Protein AF-A0A9Q8SUE9-F1 (afdb_monomer)

Nearest PDB structures (foldseek):
  8s1j-assembly1_A  TM=9.664E-01  e=1.252E-18  Stenotrophomonas maltophilia
  1xmh-assembly1_D  TM=1.953E-01  e=2.889E+00  Methylococcus capsulatus str. Bath
  1xmf-assembly1_C  TM=1.843E-01  e=4.371E+00  Methylococcus capsulatus str. Bath
  1xmh-assembly1_C  TM=1.478E-01  e=4.792E+00  Methylococcus capsulatus str. Bath
  1fz0-assembly1_C  TM=1.468E-01  e=7.949E+00  Methylococcus capsulatus

pLDDT: mean 75.82, std 26.78, range [21.23, 98.81]

Radius of gyration: 26.27 Å; Cα contacts (8 Å, |Δi|>4): 548; chains: 1; bounding box: 85×70×75 Å

Sequence (476 aa):
MQFSTAVITAIAMALTVTAAPGTAAPVKRTLDTLTYADAQNVCGQNLSVSCCNQVSADTNVNDNSGSGILSGILGGVLGNGGLKLLDGCSSLGAGIANDLLNSKCKQSVACCKSDGNTPYAGIATRTLPRILRGAARAEVGTSKNPVAKDSRVDLSGEEHAYLLTIDSLDPETDYETIWRLTSSYQLSDFANNLIYTLTFPNFVIPLHGAEVVWRSDGGKVVHKAVDRVEKTEHYNMAWWYYGPSDQRCRDAVERINQLHAGLARQYPGRFSHNEDYVYTLTFSAVLMHRLRIRLGLSGFTEKQQIAAHHFWRDMGPLFKVEGKGTVKDYPGDFDGCIAFCEAYESTPREYNEKSRYIGLSIFNLFAYRYFPPGLRWFGMAFPRALSLPTTLSAFRIEPANPLLAAIIIFIVRTVFLVTEILLPDPKIPFFERLETLPEMEAQKRKEEIRALDKSYEQFIMSQLSGPGCPFSAKMQ

Structure (mmCIF, N/CA/C/O backbone):
data_AF-A0A9Q8SUE9-F1
#
_entry.id   AF-A0A9Q8SUE9-F1
#
loop_
_atom_site.group_PDB
_atom_site.id
_atom_site.type_symbol
_atom_site.label_atom_id
_atom_site.label_alt_id
_atom_site.label_comp_id
_atom_site.label_asym_id
_atom_site.label_entity_id
_atom_site.label_seq_id
_atom_site.pdbx_PDB_ins_code
_atom_site.Cartn_x
_atom_site.Cartn_y
_atom_site.Cartn_z
_atom_site.occupancy
_atom_site.B_iso_or_equiv
_atom_site.auth_seq_id
_atom_site.auth_comp_id
_atom_site.auth_asym_id
_atom_site.auth_atom_id
_atom_site.pdbx_PDB_model_num
ATOM 1 N N . MET A 1 1 ? 41.696 -39.434 2.738 1.00 35.38 1 MET A N 1
ATOM 2 C CA . MET A 1 1 ? 42.660 -38.822 3.679 1.00 35.38 1 MET A CA 1
ATOM 3 C C . MET A 1 1 ? 41.861 -38.029 4.696 1.00 35.38 1 MET A C 1
ATOM 5 O O . MET A 1 1 ? 41.019 -37.245 4.283 1.00 35.38 1 MET A O 1
ATOM 9 N N . GLN A 1 2 ? 42.052 -38.297 5.986 1.00 24.25 2 GLN A N 1
ATOM 10 C CA . GLN A 1 2 ? 41.418 -37.561 7.084 1.00 24.25 2 GLN A CA 1
ATOM 11 C C . GLN A 1 2 ? 42.372 -36.463 7.563 1.00 24.25 2 GLN A C 1
ATOM 13 O O . GLN A 1 2 ? 43.574 -36.705 7.605 1.00 24.25 2 GLN A O 1
ATOM 18 N N . PHE A 1 3 ? 41.839 -35.322 8.000 1.00 27.42 3 PHE A N 1
ATOM 19 C CA . PHE A 1 3 ? 42.488 -34.485 9.010 1.00 27.42 3 PHE A CA 1
ATOM 20 C C . PHE A 1 3 ? 41.431 -33.981 9.993 1.00 27.42 3 PHE A C 1
ATOM 22 O O . PHE A 1 3 ? 40.312 -33.649 9.601 1.00 27.42 3 PHE A O 1
ATOM 29 N N . SER A 1 4 ? 41.778 -34.023 11.276 1.00 25.33 4 SER A N 1
ATOM 30 C CA . SER A 1 4 ? 40.822 -33.974 12.381 1.00 25.33 4 SER A CA 1
ATOM 31 C C . SER A 1 4 ? 40.694 -32.586 13.010 1.00 25.33 4 SER A C 1
ATOM 33 O O . SER A 1 4 ? 41.672 -31.861 13.140 1.00 25.33 4 SER A O 1
ATOM 35 N N . THR A 1 5 ? 39.472 -32.289 13.453 1.00 30.03 5 THR A N 1
ATOM 36 C CA . THR A 1 5 ? 39.102 -31.565 14.687 1.00 30.03 5 THR A CA 1
ATOM 37 C C . THR A 1 5 ? 40.087 -30.566 15.318 1.00 30.03 5 THR A C 1
ATOM 39 O O . THR A 1 5 ? 41.108 -30.954 15.883 1.00 30.03 5 THR A O 1
ATOM 42 N N . ALA A 1 6 ? 39.616 -29.328 15.489 1.00 28.84 6 ALA A N 1
ATOM 43 C CA . ALA A 1 6 ? 39.891 -28.534 16.687 1.00 28.84 6 ALA A CA 1
ATOM 44 C C . ALA A 1 6 ? 38.559 -28.008 17.256 1.00 28.84 6 ALA A C 1
ATOM 46 O O . ALA A 1 6 ? 37.732 -27.486 16.511 1.00 28.84 6 ALA A O 1
ATOM 47 N N . VAL A 1 7 ? 38.339 -28.191 18.561 1.00 28.55 7 VAL A N 1
ATOM 48 C CA . VAL A 1 7 ? 37.102 -27.840 19.286 1.00 28.55 7 VAL A CA 1
ATOM 49 C C . VAL A 1 7 ? 37.410 -26.746 20.309 1.00 28.55 7 VAL A C 1
ATOM 51 O O . VAL A 1 7 ? 38.123 -27.024 21.267 1.00 28.55 7 VAL A O 1
ATOM 54 N N . ILE A 1 8 ? 36.854 -25.541 20.124 1.00 26.94 8 ILE A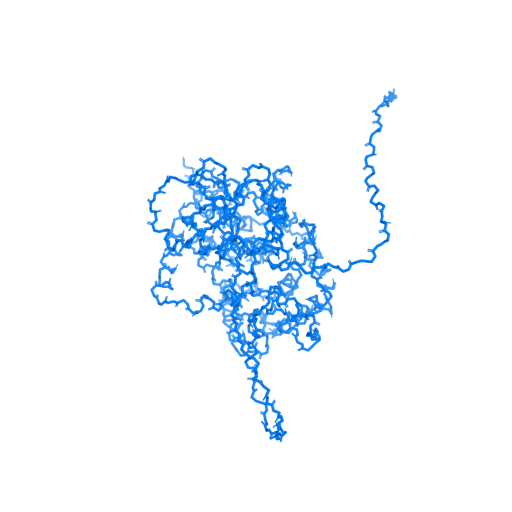 N 1
ATOM 55 C CA . ILE A 1 8 ? 36.729 -24.439 21.108 1.00 26.94 8 ILE A CA 1
ATOM 56 C C . ILE A 1 8 ? 35.534 -23.570 20.652 1.00 26.94 8 ILE A C 1
ATOM 58 O O . ILE A 1 8 ? 35.468 -23.271 19.464 1.00 26.94 8 ILE A O 1
ATOM 62 N N . THR A 1 9 ? 34.585 -23.062 21.449 1.00 25.23 9 THR A N 1
ATOM 63 C CA . THR A 1 9 ? 33.958 -23.465 22.732 1.00 25.23 9 THR A CA 1
ATOM 64 C C . THR A 1 9 ? 32.564 -22.797 22.754 1.00 25.23 9 THR A C 1
ATOM 66 O O . THR A 1 9 ? 32.377 -21.755 22.128 1.00 25.23 9 THR A O 1
ATOM 69 N N . ALA A 1 10 ? 31.564 -23.372 23.433 1.00 24.42 10 ALA A N 1
ATOM 70 C CA . ALA A 1 10 ? 30.200 -22.830 23.446 1.00 24.42 10 ALA A CA 1
ATOM 71 C C . ALA A 1 10 ? 30.044 -21.526 24.258 1.00 24.42 10 ALA A C 1
ATOM 73 O O . ALA A 1 10 ? 30.515 -21.440 25.389 1.00 24.42 10 ALA A O 1
ATOM 74 N N . ILE A 1 11 ? 29.239 -20.588 23.740 1.00 25.62 11 ILE A N 1
ATOM 75 C CA . ILE A 1 11 ? 28.372 -19.725 24.560 1.00 25.62 11 ILE A CA 1
ATOM 76 C C . ILE A 1 11 ? 26.965 -19.784 23.960 1.00 25.62 11 ILE A C 1
ATOM 78 O O . ILE A 1 11 ? 26.647 -19.087 22.999 1.00 25.62 11 ILE A O 1
ATOM 82 N N . ALA A 1 12 ? 26.115 -20.624 24.544 1.00 24.61 12 ALA A N 1
ATOM 83 C CA . ALA A 1 12 ? 24.676 -20.533 24.354 1.00 24.61 12 ALA A CA 1
ATOM 84 C C . ALA A 1 12 ? 24.124 -19.535 25.381 1.00 24.61 12 ALA A C 1
ATOM 86 O O . ALA A 1 12 ? 24.073 -19.843 26.571 1.00 24.61 12 ALA A O 1
ATOM 87 N N . MET A 1 13 ? 23.696 -18.348 24.943 1.00 27.05 13 MET A N 1
ATOM 88 C CA . MET A 1 13 ? 22.852 -17.489 25.780 1.00 27.05 13 MET A CA 1
ATOM 89 C C . MET A 1 13 ? 21.399 -17.941 25.661 1.00 27.05 13 MET A C 1
ATOM 91 O O . MET A 1 13 ? 20.626 -17.432 24.853 1.00 27.05 13 MET A O 1
ATOM 95 N N . ALA A 1 14 ? 21.031 -18.909 26.497 1.00 25.17 14 ALA A N 1
ATOM 96 C CA . ALA A 1 14 ? 19.636 -19.167 26.804 1.00 25.17 14 ALA A CA 1
ATOM 97 C C . ALA A 1 14 ? 19.104 -18.013 27.671 1.00 25.17 14 ALA A C 1
ATOM 99 O O . ALA A 1 14 ? 19.383 -17.949 28.866 1.00 25.17 14 ALA A O 1
ATOM 100 N N . LEU A 1 15 ? 18.321 -17.106 27.082 1.00 24.88 15 LEU A N 1
ATOM 101 C CA . LEU A 1 15 ? 17.479 -16.191 27.856 1.00 24.88 15 LEU A CA 1
ATOM 102 C C . LEU A 1 15 ? 16.210 -16.931 28.283 1.00 24.88 15 LEU A C 1
ATOM 104 O O . LEU A 1 15 ? 15.149 -16.812 27.673 1.00 24.88 15 LEU A O 1
ATOM 108 N N . THR A 1 16 ? 16.335 -17.718 29.349 1.00 25.27 16 THR A N 1
ATOM 109 C CA . THR A 1 16 ? 15.191 -18.285 30.064 1.00 25.27 16 THR A CA 1
ATOM 110 C C . THR A 1 16 ? 14.426 -17.161 30.758 1.00 25.27 16 THR A C 1
ATOM 112 O O . THR A 1 16 ? 14.774 -16.761 31.870 1.00 25.27 16 THR A O 1
ATOM 115 N N . VAL A 1 17 ? 13.369 -16.653 30.123 1.00 26.31 17 VAL A N 1
ATOM 116 C CA . VAL A 1 17 ? 12.386 -15.805 30.808 1.00 26.31 17 VAL A CA 1
ATOM 117 C C . VAL A 1 17 ? 11.554 -16.706 31.717 1.00 26.31 17 VAL A C 1
ATOM 119 O O . VAL A 1 17 ? 10.560 -17.297 31.302 1.00 26.31 17 VAL A O 1
ATOM 122 N N . THR A 1 18 ? 11.988 -16.847 32.968 1.00 27.31 18 THR A N 1
ATOM 123 C CA . THR A 1 18 ? 11.197 -17.497 34.014 1.00 27.31 18 THR A CA 1
ATOM 124 C C . THR A 1 18 ? 9.964 -16.649 34.301 1.00 27.31 18 THR A C 1
ATOM 126 O O . THR A 1 18 ? 10.059 -15.611 34.958 1.00 27.31 18 THR A O 1
ATOM 129 N N . ALA A 1 19 ? 8.805 -17.089 33.815 1.00 28.14 19 ALA A N 1
ATOM 130 C CA . ALA A 1 19 ? 7.528 -16.509 34.200 1.00 28.14 19 ALA A CA 1
ATOM 131 C C . ALA A 1 19 ? 7.288 -16.749 35.701 1.00 28.14 19 ALA A C 1
ATOM 133 O O . ALA A 1 19 ? 7.138 -17.890 36.137 1.00 28.14 19 ALA A O 1
ATOM 134 N N . ALA A 1 20 ? 7.246 -15.672 36.485 1.00 23.92 20 ALA A N 1
ATOM 135 C CA . ALA A 1 20 ? 6.744 -15.693 37.854 1.00 23.92 20 ALA A CA 1
ATOM 136 C C . ALA A 1 20 ? 5.269 -15.243 37.850 1.00 23.92 20 ALA A C 1
ATOM 138 O O . ALA A 1 20 ? 4.947 -14.254 37.185 1.00 23.92 20 ALA A O 1
ATOM 139 N N . PRO A 1 21 ? 4.357 -15.940 38.550 1.00 29.50 21 PRO A N 1
ATOM 140 C CA . PRO A 1 21 ? 2.940 -15.599 38.547 1.00 29.50 21 PRO A CA 1
ATOM 141 C C . PRO A 1 21 ? 2.668 -14.398 39.461 1.00 29.50 21 PRO A C 1
ATOM 143 O O . PRO A 1 21 ? 3.105 -14.368 40.610 1.00 29.50 21 PRO A O 1
ATOM 146 N N . GLY A 1 22 ? 1.910 -13.418 38.968 1.00 24.33 22 GLY A N 1
ATOM 147 C CA . GLY A 1 22 ? 1.583 -12.212 39.728 1.00 24.33 22 GLY A CA 1
ATOM 148 C C . GLY A 1 22 ? 0.448 -11.424 39.089 1.00 24.33 22 GLY A C 1
ATOM 149 O O . GLY A 1 22 ? 0.672 -10.571 38.237 1.00 24.33 22 GLY A O 1
ATOM 150 N N . THR A 1 23 ? -0.782 -11.710 39.505 1.00 34.56 23 THR A N 1
ATOM 151 C CA . THR A 1 23 ? -1.979 -10.960 39.111 1.00 34.56 23 THR A CA 1
ATOM 152 C C . THR A 1 23 ? -1.930 -9.523 39.635 1.00 34.56 23 THR A C 1
ATOM 154 O O . THR A 1 23 ? -2.124 -9.296 40.829 1.00 34.56 23 THR A O 1
ATOM 157 N N . ALA A 1 24 ? -1.754 -8.549 38.744 1.00 25.80 24 ALA A N 1
ATOM 158 C CA . ALA A 1 24 ? -2.084 -7.148 38.997 1.00 25.80 24 ALA A CA 1
ATOM 159 C C . ALA A 1 24 ? -2.488 -6.473 37.679 1.00 25.80 24 ALA A C 1
ATOM 161 O O . ALA A 1 24 ? -1.723 -6.473 36.717 1.00 25.80 24 ALA A O 1
ATOM 162 N N . ALA A 1 25 ? -3.695 -5.907 37.628 1.00 26.89 25 ALA A N 1
ATOM 163 C CA . ALA A 1 25 ? -4.134 -5.107 36.489 1.00 26.89 25 ALA A CA 1
ATOM 164 C C . ALA A 1 25 ? -3.285 -3.821 36.372 1.00 26.89 25 ALA A C 1
ATOM 166 O O . ALA A 1 25 ? -2.866 -3.282 37.403 1.00 26.89 25 ALA A O 1
ATOM 167 N N . PRO A 1 26 ? -3.048 -3.289 35.158 1.00 28.23 26 PRO A N 1
ATOM 168 C CA . PRO A 1 26 ? -2.349 -2.020 34.997 1.00 28.23 26 PRO A CA 1
ATOM 169 C C . PRO A 1 26 ? -3.183 -0.885 35.607 1.00 28.23 26 PRO A C 1
ATOM 171 O O . PRO A 1 26 ? -4.269 -0.552 35.134 1.00 28.23 26 PRO A O 1
ATOM 174 N N . VAL A 1 27 ? -2.675 -0.286 36.684 1.00 27.86 27 VAL A N 1
ATOM 175 C CA . VAL A 1 27 ? -3.326 0.843 37.359 1.00 27.86 27 VAL A CA 1
ATOM 176 C C . VAL A 1 27 ? -3.249 2.078 36.456 1.00 27.86 27 VAL A C 1
ATOM 178 O O . VAL A 1 27 ? -2.157 2.600 36.228 1.00 27.86 27 VAL A O 1
ATOM 181 N N . LYS A 1 28 ? -4.406 2.562 35.968 1.00 31.39 28 LYS A N 1
ATOM 182 C CA . LYS A 1 28 ? -4.532 3.838 35.234 1.00 31.39 28 LYS A CA 1
ATOM 183 C C . LYS A 1 28 ? -3.883 4.967 36.060 1.00 31.39 28 LYS A C 1
ATOM 185 O O . LYS A 1 28 ? -4.398 5.318 37.120 1.00 31.39 28 LYS A O 1
ATOM 190 N N . ARG A 1 29 ? -2.778 5.554 35.581 1.00 34.66 29 ARG A N 1
ATOM 191 C CA . ARG A 1 29 ? -2.146 6.742 36.188 1.00 34.66 29 ARG A CA 1
ATOM 192 C C . ARG A 1 29 ? -2.629 8.003 35.478 1.00 34.66 29 ARG A C 1
ATOM 194 O O . ARG A 1 29 ? -2.137 8.329 34.404 1.00 34.66 29 ARG A O 1
ATOM 201 N N . THR A 1 30 ? -3.574 8.727 36.071 1.00 41.59 30 THR A N 1
ATOM 202 C CA . THR A 1 30 ? -3.934 10.071 35.592 1.00 41.59 30 THR A CA 1
ATOM 203 C C . THR A 1 30 ? -2.922 11.103 36.095 1.00 41.59 30 THR A C 1
ATOM 205 O O . THR A 1 30 ? -2.274 10.895 37.123 1.00 41.59 30 THR A O 1
ATOM 208 N N . LEU A 1 31 ? -2.808 12.257 35.424 1.00 47.94 31 LEU A N 1
ATOM 209 C CA . LEU A 1 31 ? -1.899 13.346 35.835 1.00 47.94 31 LEU A CA 1
ATOM 210 C C . LEU A 1 31 ? -2.162 13.853 37.273 1.00 47.94 31 LEU A C 1
ATOM 212 O O . LEU A 1 31 ? -1.284 14.424 37.914 1.00 47.94 31 LEU A O 1
ATOM 216 N N . ASP A 1 32 ? -3.363 13.592 37.795 1.00 50.97 32 ASP A N 1
ATOM 217 C CA . ASP A 1 32 ? -3.792 13.884 39.169 1.00 50.97 32 ASP A CA 1
ATOM 218 C C . ASP A 1 32 ? -3.095 13.003 40.223 1.00 50.97 32 ASP A C 1
ATOM 220 O O . ASP A 1 32 ? -3.247 13.247 41.414 1.00 50.97 32 ASP A O 1
ATOM 224 N N . THR A 1 33 ? -2.360 11.972 39.794 1.00 53.34 33 THR A N 1
ATOM 225 C CA . THR A 1 33 ? -1.668 10.991 40.651 1.00 53.34 33 THR A CA 1
ATOM 226 C C . THR A 1 33 ? -0.146 11.006 40.486 1.00 53.34 33 THR A C 1
ATOM 228 O O . THR A 1 33 ? 0.548 10.244 41.153 1.00 53.34 33 THR A O 1
ATOM 231 N N . LEU A 1 34 ? 0.386 11.862 39.606 1.00 62.09 34 LEU A N 1
ATOM 232 C CA . LEU A 1 34 ? 1.794 11.853 39.212 1.00 62.09 34 LEU A CA 1
ATOM 233 C C . LEU A 1 34 ? 2.622 12.810 40.088 1.00 62.09 34 LEU A C 1
ATOM 235 O O . LEU A 1 34 ? 2.287 13.993 40.215 1.00 62.09 34 LEU A O 1
ATOM 239 N N . THR A 1 35 ? 3.701 12.312 40.696 1.00 73.25 35 THR A N 1
ATOM 240 C CA . THR A 1 35 ? 4.627 13.140 41.491 1.00 73.25 35 THR A CA 1
ATOM 241 C C . THR A 1 35 ? 5.675 13.826 40.612 1.00 73.25 35 THR A C 1
ATOM 243 O O . THR A 1 35 ? 5.894 13.441 39.460 1.00 73.25 35 THR A O 1
ATOM 246 N N . TYR A 1 36 ? 6.375 14.824 41.161 1.00 71.44 36 TYR A N 1
ATOM 247 C CA . TYR A 1 36 ? 7.566 15.382 40.515 1.00 71.44 36 TYR A CA 1
ATOM 248 C C . TYR A 1 36 ? 8.616 14.298 40.211 1.00 71.44 36 TYR A C 1
ATOM 250 O O . TYR A 1 36 ? 9.173 14.283 39.115 1.00 71.44 36 TYR A O 1
ATOM 258 N N . ALA A 1 37 ? 8.864 13.366 41.140 1.00 66.38 37 ALA A N 1
ATOM 259 C CA . ALA A 1 37 ? 9.809 12.269 40.933 1.00 66.38 37 ALA A CA 1
ATOM 260 C C . ALA A 1 37 ? 9.387 11.324 39.792 1.00 66.38 37 ALA A C 1
ATOM 262 O O . ALA A 1 37 ? 10.233 10.942 38.986 1.00 66.38 37 ALA A O 1
ATOM 263 N N . ASP A 1 38 ? 8.096 10.992 39.665 1.00 66.81 38 ASP A N 1
ATOM 264 C CA . ASP A 1 38 ? 7.592 10.206 38.527 1.00 66.81 38 ASP A CA 1
ATOM 265 C C . ASP A 1 38 ? 7.844 10.927 37.193 1.00 66.81 38 ASP A C 1
ATOM 267 O O . ASP A 1 38 ? 8.372 10.328 36.257 1.00 66.81 38 ASP A O 1
ATOM 271 N N . ALA A 1 39 ? 7.527 12.225 37.112 1.00 64.56 39 ALA A N 1
ATOM 272 C CA . ALA A 1 39 ? 7.766 13.026 35.909 1.00 64.56 39 ALA A CA 1
ATOM 273 C C . ALA A 1 39 ? 9.264 13.144 35.579 1.00 64.56 39 ALA A C 1
ATOM 275 O O . ALA A 1 39 ? 9.659 13.037 34.419 1.00 64.56 39 ALA A O 1
ATOM 276 N N . GLN A 1 40 ? 10.112 13.304 36.596 1.00 68.25 40 GLN A N 1
ATOM 277 C CA . GLN A 1 40 ? 11.562 13.386 36.441 1.00 68.25 40 GLN A CA 1
ATOM 278 C C . GLN A 1 40 ? 12.172 12.054 35.973 1.00 68.25 40 GLN A C 1
ATOM 280 O O . GLN A 1 40 ? 13.103 12.060 35.166 1.00 68.25 40 GLN A O 1
ATOM 285 N N . ASN A 1 41 ? 11.620 10.918 36.412 1.00 66.56 41 ASN A N 1
ATOM 286 C CA . ASN A 1 41 ? 11.993 9.595 35.909 1.00 66.56 41 ASN A CA 1
ATOM 287 C C . ASN A 1 41 ? 11.607 9.411 34.431 1.00 66.56 41 ASN A C 1
ATOM 289 O O . ASN A 1 41 ? 12.372 8.804 33.685 1.00 66.56 41 ASN A O 1
ATOM 293 N N . VAL A 1 42 ? 10.474 9.973 33.988 1.00 64.12 42 VAL A N 1
ATOM 294 C CA . VAL A 1 42 ? 10.069 9.975 32.567 1.00 64.12 42 VAL A CA 1
ATOM 295 C C . VAL A 1 42 ? 10.957 10.899 31.722 1.00 64.12 42 VAL A C 1
ATOM 297 O O . VAL A 1 42 ? 11.353 10.517 30.624 1.00 64.12 42 VAL A O 1
ATOM 300 N N . CYS A 1 43 ? 11.326 12.083 32.225 1.00 57.81 43 CYS A N 1
ATOM 301 C CA . CYS A 1 43 ? 12.247 12.991 31.527 1.00 57.81 43 CYS A CA 1
ATOM 302 C C . CYS A 1 43 ? 13.702 12.476 31.470 1.00 57.81 43 CYS A C 1
ATOM 304 O O . CYS A 1 43 ? 14.471 12.897 30.605 1.00 57.81 43 CYS A O 1
ATOM 306 N N . GLY A 1 44 ? 14.093 11.571 32.372 1.00 59.06 44 GLY A N 1
ATOM 307 C CA . GLY A 1 44 ? 15.459 11.058 32.477 1.00 59.06 44 GLY A CA 1
ATOM 308 C C . GLY A 1 44 ? 16.443 12.052 33.111 1.00 59.06 44 GLY A C 1
ATOM 309 O O . GLY A 1 44 ? 16.100 13.181 33.449 1.00 59.06 44 GLY A O 1
ATOM 310 N N . GLN A 1 45 ? 17.697 11.628 33.297 1.00 62.41 45 GLN A N 1
ATOM 311 C CA . GLN A 1 45 ? 18.677 12.364 34.119 1.00 62.41 45 GLN A CA 1
ATOM 312 C C . GLN A 1 45 ? 19.261 13.635 33.469 1.00 62.41 45 GLN A C 1
ATOM 314 O O . GLN A 1 45 ? 19.857 14.449 34.167 1.00 62.41 45 GLN A O 1
ATOM 319 N N . ASN A 1 46 ? 19.085 13.822 32.156 1.00 58.03 46 ASN A N 1
ATOM 320 C CA . ASN A 1 46 ? 19.666 14.942 31.395 1.00 58.03 46 ASN A CA 1
ATOM 321 C C . ASN A 1 46 ? 18.657 16.062 31.069 1.00 58.03 46 ASN A C 1
ATOM 323 O O . ASN A 1 46 ? 19.001 17.015 30.368 1.00 58.03 46 ASN A O 1
ATOM 327 N N . LEU A 1 47 ? 17.411 15.937 31.532 1.00 69.44 47 LEU A N 1
ATOM 328 C CA . LEU A 1 47 ? 16.327 16.896 31.320 1.00 69.44 47 LEU A CA 1
ATOM 329 C C . LEU A 1 47 ? 15.649 17.195 32.662 1.00 69.44 47 LEU A C 1
ATOM 331 O O . LEU A 1 47 ? 15.642 16.366 33.565 1.00 69.44 47 LEU A O 1
ATOM 335 N N . SER A 1 48 ? 15.056 18.375 32.785 1.00 66.62 48 SER A N 1
ATOM 336 C CA . SER A 1 48 ? 14.356 18.861 33.975 1.00 66.62 48 SER A CA 1
ATOM 337 C C . SER A 1 48 ? 12.871 19.056 33.680 1.00 66.62 48 SER A C 1
ATOM 339 O O . SER A 1 48 ? 12.496 19.522 32.599 1.00 66.62 48 SER A O 1
ATOM 341 N N . VAL A 1 49 ? 12.010 18.715 34.638 1.00 71.88 49 VAL A N 1
ATOM 342 C CA . VAL A 1 49 ? 10.565 18.938 34.508 1.00 71.88 49 VAL A CA 1
ATOM 343 C C . VAL A 1 49 ? 10.283 20.441 34.628 1.00 71.88 49 VAL A C 1
ATOM 345 O O . VAL A 1 49 ? 10.657 21.080 35.613 1.00 71.88 49 VAL A O 1
ATOM 348 N N . SER A 1 50 ? 9.632 21.018 33.620 1.00 76.38 50 SER A N 1
ATOM 349 C CA . SER A 1 50 ? 9.359 22.458 33.528 1.00 76.38 50 SER A CA 1
ATOM 350 C C . SER A 1 50 ? 7.887 22.752 33.238 1.00 76.38 50 SER A C 1
ATOM 352 O O . SER A 1 50 ? 7.213 21.993 32.543 1.00 76.38 50 SER A O 1
ATOM 354 N N . CYS A 1 51 ? 7.404 23.880 33.760 1.00 75.00 51 CYS A N 1
ATOM 355 C CA . CYS A 1 51 ? 6.041 24.379 33.588 1.00 75.00 51 CYS A CA 1
ATOM 356 C C . CYS A 1 51 ? 6.002 25.487 32.539 1.00 75.00 51 CYS A C 1
ATOM 358 O O . CYS A 1 51 ? 6.610 26.536 32.745 1.00 75.00 51 CYS A O 1
ATOM 360 N N . CYS A 1 52 ? 5.280 25.274 31.440 1.00 71.06 52 CYS A N 1
ATOM 361 C CA . CYS A 1 52 ? 5.251 26.181 30.293 1.00 71.06 52 CYS A CA 1
ATOM 362 C C . CYS A 1 52 ? 3.948 26.977 30.224 1.00 71.06 52 CYS A C 1
ATOM 364 O O . CYS A 1 52 ? 2.855 26.407 30.235 1.00 71.06 52 CYS A O 1
ATOM 366 N N . ASN A 1 53 ? 4.074 28.304 30.157 1.00 58.03 53 ASN A N 1
ATOM 367 C CA . ASN A 1 53 ? 2.940 29.222 30.242 1.00 58.03 53 ASN A CA 1
ATOM 368 C C . ASN A 1 53 ? 2.139 29.349 28.942 1.00 58.03 53 ASN A C 1
ATOM 370 O O . ASN A 1 53 ? 0.939 29.612 29.021 1.00 58.03 53 ASN A O 1
ATOM 374 N N . GLN A 1 54 ? 2.761 29.174 27.770 1.00 54.00 54 GLN A N 1
ATOM 375 C CA . GLN A 1 54 ? 2.065 29.271 26.486 1.00 54.00 54 GLN A CA 1
ATOM 376 C C . GLN A 1 54 ? 2.435 28.162 25.500 1.00 54.00 54 GLN A C 1
ATOM 378 O O . GLN A 1 54 ? 3.518 27.579 25.525 1.00 54.00 54 GLN A O 1
ATOM 383 N N . VAL A 1 55 ? 1.481 27.896 24.610 1.00 46.28 55 VAL A N 1
ATOM 384 C CA . VAL A 1 55 ? 1.639 27.062 23.424 1.00 46.28 55 VAL A CA 1
ATOM 385 C C . VAL A 1 55 ? 1.808 28.013 22.247 1.00 46.28 55 VAL A C 1
ATOM 387 O O . VAL A 1 55 ? 0.813 28.577 21.788 1.00 46.28 55 VAL A O 1
ATOM 390 N N . SER A 1 56 ? 3.035 28.204 21.766 1.00 37.12 56 SER A N 1
ATOM 391 C CA . SER A 1 56 ? 3.269 29.071 20.613 1.00 37.12 56 SER A CA 1
ATOM 392 C C . SER A 1 56 ? 2.826 28.356 19.344 1.00 37.12 56 SER A C 1
ATOM 394 O O . SER A 1 56 ? 3.355 27.316 18.948 1.00 37.12 56 SER A O 1
ATOM 396 N N . ALA A 1 57 ? 1.780 28.906 18.736 1.00 37.09 57 ALA A N 1
ATOM 397 C CA . ALA A 1 57 ? 1.192 28.424 17.499 1.00 37.09 57 ALA A CA 1
ATOM 398 C C . ALA A 1 57 ? 1.806 29.159 16.300 1.00 37.09 57 ALA A C 1
ATOM 400 O O . ALA A 1 57 ? 1.091 29.824 15.561 1.00 37.09 57 ALA A O 1
ATOM 401 N N . ASP A 1 58 ? 3.122 29.032 16.116 1.00 28.64 58 ASP A N 1
ATOM 402 C CA . ASP A 1 58 ? 3.782 29.514 14.904 1.00 28.64 58 ASP A CA 1
ATOM 403 C C . ASP A 1 58 ? 4.975 28.635 14.512 1.00 28.64 58 ASP A C 1
ATOM 405 O O . ASP A 1 58 ? 5.960 28.508 15.238 1.00 28.64 58 ASP A O 1
ATOM 409 N N . THR A 1 59 ? 4.884 28.047 13.321 1.00 32.41 59 THR A N 1
ATOM 410 C CA . THR A 1 59 ? 6.014 27.465 12.581 1.00 32.41 59 THR A CA 1
ATOM 411 C C . THR A 1 59 ? 6.037 27.983 11.139 1.00 32.41 59 THR A C 1
ATOM 413 O O . THR A 1 59 ? 6.407 27.270 10.210 1.00 32.41 59 THR A O 1
ATOM 416 N N . ASN A 1 60 ? 5.709 29.267 10.945 1.00 31.44 60 ASN A N 1
ATOM 417 C CA . ASN A 1 60 ? 6.045 30.017 9.728 1.00 31.44 60 ASN A CA 1
ATOM 418 C C . ASN A 1 60 ? 7.518 30.473 9.739 1.00 31.44 60 ASN A C 1
ATOM 420 O O . ASN A 1 60 ? 7.824 31.657 9.617 1.00 31.44 60 ASN A O 1
ATOM 424 N N . VAL A 1 61 ? 8.448 29.526 9.885 1.00 30.56 61 VAL A N 1
ATOM 425 C CA . VAL A 1 61 ? 9.893 29.797 9.840 1.00 30.56 61 VAL A CA 1
ATOM 426 C C . VAL A 1 61 ? 10.490 29.124 8.607 1.00 30.56 61 VAL A C 1
ATOM 428 O O . VAL A 1 61 ? 10.812 27.939 8.610 1.00 30.56 61 VAL A O 1
ATOM 431 N N . ASN A 1 62 ? 10.647 29.914 7.543 1.00 32.03 62 ASN A N 1
ATOM 432 C CA . ASN A 1 62 ? 11.300 29.538 6.282 1.00 32.03 62 ASN A CA 1
ATOM 433 C C . ASN A 1 62 ? 12.845 29.527 6.387 1.00 32.03 62 ASN A C 1
ATOM 435 O O . ASN A 1 62 ? 13.535 29.861 5.424 1.00 32.03 62 ASN A O 1
ATOM 439 N N . ASP A 1 63 ? 13.406 29.132 7.534 1.00 26.06 63 ASP A N 1
ATOM 440 C CA . ASP A 1 63 ? 14.857 29.029 7.715 1.00 26.06 63 ASP A CA 1
ATOM 441 C C . ASP A 1 63 ? 15.340 27.583 7.562 1.00 26.06 63 ASP A C 1
ATOM 443 O O . ASP A 1 63 ? 15.016 26.693 8.350 1.00 26.06 63 ASP A O 1
ATOM 447 N N . ASN A 1 64 ? 16.199 27.365 6.563 1.00 32.78 64 ASN A N 1
ATOM 448 C CA . ASN A 1 64 ? 16.880 26.095 6.278 1.00 32.78 64 ASN A CA 1
ATOM 449 C C . ASN A 1 64 ? 18.011 25.795 7.293 1.00 32.78 64 ASN A C 1
ATOM 451 O O . ASN A 1 64 ? 19.135 25.466 6.917 1.00 32.78 64 ASN A O 1
ATOM 455 N N . SER A 1 65 ? 17.707 25.910 8.588 1.00 28.48 65 SER A N 1
ATOM 456 C CA . SER A 1 65 ? 18.679 26.002 9.688 1.00 28.48 65 SER A CA 1
ATOM 457 C C . SER A 1 65 ? 18.299 25.104 10.877 1.00 28.48 65 SER A C 1
ATOM 459 O O . SER A 1 65 ? 18.385 25.510 12.031 1.00 28.48 65 SER A O 1
ATOM 461 N N . GLY A 1 66 ? 17.855 23.871 10.601 1.00 28.52 66 GLY A N 1
ATOM 462 C CA . GLY A 1 66 ? 17.304 22.947 11.607 1.00 28.52 66 GLY A CA 1
ATOM 463 C C . GLY A 1 66 ? 17.608 21.470 11.339 1.00 28.52 66 GLY A C 1
ATOM 464 O O . GLY A 1 66 ? 16.717 20.625 11.398 1.00 28.52 66 GLY A O 1
ATOM 465 N N . SER A 1 67 ? 18.857 21.143 10.990 1.00 34.81 67 SER A N 1
ATOM 466 C CA . SER A 1 67 ? 19.265 19.770 10.660 1.00 34.81 67 SER A CA 1
ATOM 467 C C . SER A 1 67 ? 19.215 18.836 11.878 1.00 34.81 67 SER A C 1
ATOM 469 O O . SER A 1 67 ? 20.126 18.830 12.705 1.00 34.81 67 SER A O 1
ATOM 471 N N . GLY A 1 68 ? 18.194 17.979 11.943 1.00 27.03 68 GLY A N 1
ATOM 472 C CA . GLY A 1 68 ? 18.085 16.904 12.928 1.00 27.03 68 GLY A CA 1
ATOM 473 C C . GLY A 1 68 ? 17.438 15.656 12.331 1.00 27.03 68 GLY A C 1
ATOM 474 O O . GLY A 1 68 ? 16.345 15.729 11.775 1.00 27.03 68 GLY A O 1
ATOM 475 N N . ILE A 1 69 ? 18.091 14.499 12.489 1.00 37.25 69 ILE A N 1
ATOM 476 C CA . ILE A 1 69 ? 17.660 13.184 11.960 1.00 37.25 69 ILE A CA 1
ATOM 477 C C . ILE A 1 69 ? 16.220 12.838 12.385 1.00 37.25 69 ILE A C 1
ATOM 479 O O . ILE A 1 69 ? 15.456 12.257 11.617 1.00 37.25 69 ILE A O 1
ATOM 483 N N . LEU A 1 70 ? 15.836 13.251 13.595 1.00 30.97 70 LEU A N 1
ATOM 484 C CA . LEU A 1 70 ? 14.496 13.061 14.143 1.00 30.97 70 LEU A CA 1
ATOM 485 C C . LEU A 1 70 ? 13.437 13.959 13.485 1.00 30.97 70 LEU A C 1
ATOM 487 O O . LEU A 1 70 ? 12.293 13.539 13.405 1.00 30.97 70 LEU A O 1
ATOM 491 N N . SER A 1 71 ? 13.785 15.146 12.976 1.00 30.58 71 SER A N 1
ATOM 492 C CA . SER A 1 71 ? 12.807 16.090 12.407 1.00 30.58 71 SER A CA 1
ATOM 493 C C . SER A 1 71 ? 12.181 15.564 11.110 1.00 30.58 71 SER A C 1
ATOM 495 O O . SER A 1 71 ? 10.969 15.630 10.940 1.00 30.58 71 SER A O 1
ATOM 497 N N . GLY A 1 72 ? 12.974 14.939 10.229 1.00 30.66 72 GLY A N 1
ATOM 498 C CA . GLY A 1 72 ? 12.448 14.321 9.004 1.00 30.66 72 GLY A CA 1
ATOM 499 C C . GLY A 1 72 ? 11.578 13.087 9.274 1.00 30.66 72 GLY A C 1
ATOM 500 O O . GLY A 1 72 ? 10.526 12.923 8.662 1.00 30.66 72 GLY A O 1
ATOM 501 N N . ILE A 1 73 ? 11.984 12.239 10.227 1.00 36.88 73 ILE A N 1
ATOM 502 C CA . ILE A 1 73 ? 11.248 11.012 10.573 1.00 36.88 73 ILE A CA 1
ATOM 503 C C . ILE A 1 73 ? 9.964 11.351 11.346 1.00 36.88 73 ILE A C 1
ATOM 505 O O . ILE A 1 73 ? 8.895 10.862 10.991 1.00 36.88 73 ILE A O 1
ATOM 509 N N . LEU A 1 74 ? 10.036 12.221 12.359 1.00 32.19 74 LEU A N 1
ATOM 510 C CA . LEU A 1 74 ? 8.870 12.646 13.140 1.00 32.19 74 LEU A CA 1
ATOM 511 C C . LEU A 1 74 ? 7.942 13.562 12.334 1.00 32.19 74 LEU A C 1
ATOM 513 O O . LEU A 1 74 ? 6.735 13.391 12.416 1.00 32.19 74 LEU A O 1
ATOM 517 N N . GLY A 1 75 ? 8.468 14.476 11.514 1.00 31.20 75 GLY A N 1
ATOM 518 C CA . GLY A 1 75 ? 7.660 15.338 10.643 1.00 31.20 75 GLY A CA 1
ATOM 519 C C . GLY A 1 75 ? 6.892 14.558 9.571 1.00 31.20 75 GLY A C 1
ATOM 520 O O . GLY A 1 75 ? 5.751 14.894 9.267 1.00 31.20 75 GLY A O 1
ATOM 521 N N . GLY A 1 76 ? 7.466 13.466 9.051 1.00 31.48 76 GLY A N 1
ATOM 522 C CA . GLY A 1 76 ? 6.729 12.516 8.215 1.00 31.48 76 GLY A CA 1
ATOM 523 C C . GLY A 1 76 ? 5.645 11.771 9.002 1.00 31.48 76 GLY A C 1
ATOM 524 O O . GLY A 1 76 ? 4.482 11.766 8.607 1.00 31.48 76 GLY A O 1
ATOM 525 N N . VAL A 1 77 ? 6.014 11.164 10.135 1.00 32.53 77 VAL A N 1
ATOM 526 C CA . VAL A 1 77 ? 5.127 10.303 10.942 1.00 32.53 77 VAL A CA 1
ATOM 527 C C . VAL A 1 77 ? 3.944 11.061 11.562 1.00 32.53 77 VAL A C 1
ATOM 529 O O . VAL A 1 77 ? 2.823 10.555 11.518 1.00 32.53 77 VAL A O 1
ATOM 532 N N . LEU A 1 78 ? 4.168 12.261 12.106 1.00 32.22 78 LEU A N 1
ATOM 533 C CA . LEU A 1 78 ? 3.161 13.076 12.805 1.00 32.22 78 LEU A CA 1
ATOM 534 C C . LEU A 1 78 ? 2.247 13.872 11.850 1.00 32.22 78 LEU A C 1
ATOM 536 O O . LEU A 1 78 ? 1.233 14.429 12.279 1.00 32.22 78 LEU A O 1
ATOM 540 N N . GLY A 1 79 ? 2.587 13.928 10.556 1.00 30.77 79 GLY A N 1
ATOM 541 C CA . GLY A 1 79 ? 1.936 14.796 9.573 1.00 30.77 79 GLY A CA 1
ATOM 542 C C . GLY A 1 79 ? 2.096 16.288 9.900 1.00 30.77 79 GLY A C 1
ATOM 543 O O . GLY A 1 79 ? 2.869 16.676 10.772 1.00 30.77 79 GLY A O 1
ATOM 544 N N . ASN A 1 80 ? 1.306 17.148 9.248 1.00 34.22 80 ASN A N 1
ATOM 545 C CA . ASN A 1 80 ? 1.326 18.605 9.479 1.00 34.22 80 ASN A CA 1
ATOM 546 C C . ASN A 1 80 ? 0.812 19.046 10.876 1.00 34.22 80 ASN A C 1
ATOM 548 O O . ASN A 1 80 ? 0.632 20.238 11.123 1.00 34.22 80 ASN A O 1
ATOM 552 N N . GLY A 1 81 ? 0.606 18.116 11.817 1.00 32.03 81 GLY A N 1
ATOM 553 C CA . GLY A 1 81 ? 0.461 18.411 13.242 1.00 32.03 81 GLY A CA 1
ATOM 554 C C . GLY A 1 81 ? 1.822 18.730 13.865 1.00 32.03 81 GLY A C 1
ATOM 555 O O . GLY A 1 81 ? 2.388 17.899 14.569 1.00 32.03 81 GLY A O 1
ATOM 556 N N . GLY A 1 82 ? 2.360 19.915 13.564 1.00 34.34 82 GLY A N 1
ATOM 557 C CA . GLY A 1 82 ? 3.735 20.287 13.903 1.00 34.34 82 GLY A CA 1
ATOM 558 C C . GLY A 1 82 ? 4.083 20.209 15.396 1.00 34.34 82 GLY A C 1
ATOM 559 O O . GLY A 1 82 ? 3.226 20.385 16.269 1.00 34.34 82 GLY A O 1
ATOM 560 N N . LEU A 1 83 ? 5.378 20.012 15.684 1.00 35.25 83 LEU A N 1
ATOM 561 C CA . LEU A 1 83 ? 5.938 20.233 17.019 1.00 35.25 83 LEU A CA 1
ATOM 562 C C . LEU A 1 83 ? 5.585 21.655 17.472 1.00 35.25 83 LEU A C 1
ATOM 564 O O . LEU A 1 83 ? 6.065 22.634 16.904 1.00 35.25 83 LEU A O 1
ATOM 568 N N . LYS A 1 84 ? 4.767 21.761 18.517 1.00 40.69 84 LYS A N 1
ATOM 569 C CA . LYS A 1 84 ? 4.460 23.040 19.153 1.00 40.69 84 LYS A CA 1
ATOM 570 C C . LYS A 1 84 ? 5.616 23.431 20.063 1.00 40.69 84 LYS A C 1
ATOM 572 O O . LYS A 1 84 ? 5.862 22.768 21.070 1.00 40.69 84 LYS A O 1
ATOM 577 N N . LEU A 1 85 ? 6.307 24.508 19.701 1.00 43.50 85 LEU A N 1
ATOM 578 C CA . LEU A 1 85 ? 7.241 25.186 20.592 1.00 43.50 85 LEU A CA 1
ATOM 579 C C . LEU A 1 85 ? 6.451 25.707 21.804 1.00 43.50 85 LEU A C 1
ATOM 581 O O . LEU A 1 85 ? 5.419 26.366 21.668 1.00 43.50 85 LEU A O 1
ATOM 585 N N . LEU A 1 86 ? 6.900 25.329 22.998 1.00 50.88 86 LEU A N 1
ATOM 586 C CA . LEU A 1 86 ? 6.319 25.770 24.262 1.00 50.88 86 LEU A CA 1
ATOM 587 C C . LEU A 1 86 ? 7.155 26.935 24.784 1.00 50.88 86 LEU A C 1
ATOM 589 O O . LEU A 1 86 ? 8.343 26.762 25.052 1.00 50.88 86 LEU A O 1
ATOM 593 N N . ASP A 1 87 ? 6.524 28.096 24.940 1.00 49.75 87 ASP A N 1
ATOM 594 C CA . ASP A 1 87 ? 7.186 29.320 25.382 1.00 49.75 87 ASP A CA 1
ATOM 595 C C . ASP A 1 87 ? 6.886 29.642 26.849 1.00 49.75 87 ASP A C 1
ATOM 597 O O . ASP A 1 87 ? 5.849 29.282 27.423 1.00 49.75 87 ASP A O 1
ATOM 601 N N . GLY A 1 88 ? 7.832 30.344 27.476 1.00 54.47 88 GLY A N 1
ATOM 602 C CA . GLY A 1 88 ? 7.735 30.740 28.879 1.00 54.47 88 GLY A CA 1
ATOM 603 C C . GLY A 1 88 ? 7.754 29.551 29.842 1.00 54.47 88 GLY A C 1
ATOM 604 O O . GLY A 1 88 ? 6.953 29.520 30.779 1.00 54.47 88 GLY A O 1
ATOM 605 N N . CYS A 1 89 ? 8.633 28.573 29.599 1.00 64.00 89 CYS A N 1
ATOM 606 C CA . CYS A 1 89 ? 8.875 27.442 30.495 1.00 64.00 89 CYS A CA 1
ATOM 607 C C . CYS A 1 89 ? 9.755 27.843 31.689 1.00 64.00 89 CYS A C 1
ATOM 609 O O . CYS A 1 89 ? 10.863 28.342 31.513 1.00 64.00 89 CYS A O 1
ATOM 611 N N . SER A 1 90 ? 9.276 27.603 32.910 1.00 68.19 90 SER A N 1
ATOM 612 C CA . SER A 1 90 ? 10.050 27.746 34.151 1.00 68.19 90 SER A CA 1
ATOM 613 C C . SER A 1 90 ? 10.380 26.371 34.724 1.00 68.19 90 SER A C 1
ATOM 615 O O . SER A 1 90 ? 9.484 25.534 34.865 1.00 68.19 90 SER A O 1
ATOM 617 N N . SER A 1 91 ? 11.648 26.134 35.062 1.00 63.44 91 SER A N 1
ATOM 618 C CA . SER A 1 91 ? 12.074 24.879 35.679 1.00 63.44 91 SER A CA 1
ATOM 619 C C . SER A 1 91 ? 11.602 24.783 37.128 1.00 63.44 91 SER A C 1
ATOM 621 O O . SER A 1 91 ? 11.591 25.757 37.885 1.00 63.44 91 SER A O 1
ATOM 623 N N . LEU A 1 92 ? 11.203 23.578 37.522 1.00 64.69 92 LEU A N 1
ATOM 624 C CA . LEU A 1 92 ? 10.912 23.242 38.908 1.00 64.69 92 LEU A CA 1
ATOM 625 C C . LEU A 1 92 ? 12.215 22.758 39.566 1.00 64.69 92 LEU A C 1
ATOM 627 O O . LEU A 1 92 ? 12.860 21.830 39.086 1.00 64.69 92 LEU A O 1
ATOM 631 N N . GLY A 1 93 ? 12.644 23.421 40.643 1.00 56.19 93 GLY A N 1
ATOM 632 C CA . GLY A 1 93 ? 13.903 23.095 41.322 1.00 56.19 93 GLY A CA 1
ATOM 633 C C . GLY A 1 93 ? 13.881 21.715 41.991 1.00 56.19 93 GLY A C 1
ATOM 634 O O . GLY A 1 93 ? 12.842 21.267 42.464 1.00 56.19 93 GLY A O 1
ATOM 635 N N . ALA A 1 94 ? 15.039 21.061 42.111 1.00 52.88 94 ALA A N 1
ATOM 636 C CA . ALA A 1 94 ? 15.179 19.660 42.544 1.00 52.88 94 ALA A CA 1
ATOM 637 C C . ALA A 1 94 ? 14.766 19.325 44.007 1.00 52.88 94 ALA A C 1
ATOM 639 O O . ALA A 1 94 ? 15.036 18.227 44.486 1.00 52.88 94 ALA A O 1
ATOM 640 N N . GLY A 1 95 ? 14.120 20.243 44.734 1.00 52.75 95 GLY A N 1
ATOM 641 C CA . GLY A 1 95 ? 13.734 20.090 46.145 1.00 52.75 95 GLY A CA 1
ATOM 642 C C . GLY A 1 95 ? 12.317 19.555 46.408 1.00 52.75 95 GLY A C 1
ATOM 643 O O . GLY A 1 95 ? 11.891 19.556 47.557 1.00 52.75 95 GLY A O 1
ATOM 644 N N . ILE A 1 96 ? 11.568 19.144 45.377 1.00 56.47 96 ILE A N 1
ATOM 645 C CA . ILE A 1 96 ? 10.111 18.872 45.445 1.00 56.47 96 ILE A CA 1
ATOM 646 C C . ILE A 1 96 ? 9.713 17.441 45.035 1.00 56.47 96 ILE A C 1
ATOM 648 O O . ILE A 1 96 ? 8.597 17.207 44.585 1.00 56.47 96 ILE A O 1
ATOM 652 N N . ALA A 1 97 ? 10.608 16.464 45.228 1.00 56.31 97 ALA A N 1
ATOM 653 C CA . ALA A 1 97 ? 10.464 15.077 44.758 1.00 56.31 97 ALA A CA 1
ATOM 654 C C . ALA A 1 97 ? 9.086 14.418 45.002 1.00 56.31 97 ALA A C 1
ATOM 656 O O . ALA A 1 97 ? 8.576 13.743 44.110 1.00 56.31 97 ALA A O 1
ATOM 657 N N . ASN A 1 98 ? 8.473 14.641 46.170 1.00 58.41 98 ASN A N 1
ATOM 658 C CA . ASN A 1 98 ? 7.228 13.974 46.578 1.00 58.41 98 ASN A CA 1
ATOM 659 C C . ASN A 1 98 ? 5.950 14.798 46.334 1.00 58.41 98 ASN A C 1
ATOM 661 O O . ASN A 1 98 ? 4.856 14.303 46.608 1.00 58.41 98 ASN A O 1
ATOM 665 N N . ASP A 1 99 ? 6.053 16.035 45.840 1.00 66.88 99 ASP A N 1
ATOM 666 C CA . ASP A 1 99 ? 4.870 16.865 45.606 1.00 66.88 99 ASP A CA 1
ATOM 667 C C . ASP A 1 99 ? 4.143 16.432 44.322 1.00 66.88 99 ASP A C 1
ATOM 669 O O . ASP A 1 99 ? 4.757 16.136 43.291 1.00 66.88 99 ASP A O 1
ATOM 673 N N . LEU A 1 100 ? 2.806 16.420 44.376 1.00 68.12 100 LEU A N 1
ATOM 674 C CA . LEU A 1 100 ? 1.950 16.160 43.217 1.00 68.12 100 LEU A CA 1
ATOM 675 C C . LEU A 1 100 ? 2.191 17.230 42.150 1.00 68.12 100 LEU A C 1
ATOM 677 O O . LEU A 1 100 ? 2.120 18.426 42.445 1.00 68.12 100 LEU A O 1
ATOM 681 N N . LEU A 1 101 ? 2.404 16.823 40.903 1.00 66.44 101 LEU A N 1
ATOM 682 C CA . LEU A 1 101 ? 2.797 17.724 39.819 1.00 66.44 101 LEU A CA 1
ATOM 683 C C . LEU A 1 101 ? 1.754 18.834 39.575 1.00 66.44 101 LEU A C 1
ATOM 685 O O . LEU A 1 101 ? 2.107 20.008 39.476 1.00 66.44 101 LEU A O 1
ATOM 689 N N . ASN A 1 102 ? 0.466 18.480 39.628 1.00 65.62 102 ASN A N 1
ATOM 690 C CA . ASN A 1 102 ? -0.687 19.391 39.530 1.00 65.62 102 ASN A CA 1
ATOM 691 C C . ASN A 1 102 ? -0.776 20.416 40.695 1.00 65.62 102 ASN A C 1
ATOM 693 O O . ASN A 1 102 ? -1.469 21.426 40.604 1.00 65.62 102 ASN A O 1
ATOM 697 N N . SER A 1 103 ? -0.063 20.197 41.811 1.00 66.12 103 SER A N 1
ATOM 698 C CA . SER A 1 103 ? -0.008 21.169 42.919 1.00 66.12 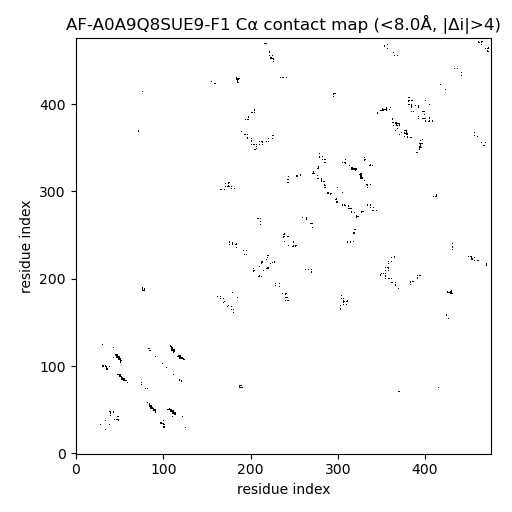103 SER A CA 1
ATOM 699 C C . SER A 1 103 ? 0.946 22.342 42.651 1.00 66.12 103 SER A C 1
ATOM 701 O O . SER A 1 103 ? 0.765 23.417 43.226 1.00 66.12 103 SER A O 1
ATOM 703 N N . LYS A 1 104 ? 1.946 22.150 41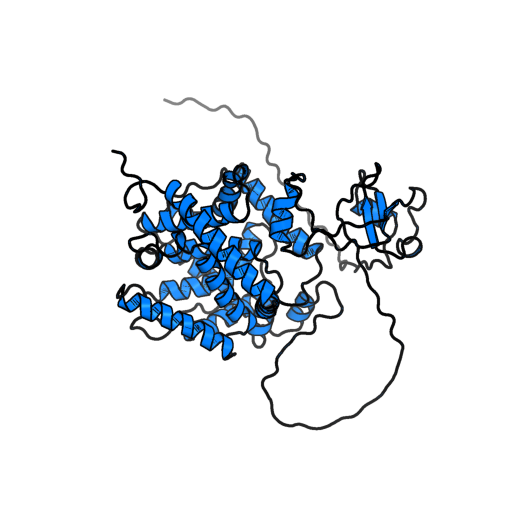.776 1.00 66.06 104 LYS A N 1
ATOM 704 C CA . LYS A 1 104 ? 2.964 23.158 41.415 1.00 66.06 104 LYS A CA 1
ATOM 705 C C . LYS A 1 104 ? 2.794 23.682 39.995 1.00 66.06 104 LYS A C 1
ATOM 707 O O . LYS A 1 104 ? 3.024 24.861 39.752 1.00 66.06 104 LYS A O 1
ATOM 712 N N . CYS A 1 105 ? 2.375 22.815 39.080 1.00 66.88 105 CYS A N 1
ATOM 713 C CA . CYS A 1 105 ? 2.165 23.121 37.676 1.00 66.88 105 CYS A CA 1
ATOM 714 C C . CYS A 1 105 ? 0.665 23.199 37.385 1.00 66.88 105 CYS A C 1
ATOM 716 O O . CYS A 1 105 ? -0.024 22.184 37.441 1.00 66.88 105 CYS A O 1
ATOM 718 N N . LYS A 1 106 ? 0.157 24.396 37.071 1.00 62.53 106 LYS A N 1
ATOM 719 C CA . LYS A 1 106 ? -1.238 24.589 36.621 1.00 62.53 106 LYS A CA 1
ATOM 720 C C . LYS A 1 106 ? -1.361 24.713 35.098 1.00 62.53 106 LYS A C 1
ATOM 722 O O . LYS A 1 106 ? -2.465 24.865 34.585 1.00 62.53 106 LYS A O 1
ATOM 727 N N . GLN A 1 107 ? -0.230 24.680 34.398 1.00 65.50 107 GLN A N 1
ATOM 728 C CA . GLN A 1 107 ? -0.093 24.792 32.950 1.00 65.50 107 GLN A CA 1
ATOM 729 C C . GLN A 1 107 ? 0.483 23.485 32.367 1.00 65.50 107 GLN A C 1
ATOM 731 O O . GLN A 1 107 ? 0.521 22.458 33.044 1.00 65.50 107 GLN A O 1
ATOM 736 N N . SER A 1 108 ? 0.923 23.513 31.106 1.00 64.88 108 SER A N 1
ATOM 737 C CA . SER A 1 108 ? 1.506 22.341 30.439 1.00 64.88 108 SER A CA 1
ATOM 738 C C . SER A 1 108 ? 2.869 21.980 31.035 1.00 64.88 108 SER A C 1
ATOM 740 O O . SER A 1 108 ? 3.665 22.871 31.340 1.00 64.88 108 SER A O 1
ATOM 742 N N . VAL A 1 109 ? 3.153 20.681 31.148 1.00 65.75 109 VAL A N 1
ATOM 743 C CA . VAL A 1 109 ? 4.450 20.167 31.614 1.00 65.75 109 VAL A CA 1
ATOM 744 C C . VAL A 1 109 ? 5.275 19.681 30.422 1.00 65.75 109 VAL A C 1
ATOM 746 O O . VAL A 1 109 ? 4.748 18.989 29.547 1.00 65.75 109 VAL A O 1
ATOM 749 N N . ALA A 1 110 ? 6.569 20.010 30.421 1.00 70.88 110 ALA A N 1
ATOM 750 C CA . ALA A 1 110 ? 7.543 19.556 29.432 1.00 70.88 110 ALA A CA 1
ATOM 751 C C . ALA A 1 110 ? 8.886 19.155 30.068 1.00 70.88 110 ALA A C 1
ATOM 753 O O . ALA A 1 110 ? 9.223 19.590 31.171 1.00 70.88 110 ALA A O 1
ATOM 754 N N . CYS A 1 111 ? 9.672 18.354 29.345 1.00 67.38 111 CYS A N 1
ATOM 755 C CA . CYS A 1 111 ? 11.049 18.007 29.704 1.00 67.38 111 CYS A CA 1
ATOM 756 C C . CYS A 1 111 ? 12.034 18.974 29.021 1.00 67.38 111 CYS A C 1
ATOM 758 O O . CYS A 1 111 ? 12.281 18.878 27.819 1.00 67.38 111 CYS A O 1
ATOM 760 N N . CYS A 1 112 ? 12.621 19.905 29.771 1.00 62.62 112 CYS A N 1
ATOM 761 C CA . CYS A 1 112 ? 13.535 20.922 29.239 1.00 62.62 112 CYS A CA 1
ATOM 762 C C . CYS A 1 112 ? 14.977 20.652 29.672 1.00 62.62 112 CYS A C 1
ATOM 764 O O . CYS A 1 112 ? 15.227 20.314 30.830 1.00 62.62 112 CYS A O 1
ATOM 766 N N . LYS A 1 113 ? 15.950 20.841 28.773 1.00 61.75 113 LYS A N 1
ATOM 767 C CA . LYS A 1 113 ? 17.369 20.763 29.144 1.00 61.75 113 LYS A CA 1
ATOM 768 C C . LYS A 1 113 ? 17.689 21.849 30.178 1.00 61.75 113 LYS A C 1
ATOM 770 O O . LYS A 1 113 ? 17.229 22.981 30.038 1.00 61.75 113 LYS A O 1
ATOM 775 N N . SER A 1 114 ? 18.502 21.513 31.176 1.00 54.00 114 SER A N 1
ATOM 776 C CA . SER A 1 114 ? 18.885 22.382 32.303 1.00 54.00 114 SER A CA 1
ATOM 777 C C . SER A 1 114 ? 19.600 23.686 31.902 1.00 54.00 114 SER A C 1
ATOM 779 O O . SER A 1 114 ? 19.787 24.568 32.736 1.00 54.00 114 SER A O 1
ATOM 781 N N . ASP A 1 115 ? 19.985 23.807 30.629 1.00 46.19 115 ASP A N 1
ATOM 782 C CA . ASP A 1 115 ? 20.938 24.788 30.104 1.00 46.19 115 ASP A CA 1
ATOM 783 C C . ASP A 1 115 ? 20.256 25.940 29.328 1.00 46.19 115 ASP A C 1
ATOM 785 O O . ASP A 1 115 ? 20.918 26.677 28.601 1.00 46.19 115 ASP A O 1
ATOM 789 N N . GLY A 1 116 ? 18.933 26.093 29.461 1.00 44.88 116 GLY A N 1
ATOM 790 C CA . GLY A 1 116 ? 18.168 27.223 28.919 1.00 44.88 116 GLY A CA 1
ATOM 791 C C . GLY A 1 116 ? 17.604 27.049 27.497 1.00 44.88 116 GLY A C 1
ATOM 792 O O . GLY A 1 116 ? 18.285 26.652 26.555 1.00 44.88 116 GLY A O 1
ATOM 793 N N . ASN A 1 117 ? 16.324 27.408 27.351 1.00 41.47 117 ASN A N 1
ATOM 794 C CA . ASN A 1 117 ? 15.624 27.799 26.115 1.00 41.47 117 ASN A CA 1
ATOM 795 C C . ASN A 1 117 ? 15.729 26.915 24.848 1.00 41.47 117 ASN A C 1
ATOM 797 O O . ASN A 1 117 ? 15.452 27.397 23.754 1.00 41.47 117 ASN A O 1
ATOM 801 N N . THR A 1 118 ? 16.021 25.617 24.959 1.00 40.03 118 THR A N 1
ATOM 802 C CA . THR A 1 118 ? 15.760 24.649 23.870 1.00 40.03 118 THR A CA 1
ATOM 803 C C . THR A 1 118 ? 14.798 23.547 24.334 1.00 40.03 118 THR A C 1
ATOM 805 O O . THR A 1 118 ? 15.207 22.646 25.073 1.00 40.03 118 THR A O 1
ATOM 808 N N . PRO A 1 119 ? 13.505 23.603 23.949 1.00 37.97 119 PRO A N 1
ATOM 809 C CA . PRO A 1 119 ? 12.534 22.587 24.336 1.00 37.97 119 PRO A CA 1
ATOM 810 C C . PRO A 1 119 ? 12.720 21.305 23.514 1.00 37.97 119 PRO A C 1
ATOM 812 O O . PRO A 1 119 ? 12.698 21.327 22.285 1.00 37.97 119 PRO A O 1
ATOM 815 N N . TYR A 1 120 ? 12.835 20.170 24.204 1.00 37.53 120 TYR A N 1
ATOM 816 C CA . TYR A 1 120 ? 12.662 18.846 23.610 1.00 37.53 120 TYR A CA 1
ATOM 817 C C . TYR A 1 120 ? 11.250 18.360 23.951 1.00 37.53 120 TYR A C 1
ATOM 819 O O . TYR A 1 120 ? 10.862 18.305 25.117 1.00 37.53 120 TYR A O 1
ATOM 827 N N . ALA A 1 121 ? 10.444 18.069 22.931 1.00 35.84 121 ALA A N 1
ATOM 828 C CA . ALA A 1 121 ? 9.012 17.842 23.102 1.00 35.84 121 ALA A CA 1
ATOM 829 C C . ALA A 1 121 ? 8.693 16.455 23.695 1.00 35.84 121 ALA A C 1
ATOM 831 O O . ALA A 1 121 ? 8.476 15.490 22.968 1.00 35.84 121 ALA A O 1
ATOM 832 N N . GLY A 1 122 ? 8.600 16.384 25.023 1.00 30.11 122 GLY A N 1
ATOM 833 C CA . GLY A 1 122 ? 7.734 15.438 25.728 1.00 30.11 122 GLY A CA 1
ATOM 834 C C . GLY A 1 122 ? 6.540 16.212 26.278 1.00 30.11 122 GLY A C 1
ATOM 835 O O . GLY A 1 122 ? 6.729 17.054 27.152 1.00 30.11 122 GLY A O 1
ATOM 836 N N . ILE A 1 123 ? 5.340 15.994 25.735 1.00 32.25 123 ILE A N 1
ATOM 837 C CA . ILE A 1 123 ? 4.147 16.788 26.063 1.00 32.25 123 ILE A CA 1
ATOM 838 C C . ILE A 1 123 ? 3.257 16.004 27.028 1.00 32.25 123 ILE A C 1
ATOM 840 O O . ILE A 1 123 ? 2.647 15.016 26.632 1.00 32.25 123 ILE A O 1
ATOM 844 N N . ALA A 1 124 ? 3.092 16.501 28.255 1.00 27.56 124 ALA A N 1
ATOM 845 C CA . ALA A 1 124 ? 1.969 16.114 29.103 1.00 27.56 124 ALA A CA 1
ATOM 846 C C . ALA A 1 124 ? 0.889 17.203 29.016 1.00 27.56 124 ALA A C 1
ATOM 848 O O . ALA A 1 124 ? 0.989 18.258 29.648 1.00 27.56 124 ALA A O 1
ATOM 849 N N . THR A 1 125 ? -0.146 16.953 28.209 1.00 27.50 125 THR A N 1
ATOM 850 C CA . THR A 1 125 ? -1.340 17.808 28.148 1.00 27.50 125 THR A CA 1
ATOM 851 C C . THR A 1 125 ? -2.474 17.175 28.932 1.00 27.50 125 THR A C 1
ATOM 853 O O . THR A 1 125 ? -2.803 16.012 28.736 1.00 27.50 125 THR A O 1
ATOM 856 N N . ARG A 1 126 ? -3.137 17.967 29.778 1.00 29.64 126 ARG A N 1
ATOM 857 C CA . ARG A 1 126 ? -4.478 17.634 30.252 1.00 29.64 126 ARG A CA 1
ATOM 858 C C . ARG A 1 126 ? -5.356 18.871 30.220 1.00 29.64 126 ARG A C 1
ATOM 860 O O . ARG A 1 126 ? -4.962 19.935 30.685 1.00 29.64 126 ARG A O 1
ATOM 867 N N . THR A 1 127 ? -6.561 18.717 29.689 1.00 25.06 127 THR A N 1
ATOM 868 C CA . THR A 1 127 ? -7.654 19.679 29.850 1.00 25.06 127 THR A CA 1
ATOM 869 C C . THR A 1 127 ? -8.760 18.986 30.635 1.00 25.06 127 THR A C 1
ATOM 871 O O . THR A 1 127 ? -9.116 17.853 30.326 1.00 25.06 127 THR A O 1
ATOM 874 N N . LEU A 1 128 ? -9.305 19.657 31.649 1.00 22.17 128 LEU A N 1
ATOM 875 C CA . LEU A 1 128 ? -10.464 19.193 32.413 1.00 22.17 128 LEU A CA 1
ATOM 876 C C . LEU A 1 128 ? -11.593 20.223 32.278 1.00 22.17 128 LEU A C 1
ATOM 878 O O . LEU A 1 128 ? -11.430 21.347 32.761 1.00 22.17 128 LEU A O 1
ATOM 882 N N . PRO A 1 129 ? -12.751 19.871 31.695 1.00 22.80 129 PRO A N 1
ATOM 883 C CA . PRO A 1 129 ? -13.978 20.625 31.885 1.00 22.80 129 PRO A CA 1
ATOM 884 C C . PRO A 1 129 ? -14.616 20.231 33.222 1.00 22.80 129 PRO A C 1
ATOM 886 O O . PRO A 1 129 ? -14.895 19.064 33.494 1.00 22.80 129 PRO A O 1
ATOM 889 N N . ARG A 1 130 ? -14.886 21.228 34.063 1.00 21.23 130 ARG A N 1
ATOM 890 C CA . ARG A 1 130 ? -15.635 21.080 35.315 1.00 21.23 130 ARG A CA 1
ATOM 891 C C . ARG A 1 130 ? -17.119 21.311 35.022 1.00 21.23 130 ARG A C 1
ATOM 893 O O . ARG A 1 130 ? -17.499 22.457 34.806 1.00 21.23 130 ARG A O 1
ATOM 900 N N . ILE A 1 131 ? -17.957 20.272 35.045 1.00 23.72 131 ILE A N 1
ATOM 901 C CA . ILE A 1 131 ? -19.420 20.418 34.897 1.00 23.72 131 ILE A CA 1
ATOM 902 C C . ILE A 1 131 ? -20.159 19.827 36.107 1.00 23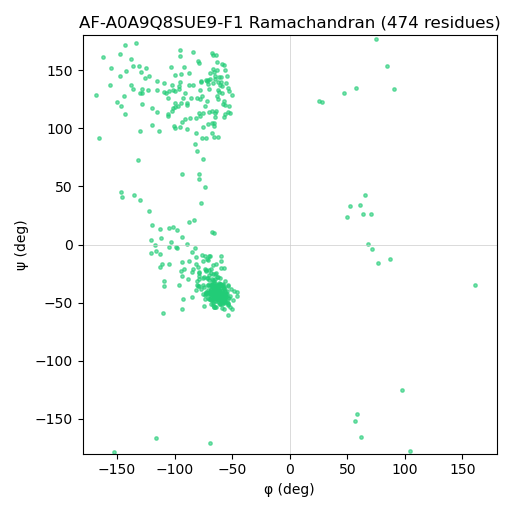.72 131 ILE A C 1
ATOM 904 O O . ILE A 1 131 ? -19.702 18.896 36.768 1.00 23.72 131 ILE A O 1
ATOM 908 N N . LEU A 1 132 ? -21.260 20.493 36.453 1.00 22.14 132 LEU A N 1
ATOM 909 C CA . LEU A 1 132 ? -22.009 20.374 37.701 1.00 22.14 132 LEU A CA 1
ATOM 910 C C . LEU A 1 132 ? -22.916 19.136 37.749 1.00 22.14 132 LEU A C 1
ATOM 912 O O . LEU A 1 132 ? -23.389 18.641 36.730 1.00 22.14 132 LEU A O 1
ATOM 916 N N . ARG A 1 133 ? -23.236 18.699 38.974 1.00 22.70 133 ARG A N 1
ATOM 917 C CA . ARG A 1 133 ? -24.310 17.732 39.235 1.00 22.70 133 ARG A CA 1
ATOM 918 C C . ARG A 1 133 ? -25.661 18.320 38.813 1.00 22.70 133 ARG A C 1
ATOM 920 O O . ARG A 1 133 ? -26.047 19.367 39.324 1.00 22.70 133 ARG A O 1
ATOM 927 N N . GLY A 1 134 ? -26.409 17.589 37.993 1.00 21.84 134 GLY A N 1
ATOM 928 C CA . GLY A 1 134 ? -27.827 17.828 37.727 1.00 21.84 134 GLY A CA 1
ATOM 929 C C . GLY A 1 134 ? -28.545 16.491 37.581 1.00 21.84 134 GLY A C 1
ATOM 930 O O . GLY A 1 134 ? -28.270 15.750 36.645 1.00 21.84 134 GLY A O 1
ATOM 931 N N . ALA A 1 135 ? -29.420 16.155 38.529 1.00 23.39 135 ALA A N 1
ATOM 932 C CA . ALA A 1 135 ? -30.226 14.941 38.465 1.00 23.39 135 ALA A CA 1
ATOM 933 C C . ALA A 1 135 ? -31.559 15.232 37.762 1.00 23.39 135 ALA A C 1
ATOM 935 O O . ALA A 1 135 ? -32.268 16.156 38.154 1.00 23.39 135 ALA A O 1
ATOM 936 N N . ALA A 1 136 ? -31.923 14.410 36.780 1.00 23.88 136 ALA A N 1
ATOM 937 C CA . ALA A 1 136 ? -33.262 14.355 36.199 1.00 23.88 136 ALA A CA 1
ATOM 938 C C . ALA A 1 136 ? -33.616 12.893 35.883 1.00 23.88 136 ALA A C 1
ATOM 940 O O . ALA A 1 136 ? -32.732 12.068 35.652 1.00 23.88 136 ALA A O 1
ATOM 941 N N . ARG A 1 137 ? -34.906 12.555 35.949 1.00 21.67 137 ARG A N 1
ATOM 942 C CA . ARG A 1 137 ? -35.410 11.177 36.035 1.00 21.67 137 ARG A CA 1
ATOM 943 C C . ARG A 1 137 ? -36.500 10.942 34.990 1.00 21.67 137 ARG A C 1
ATOM 945 O O . ARG A 1 137 ? -37.468 11.683 35.006 1.00 21.67 137 ARG A O 1
ATOM 952 N N . ALA A 1 138 ? -36.347 9.848 34.236 1.00 24.00 138 ALA A N 1
ATOM 953 C CA . ALA A 1 138 ? -37.352 9.120 33.444 1.00 24.00 138 ALA A CA 1
ATOM 954 C C . ALA A 1 138 ? -38.140 9.870 32.346 1.00 24.00 138 ALA A C 1
ATOM 956 O O . ALA A 1 138 ? -38.762 10.888 32.600 1.00 24.00 138 ALA A O 1
ATOM 957 N N . GLU A 1 139 ? -38.256 9.239 31.172 1.00 22.77 139 GLU A N 1
ATOM 958 C CA . GLU A 1 139 ? -39.549 8.713 30.696 1.00 22.77 139 GLU A CA 1
ATOM 959 C C . GLU A 1 139 ? -39.361 7.666 29.579 1.00 22.77 139 GLU A C 1
ATOM 961 O O . GLU A 1 139 ? -38.285 7.550 28.993 1.00 22.77 139 GLU A O 1
ATOM 966 N N . VAL A 1 140 ? -40.393 6.849 29.338 1.00 28.19 140 VAL A N 1
ATOM 967 C CA . VAL A 1 140 ? -40.418 5.757 28.346 1.00 28.19 140 VAL A CA 1
ATOM 968 C C . VAL A 1 140 ? -41.341 6.153 27.191 1.00 28.19 140 VAL A C 1
ATOM 970 O O . VAL A 1 140 ? -42.479 6.543 27.433 1.00 28.19 140 VAL A O 1
ATOM 973 N N . GLY A 1 141 ? -40.885 6.011 25.941 1.00 23.70 141 GLY A N 1
ATOM 974 C CA . GLY A 1 141 ? -41.654 6.366 24.739 1.00 23.70 141 GLY A CA 1
ATOM 975 C C . GLY A 1 141 ? -41.339 5.464 23.539 1.00 23.70 141 GLY A C 1
ATOM 976 O O . GLY A 1 141 ? -40.219 4.984 23.382 1.00 23.70 141 GLY A O 1
ATOM 977 N N . THR A 1 142 ? -42.346 5.185 22.709 1.00 23.28 142 THR A N 1
ATOM 978 C CA . THR A 1 142 ? -42.378 4.041 21.777 1.00 23.28 142 THR A CA 1
ATOM 979 C C . THR A 1 142 ? -41.934 4.325 20.332 1.00 23.28 142 THR A C 1
ATOM 981 O O . THR A 1 142 ? -42.434 5.254 19.708 1.00 23.28 142 THR A O 1
ATOM 984 N N . SER A 1 143 ? -41.127 3.407 19.778 1.00 28.25 143 SER A N 1
ATOM 985 C CA . SER A 1 143 ? -41.105 2.884 18.388 1.00 28.25 143 SER A CA 1
ATOM 986 C C . SER A 1 143 ? -41.584 3.753 17.201 1.00 28.25 143 SER A C 1
ATOM 988 O O . SER A 1 143 ? -42.784 4.007 17.071 1.00 28.25 143 SER A O 1
ATOM 990 N N . LYS A 1 144 ? -40.695 3.954 16.204 1.00 26.30 144 LYS A N 1
ATOM 991 C CA . LYS A 1 144 ? -40.996 3.848 14.749 1.00 26.30 144 LYS A CA 1
ATOM 992 C C . LYS A 1 144 ? -39.728 3.852 13.862 1.00 26.30 144 LYS A C 1
ATOM 994 O O . LYS A 1 144 ? -38.935 4.773 13.963 1.00 26.30 144 LYS A O 1
ATOM 999 N N . ASN A 1 145 ? -39.638 2.854 12.970 1.00 25.89 145 ASN A N 1
ATOM 1000 C CA . ASN A 1 145 ? -38.804 2.673 11.757 1.00 25.89 145 ASN A CA 1
ATOM 1001 C C . ASN A 1 145 ? -37.276 2.971 11.778 1.00 25.89 145 ASN A C 1
ATOM 1003 O O . ASN A 1 145 ? -36.862 4.077 12.115 1.00 25.89 145 ASN A O 1
ATOM 1007 N N . PRO A 1 146 ? -36.422 2.042 11.288 1.00 28.47 146 PRO A N 1
ATOM 1008 C CA . PRO A 1 146 ? -34.983 2.266 11.178 1.00 28.47 146 PRO A CA 1
ATOM 1009 C C . PRO A 1 146 ? -34.624 3.067 9.916 1.00 28.47 146 PRO A C 1
ATOM 1011 O O . PRO A 1 146 ? -34.655 2.553 8.798 1.00 28.47 146 PRO A O 1
ATOM 1014 N N . VAL A 1 147 ? -34.220 4.322 10.101 1.00 30.06 147 VAL A N 1
ATOM 1015 C CA . VAL A 1 147 ? -33.334 5.008 9.147 1.00 30.06 147 VAL A CA 1
ATOM 1016 C C . VAL A 1 147 ? -31.914 4.485 9.382 1.00 30.06 147 VAL A C 1
ATOM 1018 O O . VAL A 1 147 ? -31.532 4.271 10.535 1.00 30.06 147 VAL A O 1
ATOM 1021 N N . ALA A 1 148 ? -31.141 4.268 8.313 1.00 31.36 148 ALA A N 1
ATOM 1022 C CA . ALA A 1 148 ? -29.749 3.830 8.415 1.00 31.36 148 ALA A CA 1
ATOM 1023 C C . ALA A 1 148 ? -28.964 4.772 9.343 1.00 31.36 148 ALA A C 1
ATOM 1025 O O . ALA A 1 148 ? -28.892 5.981 9.116 1.00 31.36 148 ALA A O 1
ATOM 1026 N N . LYS A 1 149 ? -28.436 4.215 10.434 1.00 28.72 149 LYS A N 1
ATOM 1027 C CA . LYS A 1 149 ? -27.818 4.978 11.516 1.00 28.72 149 LYS A CA 1
ATOM 1028 C C . LYS A 1 149 ? -26.416 5.396 11.071 1.00 28.72 149 LYS A C 1
ATOM 1030 O O . LYS A 1 149 ? -25.549 4.537 10.956 1.00 28.72 149 LYS A O 1
ATOM 1035 N N . ASP A 1 150 ? -26.195 6.693 10.837 1.00 37.16 150 ASP A N 1
ATOM 1036 C CA . ASP A 1 150 ? -24.847 7.261 10.666 1.00 37.16 150 ASP A CA 1
ATOM 1037 C C . ASP A 1 150 ? -24.072 7.037 11.975 1.00 37.16 150 ASP A C 1
ATOM 1039 O O . ASP A 1 150 ? -24.211 7.791 12.941 1.00 37.16 150 ASP A O 1
ATOM 1043 N N . SER A 1 151 ? -23.345 5.920 12.049 1.00 40.06 151 SER A N 1
ATOM 1044 C CA . SER A 1 151 ? -22.660 5.428 13.245 1.00 40.06 151 SER A CA 1
ATOM 1045 C C . SER A 1 151 ? -21.352 6.181 13.485 1.00 40.06 151 SER A C 1
ATOM 1047 O O . SER A 1 151 ? -20.262 5.606 13.519 1.00 40.06 151 SER A O 1
ATOM 1049 N N . ARG A 1 152 ? -21.468 7.497 13.688 1.00 48.78 152 ARG A N 1
ATOM 1050 C CA . ARG A 1 152 ? -20.399 8.302 14.278 1.00 48.78 152 ARG A CA 1
ATOM 1051 C C . ARG A 1 152 ? -20.211 7.844 15.716 1.00 48.78 152 ARG A C 1
ATOM 1053 O O . ARG A 1 152 ? -21.010 8.169 16.592 1.00 48.78 152 ARG A O 1
ATOM 1060 N N . VAL A 1 153 ? -19.169 7.050 15.935 1.00 52.22 153 VAL A N 1
ATOM 1061 C CA . VAL A 1 153 ? -18.704 6.697 17.274 1.00 52.22 153 VAL A CA 1
ATOM 1062 C C . VAL A 1 153 ? -18.159 7.972 17.910 1.00 52.22 153 VAL A C 1
ATOM 1064 O O . VAL A 1 153 ? -17.181 8.542 17.428 1.00 52.22 153 VAL A O 1
ATOM 1067 N N . ASP A 1 154 ? -18.810 8.435 18.974 1.00 45.50 154 ASP A N 1
ATOM 1068 C CA . ASP A 1 154 ? -18.333 9.577 19.746 1.00 45.50 154 ASP A CA 1
ATOM 1069 C C . ASP A 1 154 ? -17.142 9.150 20.616 1.00 45.50 154 ASP A C 1
ATOM 1071 O O . ASP A 1 154 ? -17.302 8.523 21.660 1.00 45.50 154 ASP A O 1
ATOM 1075 N N . LEU A 1 155 ? -15.932 9.485 20.162 1.00 52.66 155 LEU A N 1
ATOM 1076 C CA . LEU A 1 155 ? -14.676 9.250 20.883 1.00 52.66 155 LEU A CA 1
ATOM 1077 C C . LEU A 1 155 ? -14.322 10.410 21.841 1.00 52.66 155 LEU A C 1
ATOM 1079 O O . LEU A 1 155 ? -13.157 10.592 22.208 1.00 52.66 155 LEU A O 1
ATOM 1083 N N . SER A 1 156 ? -15.284 11.254 22.234 1.00 36.88 156 SER A N 1
ATOM 1084 C CA . SER A 1 156 ? -15.026 12.364 23.155 1.00 36.88 156 SER A CA 1
ATOM 1085 C C . SER A 1 156 ? -15.013 11.926 24.630 1.00 36.88 156 SER A C 1
ATOM 1087 O O . SER A 1 156 ? -16.029 11.904 25.315 1.00 36.88 156 SER A O 1
ATOM 1089 N N . GLY A 1 157 ? -13.822 11.652 25.177 1.00 41.75 157 GLY A N 1
ATOM 1090 C CA . GLY A 1 157 ? -13.654 11.633 26.639 1.00 41.75 157 GLY A CA 1
ATOM 1091 C C . GLY A 1 157 ? -12.437 10.909 27.208 1.00 41.75 157 GLY A C 1
ATOM 1092 O O . GLY A 1 157 ? -11.897 11.379 28.208 1.00 41.75 157 GLY A O 1
ATOM 1093 N N . GLU A 1 158 ? -11.985 9.814 26.593 1.00 46.94 158 GLU A N 1
ATOM 1094 C CA . GLU A 1 158 ? -10.902 8.973 27.133 1.00 46.94 158 GLU A CA 1
ATOM 1095 C C . GLU A 1 158 ? -9.747 8.775 26.139 1.00 46.94 158 GLU A C 1
ATOM 1097 O O . GLU A 1 158 ? -9.932 8.809 24.923 1.00 46.94 158 GLU A O 1
ATOM 1102 N N . GLU A 1 159 ? -8.544 8.567 26.676 1.00 47.75 159 GLU A N 1
ATOM 1103 C CA . GLU A 1 159 ? -7.403 8.007 25.941 1.00 47.75 159 GLU A CA 1
ATOM 1104 C C . GLU A 1 159 ? -7.676 6.512 25.669 1.00 47.75 159 GLU A C 1
ATOM 1106 O O . GLU A 1 159 ? -8.241 5.826 26.524 1.00 47.75 159 GLU A O 1
ATOM 1111 N N . HIS A 1 160 ? -7.300 6.011 24.486 1.00 56.69 160 HIS A N 1
ATOM 1112 C CA . HIS A 1 160 ? -7.533 4.628 24.023 1.00 56.69 160 HIS A CA 1
ATOM 1113 C C . HIS A 1 160 ? -9.015 4.225 23.864 1.00 56.69 160 HIS A C 1
ATOM 1115 O O . HIS A 1 160 ? -9.367 3.041 23.911 1.00 56.69 160 HIS A O 1
ATOM 1121 N N . ALA A 1 161 ? -9.894 5.199 23.611 1.00 62.31 161 ALA A N 1
ATOM 1122 C CA . ALA A 1 161 ? -11.339 5.009 23.474 1.00 62.31 161 ALA A CA 1
ATOM 1123 C C . ALA A 1 161 ? -11.740 4.069 22.317 1.00 62.31 161 ALA A C 1
ATOM 1125 O O . ALA A 1 161 ? -12.766 3.388 22.413 1.00 62.31 161 ALA A O 1
ATOM 1126 N N . TYR A 1 162 ? -10.950 3.975 21.237 1.00 71.88 162 TYR A N 1
ATOM 1127 C CA . TYR A 1 162 ? -11.286 3.079 20.116 1.00 71.88 162 TYR A CA 1
ATOM 1128 C C . TYR A 1 162 ? -11.128 1.592 20.475 1.00 71.88 162 TYR A C 1
ATOM 1130 O O . TYR A 1 162 ? -11.941 0.787 20.026 1.00 71.88 162 TYR A O 1
ATOM 1138 N N . LEU A 1 163 ? -10.148 1.215 21.313 1.00 70.94 163 LEU A N 1
ATOM 1139 C CA . LEU A 1 163 ? -9.981 -0.175 21.766 1.00 70.94 163 LEU A CA 1
ATOM 1140 C C . LEU A 1 163 ? -11.128 -0.589 22.689 1.00 70.94 163 LEU A C 1
ATOM 1142 O O . LEU A 1 163 ? -11.756 -1.617 22.455 1.00 70.94 163 LEU A O 1
ATOM 1146 N N . LEU A 1 164 ? -11.474 0.266 23.658 1.00 73.81 164 LEU A N 1
ATOM 1147 C CA . LEU A 1 164 ? -12.635 0.060 24.532 1.00 73.81 164 LEU A CA 1
ATOM 1148 C C . LEU A 1 164 ? -13.943 -0.046 23.731 1.00 73.81 164 LEU A C 1
ATOM 1150 O O . LEU A 1 164 ? -14.824 -0.830 24.080 1.00 73.81 164 LEU A O 1
ATOM 1154 N N . THR A 1 165 ? -14.056 0.704 22.629 1.00 83.38 165 THR A N 1
ATOM 1155 C CA . THR A 1 165 ? -15.187 0.573 21.703 1.00 83.38 165 THR A CA 1
ATOM 1156 C C . THR A 1 165 ? -15.168 -0.788 21.002 1.00 83.38 165 THR A C 1
ATOM 1158 O O . THR A 1 165 ? -16.175 -1.487 21.047 1.00 83.38 165 THR A O 1
ATOM 1161 N N . ILE A 1 166 ? -14.043 -1.207 20.407 1.00 88.62 166 ILE A N 1
ATOM 1162 C CA . ILE A 1 166 ? -13.909 -2.518 19.736 1.00 88.62 166 ILE A CA 1
ATOM 1163 C C . ILE A 1 166 ? -14.245 -3.677 20.688 1.00 88.62 166 ILE A C 1
ATOM 1165 O O . ILE A 1 166 ? -14.951 -4.607 20.296 1.00 88.62 166 ILE A O 1
ATOM 1169 N N . ASP A 1 167 ? -13.813 -3.608 21.948 1.00 88.00 167 ASP A N 1
ATOM 1170 C CA . ASP A 1 167 ? -14.112 -4.634 22.951 1.00 88.00 167 ASP A CA 1
ATOM 1171 C C . ASP A 1 167 ? -15.618 -4.760 23.242 1.00 88.00 167 ASP A C 1
ATOM 1173 O O . ASP A 1 167 ? -16.085 -5.860 23.544 1.00 88.00 167 ASP A O 1
ATOM 1177 N N . SER A 1 168 ? -16.393 -3.681 23.080 1.00 92.31 168 SER A N 1
ATOM 1178 C CA . SER A 1 168 ? -17.855 -3.669 23.260 1.00 92.31 168 SER A CA 1
ATOM 1179 C C . SER A 1 168 ? -18.667 -4.190 22.062 1.00 92.31 168 SER A C 1
ATOM 1181 O O . SER A 1 168 ? -19.841 -4.512 22.233 1.00 92.31 168 SER A O 1
ATOM 1183 N N . LEU A 1 169 ? -18.058 -4.287 20.875 1.00 95.56 169 LEU A N 1
ATOM 1184 C CA . LEU A 1 169 ? -18.718 -4.656 19.613 1.00 95.56 169 LEU A CA 1
ATOM 1185 C C . LEU A 1 169 ? -18.672 -6.169 19.344 1.00 95.56 169 LEU A C 1
ATOM 1187 O O . LEU A 1 169 ? -17.744 -6.855 19.782 1.00 95.56 169 LEU A O 1
ATOM 1191 N N . ASP A 1 170 ? -19.644 -6.694 18.600 1.00 97.25 170 ASP A N 1
ATOM 1192 C CA . ASP A 1 170 ? -19.669 -8.095 18.161 1.00 97.25 170 ASP A CA 1
ATOM 1193 C C . ASP A 1 170 ? -18.943 -8.238 16.805 1.00 97.25 170 ASP A C 1
ATOM 1195 O O . ASP A 1 170 ? -19.346 -7.598 15.832 1.00 97.25 170 ASP A O 1
ATOM 1199 N N . PRO A 1 171 ? -17.866 -9.040 16.687 1.00 97.50 171 PRO A N 1
ATOM 1200 C CA . PRO A 1 171 ? -17.138 -9.181 15.429 1.00 97.50 171 PRO A CA 1
ATOM 1201 C C . PRO A 1 171 ? -17.927 -9.858 14.300 1.00 97.50 171 PRO A C 1
ATOM 1203 O O . PRO A 1 171 ? -17.541 -9.688 13.147 1.00 97.50 171 PRO A O 1
ATOM 1206 N N . GLU A 1 172 ? -19.019 -10.572 14.586 1.00 97.50 172 GLU A N 1
ATOM 1207 C CA . GLU A 1 172 ? -19.857 -11.204 13.558 1.00 97.50 172 GLU A CA 1
ATOM 1208 C C . GLU A 1 172 ? -20.822 -10.194 12.907 1.00 97.50 172 GLU A C 1
ATOM 1210 O O . GLU A 1 172 ? -21.083 -10.265 11.704 1.00 97.50 172 GLU A O 1
ATOM 1215 N N . THR A 1 173 ? -21.335 -9.217 13.673 1.00 96.88 173 THR A N 1
ATOM 1216 C CA . THR A 1 173 ? -22.347 -8.249 13.194 1.00 96.88 173 THR A CA 1
ATOM 1217 C C . THR A 1 173 ? -21.833 -6.822 13.017 1.00 96.88 173 THR A C 1
ATOM 1219 O O . THR A 1 173 ? -22.298 -6.118 12.124 1.00 96.88 173 THR A O 1
ATOM 1222 N N . ASP A 1 174 ? -20.865 -6.387 13.825 1.00 97.56 174 ASP A N 1
ATOM 1223 C CA . ASP A 1 174 ? -20.318 -5.022 13.826 1.00 97.56 174 ASP A CA 1
ATOM 1224 C C . ASP A 1 174 ? -18.964 -4.917 13.095 1.00 97.56 174 ASP A C 1
ATOM 1226 O O . ASP A 1 174 ? -18.250 -3.917 13.239 1.00 97.56 174 ASP A O 1
ATOM 1230 N N . TYR A 1 175 ? -18.591 -5.931 12.301 1.00 98.00 175 TYR A N 1
ATOM 1231 C CA . TYR A 1 175 ? -17.291 -6.028 11.621 1.00 98.00 175 TYR A CA 1
ATOM 1232 C C . TYR A 1 175 ? -16.908 -4.776 10.821 1.00 98.00 175 TYR A C 1
ATOM 1234 O O . TYR A 1 175 ? -15.750 -4.363 10.863 1.00 98.00 175 TYR A O 1
ATOM 1242 N N . GLU A 1 176 ? -17.858 -4.118 10.145 1.00 97.44 176 GLU A N 1
ATOM 1243 C CA . GLU A 1 176 ? -17.592 -2.864 9.426 1.00 97.44 176 GLU A CA 1
ATOM 1244 C C . GLU A 1 176 ? -17.149 -1.736 10.368 1.00 97.44 176 GLU A C 1
ATOM 1246 O O . GLU A 1 176 ? -16.243 -0.970 10.040 1.00 97.44 176 GLU A O 1
ATOM 1251 N N . THR A 1 177 ? -17.735 -1.656 11.566 1.00 95.50 177 THR A N 1
ATOM 1252 C CA . THR A 1 177 ? -17.370 -0.657 12.580 1.00 95.50 177 THR A CA 1
ATOM 1253 C C . THR A 1 177 ? -16.018 -0.994 13.211 1.00 95.50 177 THR A C 1
ATOM 1255 O O . THR A 1 177 ? -15.174 -0.109 13.356 1.00 95.50 177 THR A O 1
ATOM 1258 N N . ILE A 1 178 ? -15.762 -2.269 13.527 1.00 95.81 178 ILE A N 1
ATOM 1259 C CA . ILE A 1 178 ? -14.466 -2.727 14.059 1.00 95.81 178 ILE A CA 1
ATOM 1260 C C . ILE A 1 178 ? -13.341 -2.501 13.040 1.00 95.81 178 ILE A C 1
ATOM 1262 O O . ILE A 1 178 ? -12.257 -2.047 13.417 1.00 95.81 178 ILE A O 1
ATOM 1266 N N . TRP A 1 179 ? -13.586 -2.760 11.751 1.00 95.69 179 TRP A N 1
ATOM 1267 C CA . TRP A 1 179 ? -12.614 -2.504 10.688 1.00 95.69 179 TRP A CA 1
ATOM 1268 C C . TRP A 1 179 ? -12.401 -1.002 10.457 1.00 95.69 179 TRP A C 1
ATOM 1270 O O . TRP A 1 179 ? -11.255 -0.558 10.399 1.00 95.69 179 TRP A O 1
ATOM 1280 N N . ARG A 1 180 ? -13.468 -0.186 10.450 1.00 94.00 180 ARG A N 1
ATOM 1281 C CA . ARG A 1 180 ? -13.374 1.287 10.405 1.00 94.00 180 ARG A CA 1
ATOM 1282 C C . ARG A 1 180 ? -12.471 1.823 11.517 1.00 94.00 180 ARG A C 1
ATOM 1284 O O . ARG A 1 180 ? -11.559 2.601 11.228 1.00 94.00 180 ARG A O 1
ATOM 1291 N N . LEU A 1 181 ? -12.705 1.399 12.762 1.00 91.31 181 LEU A N 1
ATOM 1292 C CA . LEU A 1 181 ? -11.915 1.795 13.935 1.00 91.31 181 LEU A CA 1
ATOM 1293 C C . LEU A 1 181 ? -10.454 1.328 13.810 1.00 91.31 181 LEU A C 1
ATOM 1295 O O . LEU A 1 181 ? -9.539 2.132 13.980 1.00 91.31 181 LEU A O 1
ATOM 1299 N N . THR A 1 182 ? -10.237 0.063 13.437 1.00 91.06 182 THR A N 1
ATOM 1300 C CA . THR A 1 182 ? -8.902 -0.541 13.257 1.00 91.06 182 THR A CA 1
ATOM 1301 C C . THR A 1 182 ? -8.077 0.130 12.150 1.00 91.06 182 THR A C 1
ATOM 1303 O O . THR A 1 182 ? -6.870 0.306 12.313 1.00 91.06 182 THR A O 1
ATOM 1306 N N . SER A 1 183 ? -8.698 0.510 11.029 1.00 90.62 183 SER A N 1
ATOM 1307 C CA . SER A 1 183 ? -7.982 0.863 9.793 1.00 90.62 183 SER A CA 1
ATOM 1308 C C . SER A 1 183 ? -8.068 2.329 9.362 1.00 90.62 183 SER A C 1
ATOM 1310 O O . SER A 1 183 ? -7.345 2.697 8.443 1.00 90.62 183 SER A O 1
ATOM 1312 N N . SER A 1 184 ? -8.893 3.184 9.985 1.00 89.12 184 SER A N 1
ATOM 1313 C CA . SER A 1 184 ? -9.112 4.569 9.497 1.00 89.12 184 SER A CA 1
ATOM 1314 C C . SER A 1 184 ? -8.534 5.683 10.381 1.00 89.12 184 SER A C 1
ATOM 1316 O O . SER A 1 184 ? -8.411 6.828 9.931 1.00 89.12 184 SER A O 1
ATOM 1318 N N . TYR A 1 185 ? -8.196 5.383 11.639 1.00 84.06 185 TYR A N 1
ATOM 1319 C CA . TYR A 1 185 ? -7.853 6.402 12.639 1.00 84.06 185 TYR A CA 1
ATOM 1320 C C . TYR A 1 185 ? -6.351 6.700 12.727 1.00 84.06 185 TYR A C 1
ATOM 1322 O O . TYR A 1 185 ? -5.962 7.864 12.668 1.00 84.06 185 TYR A O 1
ATOM 1330 N N . GLN A 1 186 ? -5.493 5.676 12.786 1.00 80.94 186 GLN A N 1
ATOM 1331 C CA . GLN A 1 186 ? -4.031 5.825 12.937 1.00 80.94 186 GLN A CA 1
ATOM 1332 C C . GLN A 1 186 ? -3.283 6.099 11.613 1.00 80.94 186 GLN A C 1
ATOM 1334 O O . GLN A 1 186 ? -2.084 5.855 11.501 1.00 80.94 186 GLN A O 1
ATOM 1339 N N . LEU A 1 187 ? -3.984 6.587 10.588 1.00 83.19 187 LEU A N 1
ATOM 1340 C CA . LEU A 1 187 ? -3.408 6.846 9.269 1.00 83.19 187 LEU A CA 1
ATOM 1341 C C . LEU A 1 187 ? -2.783 8.249 9.167 1.00 83.19 187 LEU A C 1
ATOM 1343 O O . LEU A 1 187 ? -3.282 9.224 9.740 1.00 83.19 187 LEU A O 1
ATOM 1347 N N . SER A 1 188 ? -1.724 8.350 8.363 1.00 87.69 188 SER A N 1
ATOM 1348 C CA . SER A 1 188 ? -1.070 9.598 7.952 1.00 87.69 188 SER A CA 1
ATOM 1349 C C . SER A 1 188 ? -0.500 9.452 6.539 1.00 87.69 188 SER A C 1
ATOM 1351 O O . SER A 1 188 ? -0.317 8.331 6.066 1.00 87.69 188 SER A O 1
ATOM 1353 N N . ASP A 1 189 ? -0.168 10.563 5.872 1.00 89.31 189 ASP A N 1
ATOM 1354 C CA . ASP A 1 189 ? 0.423 10.534 4.523 1.00 89.31 189 ASP A CA 1
ATOM 1355 C C . ASP A 1 189 ? 1.684 9.658 4.449 1.00 89.31 189 ASP A C 1
ATOM 1357 O O . ASP A 1 189 ? 1.851 8.889 3.508 1.00 89.31 189 ASP A O 1
ATOM 1361 N N . PHE A 1 190 ? 2.573 9.740 5.444 1.00 91.06 190 PHE A N 1
ATOM 1362 C CA . PHE A 1 190 ? 3.785 8.917 5.495 1.00 91.06 190 PHE A CA 1
ATOM 1363 C C . PHE A 1 190 ? 3.471 7.437 5.730 1.00 91.06 190 PHE A C 1
ATOM 1365 O O . PHE A 1 190 ? 4.026 6.575 5.046 1.00 91.06 190 PHE A O 1
ATOM 1372 N N . ALA A 1 191 ? 2.585 7.135 6.687 1.00 89.31 191 ALA A N 1
ATOM 1373 C CA . ALA A 1 191 ? 2.223 5.761 7.020 1.00 89.31 191 ALA A CA 1
ATOM 1374 C C . ALA A 1 191 ? 1.516 5.077 5.842 1.00 89.31 191 ALA A C 1
ATOM 1376 O O . ALA A 1 191 ? 1.900 3.973 5.456 1.00 89.31 191 ALA A O 1
ATOM 1377 N N . ASN A 1 192 ? 0.556 5.762 5.217 1.00 91.31 192 ASN A N 1
ATOM 1378 C CA . ASN A 1 192 ? -0.145 5.276 4.035 1.00 91.31 192 ASN A CA 1
ATOM 1379 C C . ASN A 1 192 ? 0.827 5.025 2.881 1.00 91.31 192 ASN A C 1
ATOM 1381 O O . ASN A 1 192 ? 0.831 3.924 2.334 1.00 91.31 192 ASN A O 1
ATOM 1385 N N . ASN A 1 193 ? 1.715 5.977 2.578 1.00 94.81 193 ASN A N 1
ATOM 1386 C CA . ASN A 1 193 ? 2.640 5.840 1.456 1.00 94.81 193 ASN A CA 1
ATOM 1387 C C . ASN A 1 193 ? 3.680 4.734 1.690 1.00 94.81 193 ASN A C 1
ATOM 1389 O O . ASN A 1 193 ? 4.026 4.006 0.756 1.00 94.81 193 ASN A O 1
ATOM 1393 N N . LEU A 1 194 ? 4.135 4.540 2.935 1.00 94.12 194 LEU A N 1
ATOM 1394 C CA . LEU A 1 194 ? 4.945 3.381 3.311 1.00 94.12 194 LEU A CA 1
ATOM 1395 C C . LEU A 1 194 ? 4.166 2.082 3.071 1.00 94.12 194 LEU A C 1
ATOM 1397 O O . LEU A 1 194 ? 4.658 1.199 2.374 1.00 94.12 194 LEU A O 1
ATOM 1401 N N . ILE A 1 195 ? 2.934 1.972 3.574 1.00 93.75 195 ILE A N 1
ATOM 1402 C CA . ILE A 1 195 ? 2.081 0.791 3.385 1.00 93.75 195 ILE A CA 1
ATOM 1403 C C . ILE A 1 195 ? 1.791 0.530 1.898 1.00 93.75 195 ILE A C 1
ATOM 1405 O O . ILE A 1 195 ? 1.923 -0.607 1.446 1.00 93.75 195 ILE A O 1
ATOM 1409 N N . TYR A 1 196 ? 1.499 1.558 1.099 1.00 95.12 196 TYR A N 1
ATOM 1410 C CA . TYR A 1 196 ? 1.389 1.471 -0.359 1.00 95.12 196 TYR A CA 1
ATOM 1411 C C . TYR A 1 196 ? 2.674 0.896 -0.983 1.00 95.12 196 TYR A C 1
ATOM 1413 O O . TYR A 1 196 ? 2.628 -0.013 -1.812 1.00 95.12 196 TYR A O 1
ATOM 1421 N N . THR A 1 197 ? 3.833 1.385 -0.539 1.00 96.25 197 THR A N 1
ATOM 1422 C CA . THR A 1 197 ? 5.152 0.960 -1.029 1.00 96.25 197 THR A CA 1
ATOM 1423 C C . THR A 1 197 ? 5.457 -0.502 -0.684 1.00 96.25 197 THR A C 1
ATOM 1425 O O . THR A 1 197 ? 6.115 -1.182 -1.468 1.00 96.25 197 THR A O 1
ATOM 1428 N N . LEU A 1 198 ? 4.946 -1.017 0.441 1.00 93.94 198 LEU A N 1
ATOM 1429 C CA . LEU A 1 198 ? 5.079 -2.427 0.840 1.00 93.94 198 LEU A CA 1
ATOM 1430 C C . LEU A 1 198 ? 4.016 -3.355 0.228 1.00 93.94 198 LEU A C 1
ATOM 1432 O O . LEU A 1 198 ? 4.249 -4.560 0.150 1.00 93.94 198 LEU A O 1
ATOM 1436 N N . THR A 1 199 ? 2.855 -2.826 -0.171 1.00 93.00 199 THR A N 1
ATOM 1437 C CA . THR A 1 199 ? 1.697 -3.594 -0.673 1.00 93.00 199 THR A CA 1
ATOM 1438 C C . THR A 1 199 ? 1.689 -3.726 -2.188 1.00 93.00 199 THR A C 1
ATOM 1440 O O . THR A 1 199 ? 1.642 -4.836 -2.714 1.00 93.00 199 THR A O 1
ATOM 1443 N N . PHE A 1 200 ? 1.735 -2.598 -2.895 1.00 94.38 200 PHE A N 1
ATOM 1444 C CA . PHE A 1 200 ? 1.458 -2.544 -4.322 1.00 94.38 200 PHE A CA 1
ATOM 1445 C C . PHE A 1 200 ? 2.417 -3.392 -5.181 1.00 94.38 200 PHE A C 1
ATOM 1447 O O . PHE A 1 200 ? 1.937 -4.035 -6.115 1.00 94.38 200 PHE A O 1
ATOM 1454 N N . PRO A 1 201 ? 3.731 -3.480 -4.874 1.00 94.06 201 PRO A N 1
ATOM 1455 C CA . PRO A 1 201 ? 4.634 -4.430 -5.521 1.00 94.06 201 PRO A CA 1
ATOM 1456 C C . PRO A 1 201 ? 4.112 -5.869 -5.576 1.00 94.06 201 PRO A C 1
ATOM 1458 O O . PRO A 1 201 ? 4.252 -6.511 -6.612 1.00 94.06 201 PRO A O 1
ATOM 1461 N N . ASN A 1 202 ? 3.461 -6.372 -4.522 1.00 92.88 202 ASN A N 1
ATOM 1462 C CA . ASN A 1 202 ? 3.005 -7.766 -4.491 1.00 92.88 202 ASN A CA 1
ATOM 1463 C C . ASN A 1 202 ? 1.877 -8.022 -5.511 1.00 92.88 202 ASN A C 1
ATOM 1465 O O . ASN A 1 202 ? 1.826 -9.083 -6.128 1.00 92.88 202 ASN A O 1
ATOM 1469 N N . PHE A 1 203 ? 1.026 -7.021 -5.760 1.00 91.25 203 PHE A N 1
ATOM 1470 C CA . PHE A 1 203 ? -0.098 -7.102 -6.705 1.00 91.25 203 PHE A CA 1
ATOM 1471 C C . PHE A 1 203 ? 0.328 -7.010 -8.184 1.00 91.25 203 PHE A C 1
ATOM 1473 O O . PHE A 1 203 ? -0.486 -7.224 -9.078 1.00 91.25 203 PHE A O 1
ATOM 1480 N N . VAL A 1 204 ? 1.599 -6.691 -8.463 1.00 89.81 204 VAL A N 1
ATOM 1481 C CA . VAL A 1 204 ? 2.168 -6.604 -9.825 1.00 89.81 204 VAL A CA 1
ATOM 1482 C C . VAL A 1 204 ? 3.320 -7.587 -10.055 1.00 89.81 204 VAL A C 1
ATOM 1484 O O . VAL A 1 204 ? 4.092 -7.449 -11.007 1.00 89.81 204 VAL A O 1
ATOM 1487 N N . ILE A 1 205 ? 3.437 -8.603 -9.194 1.00 87.25 205 ILE A N 1
ATOM 1488 C CA . ILE A 1 205 ? 4.309 -9.756 -9.437 1.00 87.25 205 ILE A CA 1
ATOM 1489 C C . ILE A 1 205 ? 3.905 -10.520 -10.712 1.00 87.25 205 ILE A C 1
ATOM 1491 O O . ILE A 1 205 ? 4.805 -10.845 -11.489 1.00 87.25 205 ILE A O 1
ATOM 1495 N N . PRO A 1 206 ? 2.615 -10.799 -10.991 1.00 90.56 206 PRO A N 1
ATOM 1496 C CA . PRO A 1 206 ? 2.244 -11.506 -12.211 1.00 90.56 206 PRO A CA 1
ATOM 1497 C C . PRO A 1 206 ? 2.558 -10.692 -13.475 1.00 90.56 206 PRO A C 1
ATOM 1499 O O . PRO A 1 206 ? 2.347 -9.477 -13.515 1.00 90.56 206 PRO A O 1
ATOM 1502 N N . LEU A 1 207 ? 3.005 -11.380 -14.534 1.00 89.94 207 LEU A N 1
ATOM 1503 C CA . LEU A 1 207 ? 3.330 -10.791 -15.843 1.00 89.94 207 LEU A CA 1
ATOM 1504 C C . LEU A 1 207 ? 2.205 -9.884 -16.366 1.00 89.94 207 LEU A C 1
ATOM 1506 O O . LEU A 1 207 ? 2.452 -8.743 -16.758 1.00 89.94 207 LEU A O 1
ATOM 1510 N N . HIS A 1 208 ? 0.963 -10.369 -16.311 1.00 92.00 208 HIS A N 1
ATOM 1511 C CA . HIS A 1 208 ? -0.226 -9.646 -16.761 1.00 92.00 208 HIS A CA 1
ATOM 1512 C C . HIS A 1 208 ? -0.528 -8.388 -15.938 1.00 92.00 208 HIS A C 1
ATOM 1514 O O . HIS A 1 208 ? -0.858 -7.357 -16.523 1.00 92.00 208 HIS A O 1
ATOM 1520 N N . GLY A 1 209 ? -0.354 -8.426 -14.614 1.00 91.62 209 GLY A N 1
ATOM 1521 C CA . GLY A 1 209 ? -0.517 -7.245 -13.757 1.00 91.62 209 GLY A CA 1
ATOM 1522 C C . GLY A 1 209 ? 0.541 -6.174 -14.044 1.00 91.62 209 GLY A C 1
ATOM 1523 O O . GLY A 1 209 ? 0.230 -4.989 -14.187 1.00 91.62 209 GLY A O 1
ATOM 1524 N N . ALA A 1 210 ? 1.796 -6.593 -14.209 1.00 92.88 210 ALA A N 1
ATOM 1525 C CA . ALA A 1 210 ? 2.905 -5.698 -14.516 1.00 92.88 210 ALA A CA 1
ATOM 1526 C C . ALA A 1 210 ? 2.784 -5.019 -15.888 1.00 92.88 210 ALA A C 1
ATOM 1528 O O . ALA A 1 210 ? 3.101 -3.836 -16.014 1.00 92.88 210 ALA A O 1
ATOM 1529 N N . GLU A 1 211 ? 2.303 -5.725 -16.916 1.00 91.81 211 GLU A N 1
ATOM 1530 C CA . GLU A 1 211 ? 2.086 -5.148 -18.249 1.00 91.81 211 GLU A CA 1
ATOM 1531 C C . GLU A 1 211 ? 1.126 -3.954 -18.232 1.00 91.81 211 GLU A C 1
ATOM 1533 O O . GLU A 1 211 ? 1.433 -2.921 -18.823 1.00 91.81 211 GLU A O 1
ATOM 1538 N N . VAL A 1 212 ? -0.003 -4.060 -17.527 1.00 93.56 212 VAL A N 1
ATOM 1539 C CA . VAL A 1 212 ? -1.034 -3.005 -17.493 1.00 93.56 212 VAL A CA 1
ATOM 1540 C C . VAL A 1 212 ? -0.573 -1.770 -16.700 1.00 93.56 212 VAL A C 1
ATOM 1542 O O . VAL A 1 212 ? -0.998 -0.634 -16.967 1.00 93.56 212 VAL A O 1
ATOM 1545 N N . VAL A 1 213 ? 0.312 -1.979 -15.721 1.00 95.00 213 VAL A N 1
ATOM 1546 C CA . VAL A 1 213 ? 0.848 -0.926 -14.848 1.00 95.00 213 VAL A CA 1
ATOM 1547 C C . VAL A 1 213 ? 2.047 -0.216 -15.476 1.00 95.00 213 VAL A C 1
ATOM 1549 O O . VAL A 1 213 ? 2.071 1.016 -15.462 1.00 95.00 213 VAL A O 1
ATOM 1552 N N . TRP A 1 214 ? 2.998 -0.965 -16.045 1.00 93.50 214 TRP A N 1
ATOM 1553 C CA . TRP A 1 214 ? 4.195 -0.424 -16.702 1.00 93.50 214 TRP A CA 1
ATOM 1554 C C . TRP A 1 214 ? 3.931 0.080 -18.120 1.00 93.50 214 TRP A C 1
ATOM 1556 O O . TRP A 1 214 ? 4.492 1.091 -18.528 1.00 93.50 214 TRP A O 1
ATOM 1566 N N . ARG A 1 215 ? 3.050 -0.595 -18.870 1.00 91.00 215 ARG A N 1
ATOM 1567 C CA . ARG A 1 215 ? 2.675 -0.239 -20.248 1.00 91.00 215 ARG A CA 1
ATOM 1568 C C . ARG A 1 215 ? 3.900 -0.228 -21.176 1.00 91.00 215 ARG A C 1
ATOM 1570 O O . ARG A 1 215 ? 4.794 -1.067 -21.033 1.00 91.00 215 ARG A O 1
ATOM 1577 N N . SER A 1 216 ? 3.910 0.668 -22.161 1.00 88.69 216 SER A N 1
ATOM 1578 C CA . SER A 1 216 ? 5.023 0.910 -23.088 1.00 88.69 216 SER A CA 1
ATOM 1579 C C . SER A 1 216 ? 5.985 2.005 -22.619 1.00 88.69 216 SER A C 1
ATOM 1581 O O . SER A 1 216 ? 7.114 2.059 -23.091 1.00 88.69 216 SER A O 1
ATOM 1583 N N . ASP A 1 217 ? 5.531 2.891 -21.732 1.00 91.00 217 ASP A N 1
ATOM 1584 C CA . ASP A 1 217 ? 6.173 4.162 -21.382 1.00 91.00 217 ASP A CA 1
ATOM 1585 C C . ASP A 1 217 ? 6.546 4.274 -19.894 1.00 91.00 217 ASP A C 1
ATOM 1587 O O . ASP A 1 217 ? 7.005 5.320 -19.470 1.00 91.00 217 ASP A O 1
ATOM 1591 N N . GLY A 1 218 ? 6.352 3.227 -19.086 1.00 92.50 218 GLY A N 1
ATOM 1592 C CA . GLY A 1 218 ? 6.478 3.268 -17.622 1.00 92.50 218 GLY A CA 1
ATOM 1593 C C . GLY A 1 218 ? 5.194 3.699 -16.902 1.00 92.50 218 GLY A C 1
ATOM 1594 O O . GLY A 1 218 ? 5.062 3.515 -15.688 1.00 92.50 218 GLY A O 1
ATOM 1595 N N . GLY A 1 219 ? 4.206 4.218 -17.634 1.00 94.62 219 GLY A N 1
ATOM 1596 C CA . GLY A 1 219 ? 2.863 4.482 -17.143 1.00 94.62 219 GLY A CA 1
ATOM 1597 C C . GLY A 1 219 ? 2.799 5.410 -15.927 1.00 94.62 219 GLY A C 1
ATOM 1598 O O . GLY A 1 219 ? 3.629 6.294 -15.698 1.00 94.62 219 GLY A O 1
ATOM 1599 N N . LYS A 1 220 ? 1.759 5.225 -15.106 1.00 96.38 220 LYS A N 1
ATOM 1600 C CA . LYS A 1 220 ? 1.510 6.117 -13.962 1.00 96.38 220 LYS A CA 1
ATOM 1601 C C . LYS A 1 220 ? 2.555 6.008 -12.852 1.00 96.38 220 LYS A C 1
ATOM 1603 O O . LYS A 1 220 ? 2.658 6.951 -12.082 1.00 96.38 220 LYS A O 1
ATOM 1608 N N . VAL A 1 221 ? 3.314 4.914 -12.751 1.00 95.75 221 VAL A N 1
ATOM 1609 C CA . VAL A 1 221 ? 4.361 4.778 -11.716 1.00 95.75 221 VAL A CA 1
ATOM 1610 C C . VAL A 1 221 ? 5.602 5.631 -12.005 1.00 95.75 221 VAL A C 1
ATOM 1612 O O . VAL A 1 221 ? 6.436 5.794 -11.120 1.00 95.75 221 VAL A O 1
ATOM 1615 N N . VAL A 1 222 ? 5.689 6.221 -13.203 1.00 96.44 222 VAL A N 1
ATOM 1616 C CA . VAL A 1 222 ? 6.705 7.213 -13.582 1.00 96.44 222 VAL A CA 1
ATOM 1617 C C . VAL A 1 222 ? 6.084 8.601 -13.742 1.00 96.44 222 VAL A C 1
ATOM 1619 O O . VAL A 1 222 ? 6.443 9.520 -13.013 1.00 96.44 222 VAL A O 1
ATOM 1622 N N . HIS A 1 223 ? 5.109 8.755 -14.643 1.00 96.44 223 HIS A N 1
ATOM 1623 C CA . HIS A 1 223 ? 4.623 10.077 -15.070 1.00 96.44 223 HIS A CA 1
ATOM 1624 C C . HIS A 1 223 ? 3.643 10.754 -14.098 1.00 96.44 223 HIS A C 1
ATOM 1626 O O . HIS A 1 223 ? 3.371 11.950 -14.217 1.00 96.44 223 HIS A O 1
ATOM 1632 N N . LYS A 1 224 ? 3.015 9.988 -13.199 1.00 97.56 224 LYS A N 1
ATOM 1633 C CA . LYS A 1 224 ? 1.949 10.435 -12.277 1.00 97.56 224 LYS A CA 1
ATOM 1634 C C . LYS A 1 224 ? 2.051 9.684 -10.945 1.00 97.56 224 LYS A C 1
ATOM 1636 O O . LYS A 1 224 ? 1.052 9.183 -10.430 1.00 97.56 224 LYS A O 1
ATOM 1641 N N . ALA A 1 225 ? 3.280 9.493 -10.473 1.00 97.00 225 ALA A N 1
ATOM 1642 C CA . ALA A 1 225 ? 3.603 8.555 -9.411 1.00 97.00 225 ALA A CA 1
ATOM 1643 C C . ALA A 1 225 ? 2.893 8.901 -8.092 1.00 97.00 225 ALA A C 1
ATOM 1645 O O . ALA A 1 225 ? 2.250 8.029 -7.515 1.00 97.00 225 ALA A O 1
ATOM 1646 N N . VAL A 1 226 ? 2.921 10.167 -7.667 1.00 97.19 226 VAL A N 1
ATOM 1647 C CA . VAL A 1 226 ? 2.230 10.658 -6.466 1.00 97.19 226 VAL A CA 1
ATOM 1648 C C . VAL A 1 226 ? 0.716 10.621 -6.669 1.00 97.19 226 VAL A C 1
ATOM 1650 O O . VAL A 1 226 ? 0.027 9.996 -5.870 1.00 97.19 226 VAL A O 1
ATOM 1653 N N . ASP A 1 227 ? 0.190 11.182 -7.768 1.00 96.69 227 ASP A N 1
ATOM 1654 C CA . ASP A 1 227 ? -1.253 11.157 -8.093 1.00 96.69 227 ASP A CA 1
ATOM 1655 C C . ASP A 1 227 ? -1.836 9.731 -8.096 1.00 96.69 227 ASP A C 1
ATOM 1657 O O . ASP A 1 227 ? -2.974 9.506 -7.677 1.00 96.69 227 ASP A O 1
ATOM 1661 N N . ARG A 1 228 ? -1.045 8.747 -8.543 1.00 95.25 228 ARG A N 1
ATOM 1662 C CA . ARG A 1 228 ? -1.404 7.326 -8.525 1.00 95.25 228 ARG A CA 1
ATOM 1663 C C . ARG A 1 228 ? -1.531 6.790 -7.099 1.00 95.25 228 ARG A C 1
ATOM 1665 O O . ARG A 1 228 ? -2.488 6.060 -6.831 1.00 95.25 228 ARG A O 1
ATOM 1672 N N . VAL A 1 229 ? -0.582 7.110 -6.217 1.00 95.25 229 VAL A N 1
ATOM 1673 C CA . VAL A 1 229 ? -0.630 6.671 -4.816 1.00 95.25 229 VAL A CA 1
ATOM 1674 C C . VAL A 1 229 ? -1.813 7.313 -4.103 1.00 95.25 229 VAL A C 1
ATOM 1676 O O . VAL A 1 229 ? -2.683 6.590 -3.633 1.00 95.25 229 VAL A O 1
ATOM 1679 N N . GLU A 1 230 ? -1.915 8.642 -4.150 1.00 94.00 230 GLU A N 1
ATOM 1680 C CA . GLU A 1 230 ? -2.977 9.432 -3.508 1.00 94.00 230 GLU A CA 1
ATOM 1681 C C . GLU A 1 230 ? -4.379 8.928 -3.880 1.00 94.00 230 GLU A C 1
ATOM 1683 O O . GLU A 1 230 ? -5.232 8.733 -3.018 1.00 94.00 230 GLU A O 1
ATOM 1688 N N . LYS A 1 231 ? -4.616 8.635 -5.167 1.00 93.75 231 LYS A N 1
ATOM 1689 C CA . LYS A 1 231 ? -5.896 8.067 -5.618 1.00 93.75 231 LYS A CA 1
ATOM 1690 C C . LYS A 1 231 ? -6.120 6.648 -5.110 1.00 93.75 231 LYS A C 1
ATOM 1692 O O . LYS A 1 231 ? -7.240 6.332 -4.728 1.00 93.75 231 LYS A O 1
ATOM 1697 N N . THR A 1 232 ? -5.091 5.798 -5.108 1.00 92.94 232 THR A N 1
ATOM 1698 C CA . THR A 1 232 ? -5.206 4.420 -4.594 1.00 92.94 232 THR A CA 1
ATOM 1699 C C . THR A 1 232 ? -5.545 4.434 -3.102 1.00 92.94 232 THR A C 1
ATOM 1701 O O . THR A 1 232 ? -6.466 3.748 -2.671 1.00 92.94 232 THR A O 1
ATOM 1704 N N . GLU A 1 233 ? -4.848 5.264 -2.327 1.00 92.81 233 GLU A N 1
ATOM 1705 C CA . GLU A 1 233 ? -5.074 5.439 -0.893 1.00 92.81 233 GLU A CA 1
ATOM 1706 C C . GLU A 1 233 ? -6.458 6.024 -0.602 1.00 92.81 233 GLU A C 1
ATOM 1708 O O . GLU A 1 233 ? -7.152 5.505 0.264 1.00 92.81 233 GLU A O 1
ATOM 1713 N N . HIS A 1 234 ? -6.909 7.038 -1.349 1.00 93.12 234 HIS A N 1
ATOM 1714 C CA . HIS A 1 234 ? -8.253 7.601 -1.194 1.00 93.12 234 HIS A CA 1
ATOM 1715 C C . HIS A 1 234 ? -9.357 6.557 -1.447 1.00 93.12 234 HIS A C 1
ATOM 1717 O O . HIS A 1 234 ? -10.293 6.478 -0.656 1.00 93.12 234 HIS A O 1
ATOM 1723 N N . TYR A 1 235 ? -9.247 5.718 -2.490 1.00 93.94 235 TYR A N 1
ATOM 1724 C CA . TYR A 1 235 ? -10.208 4.625 -2.714 1.00 93.94 235 TYR A CA 1
ATOM 1725 C C . TYR A 1 235 ? -10.205 3.615 -1.560 1.00 93.94 235 TYR A C 1
ATOM 1727 O O . TYR A 1 235 ? -11.267 3.300 -1.029 1.00 93.94 235 TYR A O 1
ATOM 1735 N N . ASN A 1 236 ? -9.022 3.168 -1.131 1.00 93.94 236 ASN A N 1
ATOM 1736 C CA . ASN A 1 236 ? -8.875 2.244 -0.008 1.00 93.94 236 ASN A CA 1
ATOM 1737 C C . ASN A 1 236 ? -9.482 2.809 1.288 1.00 93.94 236 ASN A C 1
ATOM 1739 O O . ASN A 1 236 ? -10.269 2.137 1.947 1.00 93.94 236 ASN A O 1
ATOM 1743 N N . MET A 1 237 ? -9.161 4.060 1.627 1.00 94.19 237 MET A N 1
ATOM 1744 C CA . MET A 1 237 ? -9.680 4.741 2.812 1.00 94.19 237 MET A CA 1
ATOM 1745 C C . MET A 1 237 ? -11.196 4.951 2.752 1.00 94.19 237 MET A C 1
ATOM 1747 O O . MET A 1 237 ? -11.864 4.753 3.764 1.00 94.19 237 MET A O 1
ATOM 1751 N N . ALA A 1 238 ? -11.753 5.288 1.585 1.00 94.31 238 ALA A N 1
ATOM 1752 C CA . ALA A 1 238 ? -13.199 5.379 1.402 1.00 94.31 238 ALA A CA 1
ATOM 1753 C C . ALA A 1 238 ? -13.882 4.024 1.652 1.00 94.31 238 ALA A C 1
ATOM 1755 O O . ALA A 1 238 ? -14.942 3.982 2.275 1.00 94.31 238 ALA A O 1
ATOM 1756 N N . TRP A 1 239 ? -13.273 2.910 1.225 1.00 96.12 239 TRP A N 1
ATOM 1757 C CA . TRP A 1 239 ? -13.782 1.573 1.536 1.00 96.12 239 TRP A CA 1
ATOM 1758 C C . TRP A 1 239 ? -13.725 1.287 3.037 1.00 96.12 239 TRP A C 1
ATOM 1760 O O . TRP A 1 239 ? -14.754 0.959 3.619 1.00 96.12 239 TRP A O 1
ATOM 1770 N N . TRP A 1 240 ? -12.560 1.450 3.675 1.00 94.44 240 TRP A N 1
ATOM 1771 C CA . TRP A 1 240 ? -12.371 1.168 5.108 1.00 94.44 240 TRP A CA 1
ATOM 1772 C C . TRP A 1 240 ? -13.248 2.039 6.010 1.00 94.44 240 TRP A C 1
ATOM 1774 O O . TRP A 1 240 ? -13.692 1.578 7.058 1.00 94.44 240 TRP A O 1
ATOM 1784 N N . TYR A 1 241 ? -13.519 3.281 5.599 1.00 94.62 241 TYR A N 1
ATOM 1785 C CA . TYR A 1 241 ? -14.425 4.169 6.311 1.00 94.62 241 TYR A CA 1
ATOM 1786 C C . TYR A 1 241 ? -15.887 3.756 6.091 1.00 94.62 241 TYR A C 1
ATOM 1788 O O . TYR A 1 241 ? -16.615 3.579 7.064 1.00 94.62 241 TYR A O 1
ATOM 1796 N N . TYR A 1 242 ? -16.356 3.596 4.850 1.00 95.81 242 TYR A N 1
ATOM 1797 C CA . TYR A 1 242 ? -17.790 3.397 4.601 1.00 95.81 242 TYR A CA 1
ATOM 1798 C C . TYR A 1 242 ? -18.281 1.958 4.811 1.00 95.81 242 TYR A C 1
ATOM 1800 O O . TYR A 1 242 ? -19.348 1.793 5.391 1.00 95.81 242 TYR A O 1
ATOM 1808 N N . GLY A 1 243 ? -17.503 0.944 4.423 1.00 96.50 243 GLY A N 1
ATOM 1809 C CA . GLY A 1 243 ? -17.877 -0.475 4.511 1.00 96.50 243 GLY A CA 1
ATOM 1810 C C . GLY A 1 243 ? -18.708 -0.994 3.326 1.00 96.50 243 GLY A C 1
ATOM 1811 O O . GLY A 1 243 ? -19.367 -0.203 2.646 1.00 96.50 243 GLY A O 1
ATOM 1812 N N . PRO A 1 244 ? -18.650 -2.304 3.008 1.00 97.75 244 PRO A N 1
ATOM 1813 C CA . PRO A 1 244 ? -19.358 -2.894 1.866 1.00 97.75 244 PRO A CA 1
ATOM 1814 C C . PRO A 1 244 ? -20.888 -2.737 1.904 1.00 97.75 244 PRO A C 1
ATOM 1816 O O . PRO A 1 244 ? -21.527 -2.832 0.852 1.00 97.75 244 PRO A O 1
ATOM 1819 N N . SER A 1 245 ? -21.510 -2.482 3.056 1.00 97.62 245 SER A N 1
ATOM 1820 C CA . SER A 1 245 ? -22.945 -2.194 3.170 1.00 97.62 245 SER A CA 1
ATOM 1821 C C . SER A 1 245 ? -23.342 -0.823 2.593 1.00 97.62 245 SER A C 1
ATOM 1823 O O . SER A 1 245 ? -24.435 -0.688 2.038 1.00 97.62 245 SER A O 1
ATOM 1825 N N . ASP A 1 246 ? -22.453 0.175 2.640 1.00 98.00 246 ASP A N 1
ATOM 1826 C CA . ASP A 1 246 ? -22.743 1.571 2.287 1.00 98.00 246 ASP A CA 1
ATOM 1827 C C . ASP A 1 246 ? -22.625 1.840 0.773 1.00 98.00 246 ASP A C 1
ATOM 1829 O O . ASP A 1 246 ? -21.677 1.425 0.095 1.00 98.00 246 ASP A O 1
ATOM 1833 N N . GLN A 1 247 ? -23.577 2.601 0.225 1.00 97.81 247 GLN A N 1
ATOM 1834 C CA . GLN A 1 247 ? -23.608 2.942 -1.200 1.00 97.81 247 GLN A CA 1
ATOM 1835 C C . GLN A 1 247 ? -22.360 3.715 -1.658 1.00 97.81 247 GLN A C 1
ATOM 1837 O O . GLN A 1 247 ? -21.886 3.495 -2.769 1.00 97.81 247 GLN A O 1
ATOM 1842 N N . ARG A 1 248 ? -21.767 4.562 -0.808 1.00 97.12 248 ARG A N 1
ATOM 1843 C CA . ARG A 1 248 ? -20.559 5.342 -1.133 1.00 97.12 248 ARG A CA 1
ATOM 1844 C C . ARG A 1 248 ? -19.348 4.439 -1.358 1.00 97.12 248 ARG A C 1
ATOM 1846 O O . ARG A 1 248 ? -18.544 4.710 -2.251 1.00 97.12 248 ARG A O 1
ATOM 1853 N N . CYS A 1 249 ? -19.248 3.343 -0.601 1.00 97.69 249 CYS A N 1
ATOM 1854 C CA . CYS A 1 249 ? -18.254 2.298 -0.836 1.00 97.69 249 CYS A CA 1
ATOM 1855 C C . CYS A 1 249 ? -18.512 1.590 -2.172 1.00 97.69 249 CYS A C 1
ATOM 1857 O O . CYS A 1 249 ? -17.609 1.486 -3.002 1.00 97.69 249 CYS A O 1
ATOM 1859 N N . ARG A 1 250 ? -19.761 1.179 -2.426 1.00 98.38 250 ARG A N 1
ATOM 1860 C CA . ARG A 1 250 ? -20.167 0.496 -3.670 1.00 98.38 250 ARG A CA 1
ATOM 1861 C C . ARG A 1 250 ? -19.896 1.346 -4.912 1.00 98.38 250 ARG A C 1
ATOM 1863 O O . ARG A 1 250 ? -19.329 0.844 -5.879 1.00 98.38 250 ARG A O 1
ATOM 1870 N N . ASP A 1 251 ? -20.194 2.641 -4.860 1.00 97.94 251 ASP A N 1
ATOM 1871 C CA . ASP A 1 251 ? -19.884 3.600 -5.924 1.00 97.94 251 ASP A CA 1
ATOM 1872 C C . ASP A 1 251 ? -18.367 3.761 -6.123 1.00 97.94 251 ASP A C 1
ATOM 1874 O O . ASP A 1 251 ? -17.892 3.916 -7.251 1.00 97.94 251 ASP A O 1
ATOM 1878 N N . ALA A 1 252 ? -17.586 3.727 -5.039 1.00 96.69 252 ALA A N 1
ATOM 1879 C CA . ALA A 1 252 ? -16.128 3.779 -5.093 1.00 96.69 252 ALA A CA 1
ATOM 1880 C C . ALA A 1 252 ? -15.527 2.507 -5.718 1.00 96.69 252 ALA A C 1
ATOM 1882 O O . ALA A 1 252 ? -14.637 2.614 -6.563 1.00 96.69 252 ALA A O 1
ATOM 1883 N N . VAL A 1 253 ? -16.037 1.320 -5.371 1.00 97.88 253 VAL A N 1
ATOM 1884 C CA . VAL A 1 253 ? -15.658 0.054 -6.023 1.00 97.88 253 VAL A CA 1
ATOM 1885 C C . VAL A 1 253 ? -16.070 0.053 -7.497 1.00 97.88 253 VAL A C 1
ATOM 1887 O O . VAL A 1 253 ? -15.273 -0.330 -8.352 1.00 97.88 253 VAL A O 1
ATOM 1890 N N . GLU A 1 254 ? -17.258 0.554 -7.846 1.00 98.19 254 GLU A N 1
ATOM 1891 C CA . GLU A 1 254 ? -17.703 0.576 -9.243 1.00 98.19 254 GLU A CA 1
ATOM 1892 C C . GLU A 1 254 ? -16.851 1.502 -10.126 1.00 98.19 254 GLU A C 1
ATOM 1894 O O . GLU A 1 254 ? -16.575 1.164 -11.278 1.00 98.19 254 GLU A O 1
ATOM 1899 N N . ARG A 1 255 ? -16.322 2.612 -9.589 1.00 97.44 255 ARG A N 1
ATOM 1900 C CA . ARG A 1 255 ? -15.317 3.429 -10.298 1.00 97.44 255 ARG A CA 1
ATOM 1901 C C . ARG A 1 255 ? -14.029 2.645 -10.596 1.00 97.44 255 ARG A C 1
ATOM 1903 O O . ARG A 1 255 ? -13.444 2.828 -11.666 1.00 97.44 255 ARG A O 1
ATOM 1910 N N . ILE A 1 256 ? -13.608 1.740 -9.709 1.00 96.44 256 ILE A N 1
ATOM 1911 C CA . ILE A 1 256 ? -12.475 0.831 -9.958 1.00 96.44 256 ILE A CA 1
ATOM 1912 C C . ILE A 1 256 ? -12.844 -0.267 -10.965 1.00 96.44 256 ILE A C 1
ATOM 1914 O O . ILE A 1 256 ? -12.071 -0.507 -11.893 1.00 96.44 256 ILE A O 1
ATOM 1918 N N . ASN A 1 257 ? -14.039 -0.857 -10.881 1.00 98.12 257 ASN A N 1
ATOM 1919 C CA . ASN A 1 257 ? -14.535 -1.807 -11.883 1.00 98.12 257 ASN A CA 1
ATOM 1920 C C . ASN A 1 257 ? -14.549 -1.196 -13.296 1.00 98.12 257 ASN A C 1
ATOM 1922 O O . ASN A 1 257 ? -14.124 -1.837 -14.256 1.00 98.12 257 ASN A O 1
ATOM 1926 N N . GLN A 1 258 ? -14.990 0.059 -13.434 1.00 97.88 258 GLN A N 1
ATOM 1927 C CA . GLN A 1 258 ? -14.984 0.792 -14.704 1.00 97.88 258 GLN A CA 1
ATOM 1928 C C . GLN A 1 258 ? -13.562 1.067 -15.212 1.00 97.88 258 GLN A C 1
ATOM 1930 O O . GLN A 1 258 ? -13.306 0.947 -16.413 1.00 97.88 258 GLN A O 1
ATOM 1935 N N . LEU A 1 259 ? -12.619 1.383 -14.317 1.00 95.69 259 LEU A N 1
ATOM 1936 C CA . LEU A 1 259 ? -11.202 1.524 -14.659 1.00 95.69 259 LEU A CA 1
ATOM 1937 C C . LEU A 1 259 ? -10.606 0.194 -15.149 1.00 95.69 259 LEU A C 1
ATOM 1939 O O . LEU A 1 259 ? -9.942 0.174 -16.185 1.00 95.69 259 LEU A O 1
ATOM 1943 N N . HIS A 1 260 ? -10.874 -0.910 -14.447 1.00 96.19 260 HIS A N 1
ATOM 1944 C CA . HIS A 1 260 ? -10.415 -2.252 -14.819 1.00 96.19 260 HIS A CA 1
ATOM 1945 C C . HIS A 1 260 ? -11.019 -2.691 -16.158 1.00 96.19 260 HIS A C 1
ATOM 1947 O O . HIS A 1 260 ? -10.278 -3.080 -17.052 1.00 96.19 260 HIS A O 1
ATOM 1953 N N . ALA A 1 261 ? -12.326 -2.513 -16.374 1.00 96.88 261 ALA A N 1
ATOM 1954 C CA . ALA A 1 261 ? -12.973 -2.781 -17.662 1.00 96.88 261 ALA A CA 1
ATOM 1955 C C . ALA A 1 261 ? -12.429 -1.890 -18.799 1.00 96.88 261 ALA A C 1
ATOM 1957 O O . ALA A 1 261 ? -12.287 -2.328 -19.942 1.00 96.88 261 ALA A O 1
ATOM 1958 N N . GLY A 1 262 ? -12.084 -0.634 -18.495 1.00 96.31 262 GLY A N 1
ATOM 1959 C CA . GLY A 1 262 ? -11.420 0.273 -19.429 1.00 96.31 262 GLY A CA 1
ATOM 1960 C C . GLY A 1 262 ? -10.045 -0.229 -19.872 1.00 96.31 262 GLY A C 1
ATOM 1961 O O . GLY A 1 262 ? -9.731 -0.150 -21.059 1.00 96.31 262 GLY A O 1
ATOM 1962 N N . LEU A 1 263 ? -9.264 -0.777 -18.938 1.00 94.38 263 LEU A N 1
ATOM 1963 C CA . LEU A 1 263 ? -7.942 -1.350 -19.192 1.00 94.38 263 LEU A CA 1
ATOM 1964 C C . LEU A 1 263 ? -8.023 -2.735 -19.848 1.00 94.38 263 LEU A C 1
ATOM 1966 O O . LEU A 1 263 ? -7.266 -2.984 -20.777 1.00 94.38 263 LEU A O 1
ATOM 1970 N N . ALA A 1 264 ? -8.972 -3.592 -19.466 1.00 95.88 264 ALA A N 1
ATOM 1971 C CA . ALA A 1 264 ? -9.205 -4.900 -20.087 1.00 95.88 264 ALA A CA 1
ATOM 1972 C C . ALA A 1 264 ? -9.471 -4.791 -21.601 1.00 95.88 264 ALA A C 1
ATOM 1974 O O . ALA A 1 264 ? -8.956 -5.580 -22.384 1.00 95.88 264 ALA A O 1
ATOM 1975 N N . ARG A 1 265 ? -10.171 -3.740 -22.056 1.00 95.62 265 ARG A N 1
ATOM 1976 C CA . ARG A 1 265 ? -10.341 -3.465 -23.500 1.00 95.62 265 ARG A CA 1
ATOM 1977 C C . ARG A 1 265 ? -9.036 -3.144 -24.241 1.00 95.62 265 ARG A C 1
ATOM 1979 O O . ARG A 1 265 ? -8.987 -3.313 -25.453 1.00 95.62 265 ARG A O 1
ATOM 1986 N N . GLN A 1 266 ? -8.012 -2.650 -23.543 1.00 94.69 266 GLN A N 1
ATOM 1987 C CA . GLN A 1 266 ? -6.681 -2.368 -24.104 1.00 94.69 266 GLN A CA 1
ATOM 1988 C C . GLN A 1 266 ? -5.711 -3.545 -23.916 1.00 94.69 266 GLN A C 1
ATOM 1990 O O . GLN A 1 266 ? -4.791 -3.712 -24.711 1.00 94.69 266 GLN A O 1
ATOM 1995 N N . TYR A 1 267 ? -5.935 -4.360 -22.883 1.00 95.25 267 TYR A N 1
ATOM 1996 C CA . TYR A 1 267 ? -5.120 -5.506 -22.493 1.00 95.25 267 TYR A CA 1
ATOM 1997 C C . TYR A 1 267 ? -6.029 -6.732 -22.250 1.00 95.25 267 TYR A C 1
ATOM 1999 O O . TYR A 1 267 ? -6.258 -7.095 -21.091 1.00 95.25 267 TYR A O 1
ATOM 2007 N N . PRO A 1 268 ? -6.584 -7.356 -23.311 1.00 96.12 268 PRO A N 1
ATOM 2008 C CA . PRO A 1 268 ? -7.575 -8.422 -23.170 1.00 96.12 268 PRO A CA 1
ATOM 2009 C C . PRO A 1 268 ? -7.056 -9.624 -22.378 1.00 96.12 268 PRO A C 1
ATOM 2011 O O . PRO A 1 268 ? -5.905 -10.039 -22.523 1.00 96.12 268 PRO A O 1
ATOM 2014 N N . GLY A 1 269 ? -7.914 -10.185 -21.531 1.00 96.31 269 GLY A N 1
ATOM 2015 C CA . GLY A 1 269 ? -7.622 -11.319 -20.657 1.00 96.31 269 GLY A CA 1
ATOM 2016 C C . GLY A 1 269 ? -6.798 -10.979 -19.411 1.00 96.31 269 GLY A C 1
ATOM 2017 O O . GLY A 1 269 ? -6.783 -11.781 -18.473 1.00 96.31 269 GLY A O 1
ATOM 2018 N N . ARG A 1 270 ? -6.138 -9.809 -19.343 1.00 95.12 270 ARG A N 1
ATOM 2019 C CA . ARG A 1 270 ? -5.255 -9.447 -18.217 1.00 95.12 270 ARG A CA 1
ATOM 2020 C C . ARG A 1 270 ? -6.001 -9.175 -16.902 1.00 95.12 270 ARG A C 1
ATOM 2022 O O . ARG A 1 270 ? -5.351 -9.105 -15.866 1.00 95.12 270 ARG A O 1
ATOM 2029 N N . PHE A 1 271 ? -7.334 -9.083 -16.923 1.00 96.50 271 PHE A N 1
ATOM 2030 C CA . PHE A 1 271 ? -8.196 -8.938 -15.740 1.00 96.50 271 PHE A CA 1
ATOM 2031 C C . PHE A 1 271 ? -9.076 -10.177 -15.487 1.00 96.50 271 PHE A C 1
ATOM 2033 O O . PHE A 1 271 ? -10.024 -10.127 -14.701 1.00 96.50 271 PHE A O 1
ATOM 2040 N N . SER A 1 272 ? -8.789 -11.304 -16.151 1.00 96.94 272 SER A N 1
ATOM 2041 C CA . SER A 1 272 ? -9.575 -12.544 -16.036 1.00 96.94 272 SER A CA 1
ATOM 2042 C C . SER A 1 272 ? -9.104 -13.488 -14.916 1.00 96.94 272 SER A C 1
ATOM 2044 O O . SER A 1 272 ? -9.677 -14.562 -14.724 1.00 96.94 272 SER A O 1
ATOM 2046 N N . HIS A 1 273 ? -8.074 -13.106 -14.165 1.00 96.19 273 HIS A N 1
ATOM 2047 C CA . HIS A 1 273 ? -7.416 -13.903 -13.126 1.00 96.19 273 HIS A CA 1
ATOM 2048 C C . HIS A 1 273 ? -8.084 -13.687 -11.761 1.00 96.19 273 HIS A C 1
ATOM 2050 O O . HIS A 1 273 ? -7.822 -12.687 -11.102 1.00 96.19 273 HIS A O 1
ATOM 2056 N N . ASN A 1 274 ? -8.968 -14.597 -11.330 1.00 97.38 274 ASN A N 1
ATOM 2057 C CA . ASN A 1 274 ? -9.692 -14.468 -10.052 1.00 97.38 274 ASN A CA 1
ATOM 2058 C C . ASN A 1 274 ? -8.727 -14.458 -8.854 1.00 97.38 274 ASN A C 1
ATOM 2060 O O . ASN A 1 274 ? -8.916 -13.711 -7.899 1.00 97.38 274 ASN A O 1
ATOM 2064 N N . GLU A 1 275 ? -7.665 -15.255 -8.949 1.00 96.81 275 GLU A N 1
ATOM 2065 C CA . GLU A 1 275 ? -6.617 -15.428 -7.952 1.00 96.81 275 GLU A CA 1
ATOM 2066 C C . GLU A 1 275 ? -5.923 -14.118 -7.545 1.00 96.81 275 GLU A C 1
ATOM 2068 O O . GLU A 1 275 ? -5.555 -13.971 -6.383 1.00 96.81 275 GLU A O 1
ATOM 2073 N N . ASP A 1 276 ? -5.804 -13.136 -8.445 1.00 96.12 276 ASP A N 1
ATOM 2074 C CA . ASP A 1 276 ? -5.189 -11.836 -8.135 1.00 96.12 276 ASP A CA 1
ATOM 2075 C C . ASP A 1 276 ? -6.115 -10.939 -7.309 1.00 96.12 276 ASP A C 1
ATOM 2077 O O . ASP A 1 276 ? -5.665 -10.185 -6.440 1.00 96.12 276 ASP A O 1
ATOM 2081 N N . TYR A 1 277 ? -7.422 -11.028 -7.566 1.00 97.62 277 TYR A N 1
ATOM 2082 C CA . TYR A 1 277 ? -8.428 -10.322 -6.783 1.00 97.62 277 TYR A CA 1
ATOM 2083 C C . TYR A 1 277 ? -8.525 -10.945 -5.392 1.00 97.62 277 TYR A C 1
ATOM 2085 O O . TYR A 1 277 ? -8.456 -10.213 -4.409 1.00 97.62 277 TYR A O 1
ATOM 2093 N N . VAL A 1 278 ? -8.601 -12.281 -5.299 1.00 98.44 278 VAL A N 1
ATOM 2094 C CA . VAL A 1 278 ? -8.567 -12.985 -4.006 1.00 98.44 278 VAL A CA 1
ATOM 2095 C C . VAL A 1 278 ? -7.297 -12.613 -3.247 1.00 98.44 278 VAL A C 1
ATOM 2097 O O . VAL A 1 278 ? -7.416 -12.159 -2.115 1.00 98.44 278 VAL A O 1
ATOM 2100 N N . TYR A 1 279 ? -6.117 -12.670 -3.878 1.00 98.06 279 TYR A N 1
ATOM 2101 C CA . TYR A 1 279 ? -4.860 -12.270 -3.237 1.00 98.06 279 TYR A CA 1
ATOM 2102 C C . TYR A 1 279 ? -4.895 -10.830 -2.720 1.00 98.06 279 TYR A C 1
ATOM 2104 O O . TYR A 1 279 ? -4.497 -10.579 -1.587 1.00 98.06 279 TYR A O 1
ATOM 2112 N N . THR A 1 280 ? -5.414 -9.885 -3.508 1.00 96.75 280 THR A N 1
ATOM 2113 C CA . THR A 1 280 ? -5.534 -8.482 -3.083 1.00 96.75 280 THR A CA 1
ATOM 2114 C C . THR A 1 280 ? -6.431 -8.350 -1.846 1.00 96.75 280 THR A C 1
ATOM 2116 O O . THR A 1 280 ? -6.045 -7.695 -0.880 1.00 96.75 280 THR A O 1
ATOM 2119 N N . LEU A 1 281 ? -7.590 -9.019 -1.830 1.00 98.19 281 LEU A N 1
ATOM 2120 C CA . LEU A 1 281 ? -8.545 -8.989 -0.716 1.00 98.19 281 LEU A CA 1
ATOM 2121 C C . LEU A 1 281 ? -7.984 -9.675 0.543 1.00 98.19 281 LEU A C 1
ATOM 2123 O O . LEU A 1 281 ? -8.042 -9.110 1.635 1.00 98.19 281 LEU A O 1
ATOM 2127 N N . THR A 1 282 ? -7.417 -10.881 0.410 1.00 98.56 282 THR A N 1
ATOM 2128 C CA . THR A 1 282 ? -6.843 -11.630 1.541 1.00 98.56 282 THR A CA 1
ATOM 2129 C C . THR A 1 282 ? -5.649 -10.885 2.120 1.00 98.56 282 THR A C 1
ATOM 2131 O O . THR A 1 282 ? -5.565 -10.721 3.335 1.00 98.56 282 THR A O 1
ATOM 2134 N N . PHE A 1 283 ? -4.765 -10.358 1.266 1.00 97.69 283 PHE A N 1
ATOM 2135 C CA . PHE A 1 283 ? -3.605 -9.578 1.686 1.00 97.69 283 PHE A CA 1
ATOM 2136 C C . PHE A 1 283 ? -4.032 -8.315 2.434 1.00 97.69 283 PHE A C 1
ATOM 2138 O O . PHE A 1 283 ? -3.465 -8.010 3.481 1.00 97.69 283 PHE A O 1
ATOM 2145 N N . SER A 1 284 ? -5.058 -7.602 1.957 1.00 96.06 284 SER A N 1
ATOM 2146 C CA . SER A 1 284 ? -5.589 -6.424 2.648 1.00 96.06 284 SER A CA 1
ATOM 2147 C C . SER A 1 284 ? -6.219 -6.735 4.012 1.00 96.06 284 SER A C 1
ATOM 2149 O O . SER A 1 284 ? -6.126 -5.890 4.903 1.00 96.06 284 SER A O 1
ATOM 2151 N N . ALA A 1 285 ? -6.782 -7.931 4.217 1.00 97.75 285 ALA A N 1
ATOM 2152 C CA . ALA A 1 285 ? -7.248 -8.377 5.533 1.00 97.75 285 ALA A CA 1
ATOM 2153 C C . ALA A 1 285 ? -6.080 -8.645 6.503 1.00 97.75 285 ALA A C 1
ATOM 2155 O O . ALA A 1 285 ? -6.092 -8.181 7.644 1.00 97.75 285 ALA A O 1
ATOM 2156 N N . VAL A 1 286 ? -5.045 -9.366 6.052 1.00 97.94 286 VAL A N 1
ATOM 2157 C CA . VAL A 1 286 ? -3.985 -9.895 6.937 1.00 97.94 286 VAL A CA 1
ATOM 2158 C C . VAL A 1 286 ? -2.747 -9.000 7.069 1.00 97.94 286 VAL A C 1
ATOM 2160 O O . VAL A 1 286 ? -1.934 -9.210 7.972 1.00 97.94 286 VAL A O 1
ATOM 2163 N N . LEU A 1 287 ? -2.562 -8.009 6.188 1.00 94.75 287 LEU A N 1
ATOM 2164 C CA . LEU A 1 287 ? -1.335 -7.207 6.081 1.00 94.75 287 LEU A CA 1
ATOM 2165 C C . LEU A 1 287 ? -0.868 -6.633 7.416 1.00 94.75 287 LEU A C 1
ATOM 2167 O O . LEU A 1 287 ? 0.287 -6.822 7.794 1.00 94.75 287 LEU A O 1
ATOM 2171 N N . MET A 1 288 ? -1.738 -5.898 8.109 1.00 93.94 288 MET A N 1
ATOM 2172 C CA . MET A 1 288 ? -1.336 -5.169 9.312 1.00 93.94 288 MET A CA 1
ATOM 2173 C C . MET A 1 288 ? -1.048 -6.122 10.473 1.00 93.94 288 MET A C 1
ATOM 2175 O O . MET A 1 288 ? -0.083 -5.904 11.200 1.00 93.94 288 MET A O 1
ATOM 2179 N N . HIS A 1 289 ? -1.782 -7.233 10.579 1.00 96.69 289 HIS A N 1
ATOM 2180 C CA . HIS A 1 289 ? -1.455 -8.329 11.491 1.00 96.69 289 HIS A CA 1
ATOM 2181 C C . HIS A 1 289 ? -0.052 -8.903 11.193 1.00 96.69 289 HIS A C 1
ATOM 2183 O O . HIS A 1 289 ? 0.816 -8.893 12.069 1.00 96.69 289 HIS A O 1
ATOM 2189 N N . ARG A 1 290 ? 0.218 -9.311 9.940 1.00 96.88 290 ARG A N 1
ATOM 2190 C CA . ARG A 1 290 ? 1.521 -9.867 9.513 1.00 96.88 290 ARG A CA 1
ATOM 2191 C C . ARG A 1 290 ? 2.668 -8.864 9.691 1.00 96.88 290 ARG A C 1
ATOM 2193 O O . ARG A 1 290 ? 3.765 -9.246 10.093 1.00 96.88 290 ARG A O 1
ATOM 2200 N N . LEU A 1 291 ? 2.448 -7.579 9.405 1.00 94.56 291 LEU A N 1
ATOM 2201 C CA . LEU A 1 291 ? 3.457 -6.528 9.572 1.00 94.56 291 LEU A CA 1
ATOM 2202 C C . LEU A 1 291 ? 3.797 -6.304 11.050 1.00 94.56 291 LEU A C 1
ATOM 2204 O O . LEU A 1 291 ? 4.978 -6.280 11.388 1.00 94.56 291 LEU A O 1
ATOM 2208 N N . ARG A 1 292 ? 2.793 -6.201 11.930 1.00 94.38 292 ARG A N 1
ATOM 2209 C CA . ARG A 1 292 ? 3.002 -6.046 13.380 1.00 94.38 292 ARG A CA 1
ATOM 2210 C C . ARG A 1 292 ? 3.816 -7.207 13.950 1.00 94.38 292 ARG A C 1
ATOM 2212 O O . ARG A 1 292 ? 4.825 -6.961 14.609 1.00 94.38 292 ARG A O 1
ATOM 2219 N N . ILE A 1 293 ? 3.474 -8.447 13.594 1.00 96.00 293 ILE A N 1
ATOM 2220 C CA . ILE A 1 293 ? 4.228 -9.639 14.016 1.00 96.00 293 ILE A CA 1
ATOM 2221 C C . ILE A 1 293 ? 5.675 -9.607 13.497 1.00 96.00 293 ILE A C 1
ATOM 2223 O O . ILE A 1 293 ? 6.597 -9.860 14.270 1.00 96.00 293 ILE A O 1
ATOM 2227 N N . ARG A 1 294 ? 5.920 -9.213 12.236 1.00 93.75 294 ARG A N 1
ATOM 2228 C CA . ARG A 1 294 ? 7.293 -9.061 11.699 1.00 93.75 294 ARG A CA 1
ATOM 2229 C C . ARG A 1 294 ? 8.107 -7.949 12.376 1.00 93.75 294 ARG A C 1
ATOM 2231 O O . ARG A 1 294 ? 9.330 -8.037 12.410 1.00 93.75 294 ARG A O 1
ATOM 2238 N N . LEU A 1 295 ? 7.455 -6.935 12.948 1.00 93.06 295 LEU A N 1
ATOM 2239 C CA . LEU A 1 295 ? 8.083 -5.919 13.808 1.00 93.06 295 LEU A CA 1
ATOM 2240 C C . LEU A 1 295 ? 8.256 -6.400 15.269 1.00 93.06 295 LEU A C 1
ATOM 2242 O O . LEU A 1 295 ? 8.826 -5.686 16.100 1.00 93.06 295 LEU A O 1
ATOM 2246 N N . GLY A 1 296 ? 7.773 -7.604 15.595 1.00 93.12 296 GLY A N 1
ATOM 2247 C CA . GLY A 1 296 ? 7.745 -8.198 16.934 1.00 93.12 296 GLY A CA 1
ATOM 2248 C C . GLY A 1 296 ? 6.749 -7.527 17.888 1.00 93.12 296 GLY A C 1
ATOM 2249 O O . GLY A 1 296 ? 6.995 -7.493 19.097 1.00 93.12 296 GLY A O 1
ATOM 2250 N N . LEU A 1 297 ? 5.698 -6.918 17.342 1.00 93.12 297 LEU A N 1
ATOM 2251 C CA . LEU A 1 297 ? 4.563 -6.340 18.061 1.00 93.12 297 LEU A CA 1
ATOM 2252 C C . LEU A 1 297 ? 3.415 -7.357 18.118 1.00 93.12 297 LEU A C 1
ATOM 2254 O O . LEU A 1 297 ? 3.356 -8.282 17.306 1.00 93.12 297 LEU A O 1
ATOM 2258 N N . SER A 1 298 ? 2.463 -7.148 19.027 1.00 93.06 298 SER A N 1
ATOM 2259 C CA . SER A 1 298 ? 1.204 -7.898 19.027 1.00 93.06 298 SER A CA 1
ATOM 2260 C C . SER A 1 298 ? 0.457 -7.690 17.707 1.00 93.06 298 SER A C 1
ATOM 2262 O O . SER A 1 298 ? 0.281 -6.549 17.268 1.00 93.06 298 SER A O 1
ATOM 2264 N N . GLY A 1 299 ? 0.016 -8.783 17.081 1.00 94.06 299 GLY A N 1
ATOM 2265 C CA . GLY A 1 299 ? -0.889 -8.746 15.930 1.00 94.06 299 GLY A CA 1
ATOM 2266 C C . GLY A 1 299 ? -2.302 -8.285 16.310 1.00 94.06 299 GLY A C 1
ATOM 2267 O O . GLY A 1 299 ? -2.551 -7.835 17.427 1.00 94.06 299 GLY A O 1
ATOM 2268 N N . PHE A 1 300 ? -3.234 -8.409 15.366 1.00 95.12 300 PHE A N 1
ATOM 2269 C CA . PHE A 1 300 ? -4.662 -8.183 15.615 1.00 95.12 300 PHE A CA 1
ATOM 2270 C C . PHE A 1 300 ? -5.236 -9.148 16.662 1.00 95.12 300 PHE A C 1
ATOM 2272 O O . PHE A 1 300 ? -4.874 -10.326 16.674 1.00 95.12 300 PHE A O 1
ATOM 2279 N N . THR A 1 301 ? -6.171 -8.665 17.485 1.00 95.31 301 THR A N 1
ATOM 2280 C CA . THR A 1 301 ? -6.984 -9.508 18.380 1.00 95.31 301 THR A CA 1
ATOM 2281 C C . THR A 1 301 ? -7.918 -10.421 17.582 1.00 95.31 301 THR A C 1
ATOM 2283 O O . THR A 1 301 ? -8.191 -10.158 16.414 1.00 95.31 301 THR A O 1
ATOM 2286 N N . GLU A 1 302 ? -8.454 -11.472 18.204 1.00 96.44 302 GLU A N 1
ATOM 2287 C CA . GLU A 1 302 ? -9.428 -12.381 17.575 1.00 96.44 302 GLU A CA 1
ATOM 2288 C C . GLU A 1 302 ? -10.626 -11.623 16.967 1.00 96.44 302 GLU A C 1
ATOM 2290 O O . GLU A 1 302 ? -10.929 -11.799 15.787 1.00 96.44 302 GLU A O 1
ATOM 2295 N N . LYS A 1 303 ? -11.214 -10.666 17.707 1.00 96.31 303 LYS A N 1
ATOM 2296 C CA . LYS A 1 303 ? -12.278 -9.783 17.190 1.00 96.31 303 LYS A CA 1
ATOM 2297 C C . LYS A 1 303 ? -11.858 -9.020 15.931 1.00 96.31 303 LYS A C 1
ATOM 2299 O O . LYS A 1 303 ? -12.632 -8.921 14.984 1.00 96.31 303 LYS A O 1
ATOM 2304 N N . GLN A 1 304 ? -10.639 -8.478 15.907 1.00 96.88 304 GLN A N 1
ATOM 2305 C CA . GLN A 1 304 ? -10.115 -7.758 14.743 1.00 96.88 304 GLN A CA 1
ATOM 2306 C C . GLN A 1 304 ? -9.844 -8.691 13.555 1.00 96.88 304 GLN A C 1
ATOM 2308 O O . GLN A 1 304 ? -10.040 -8.275 12.418 1.00 96.88 304 GLN A O 1
ATOM 2313 N N . GLN A 1 305 ? -9.417 -9.933 13.795 1.00 98.38 305 GLN A N 1
ATOM 2314 C CA . GLN A 1 305 ? -9.181 -10.934 12.750 1.00 98.38 305 GLN A CA 1
ATOM 2315 C C . GLN A 1 305 ? -10.492 -11.379 12.085 1.00 98.38 305 GLN A C 1
ATOM 2317 O O . GLN A 1 305 ? -10.595 -11.338 10.859 1.00 98.38 305 GLN A O 1
ATOM 2322 N N . ILE A 1 306 ? -11.517 -11.706 12.881 1.00 98.56 306 ILE A N 1
ATOM 2323 C CA . ILE A 1 306 ? -12.868 -12.028 12.387 1.00 98.56 306 ILE A CA 1
ATOM 2324 C C . ILE A 1 306 ? -13.438 -10.837 11.603 1.00 98.56 306 ILE A C 1
ATOM 2326 O O . ILE A 1 306 ? -13.847 -10.991 10.451 1.00 98.56 306 ILE A O 1
ATOM 2330 N N . ALA A 1 307 ? -13.369 -9.625 12.168 1.00 98.44 307 ALA A N 1
ATOM 2331 C CA . ALA A 1 307 ? -13.877 -8.428 11.506 1.00 98.44 307 ALA A CA 1
ATOM 2332 C C . ALA A 1 307 ? -13.152 -8.117 10.181 1.00 98.44 307 ALA A C 1
ATOM 2334 O O . ALA A 1 307 ? -13.796 -7.759 9.195 1.00 98.44 307 ALA A O 1
ATOM 2335 N N . ALA A 1 308 ? -11.826 -8.290 10.132 1.00 98.50 308 ALA A N 1
ATOM 2336 C CA . ALA A 1 308 ? -11.034 -8.143 8.911 1.00 98.50 308 ALA A CA 1
ATOM 2337 C C . ALA A 1 308 ? -11.467 -9.139 7.829 1.00 98.50 308 ALA A C 1
ATOM 2339 O O . ALA A 1 308 ? -11.665 -8.761 6.674 1.00 98.50 308 ALA A O 1
ATOM 2340 N N . HIS A 1 309 ? -11.631 -10.408 8.208 1.00 98.75 309 HIS A N 1
ATOM 2341 C CA . HIS A 1 309 ? -12.093 -11.461 7.311 1.00 98.75 309 HIS A CA 1
ATOM 2342 C C . HIS A 1 309 ? -13.489 -11.156 6.755 1.00 98.75 309 HIS A C 1
ATOM 2344 O O . HIS A 1 309 ? -13.672 -11.155 5.540 1.00 98.75 309 HIS A O 1
ATOM 2350 N N . HIS A 1 310 ? -14.450 -10.820 7.616 1.00 98.69 310 HIS A N 1
ATOM 2351 C CA . HIS A 1 310 ? -15.828 -10.516 7.219 1.00 98.69 310 HIS A CA 1
ATOM 2352 C C . HIS A 1 310 ? -15.933 -9.280 6.323 1.00 98.69 310 HIS A C 1
ATOM 2354 O O . HIS A 1 310 ? -16.624 -9.307 5.303 1.00 98.69 310 HIS A O 1
ATOM 2360 N N . PHE A 1 311 ? -15.188 -8.220 6.649 1.00 98.75 311 PHE A N 1
ATOM 2361 C CA . PHE A 1 311 ? -15.134 -7.012 5.833 1.00 98.75 311 PHE A CA 1
ATOM 2362 C C . PHE A 1 311 ? -14.695 -7.328 4.397 1.00 98.75 311 PHE A C 1
ATOM 2364 O O . PHE A 1 311 ? -15.354 -6.935 3.434 1.00 98.75 311 PHE A O 1
ATOM 2371 N N . TRP A 1 312 ? -13.598 -8.071 4.233 1.00 98.56 312 TRP A N 1
ATOM 2372 C CA . TRP A 1 312 ? -13.050 -8.365 2.909 1.00 98.56 312 TRP A CA 1
ATOM 2373 C C . TRP A 1 312 ? -13.791 -9.486 2.166 1.00 98.56 312 TRP A C 1
ATOM 2375 O O . TRP A 1 312 ? -13.880 -9.420 0.937 1.00 98.56 312 TRP A O 1
ATOM 2385 N N . ARG A 1 313 ? -14.418 -10.427 2.888 1.00 98.50 313 ARG A N 1
ATOM 2386 C CA . ARG A 1 313 ? -15.407 -11.379 2.352 1.00 98.50 313 ARG A CA 1
ATOM 2387 C C . ARG A 1 313 ? -16.533 -10.639 1.633 1.00 98.50 313 ARG A C 1
ATOM 2389 O O . ARG A 1 313 ? -16.833 -10.962 0.487 1.00 98.50 313 ARG A O 1
ATOM 2396 N N . ASP A 1 314 ? -17.107 -9.620 2.269 1.00 98.56 314 ASP A N 1
ATOM 2397 C CA . ASP A 1 314 ? -18.283 -8.914 1.742 1.00 98.56 314 ASP A CA 1
ATOM 2398 C C . ASP A 1 314 ? -17.924 -7.816 0.727 1.00 98.56 314 ASP A C 1
ATOM 2400 O O . ASP A 1 314 ? -18.735 -7.476 -0.137 1.00 98.56 314 ASP A O 1
ATOM 2404 N N . MET A 1 315 ? -16.681 -7.324 0.749 1.00 98.50 315 MET A N 1
ATOM 2405 C CA . MET A 1 315 ? -16.111 -6.526 -0.343 1.00 98.50 315 MET A CA 1
ATOM 2406 C C . MET A 1 315 ? -15.901 -7.347 -1.626 1.00 98.50 315 MET A C 1
ATOM 2408 O O . MET A 1 315 ? -16.059 -6.807 -2.721 1.00 98.50 315 MET A O 1
ATOM 2412 N N . GLY A 1 316 ? -15.553 -8.636 -1.526 1.00 97.94 316 GLY A N 1
ATOM 2413 C CA . GLY A 1 316 ? -15.204 -9.486 -2.674 1.00 97.94 316 GLY A CA 1
ATOM 2414 C C . GLY A 1 316 ? -16.239 -9.486 -3.813 1.00 97.94 316 GLY A C 1
ATOM 2415 O O . GLY A 1 316 ? -15.881 -9.144 -4.945 1.00 97.94 316 GLY A O 1
ATOM 2416 N N . PRO A 1 317 ? -17.528 -9.774 -3.544 1.00 98.12 317 PRO A N 1
ATOM 2417 C CA . PRO A 1 317 ? -18.600 -9.738 -4.541 1.00 98.12 317 PRO A CA 1
ATOM 2418 C C . PRO A 1 317 ? -18.830 -8.382 -5.229 1.00 98.12 317 PRO A C 1
ATOM 2420 O O . PRO A 1 317 ? -19.521 -8.337 -6.246 1.00 98.12 317 PRO A O 1
ATOM 2423 N N . LEU A 1 318 ? -18.278 -7.275 -4.715 1.00 98.44 318 LEU A N 1
ATOM 2424 C CA . LEU A 1 318 ? -18.393 -5.954 -5.345 1.00 98.44 318 LEU A CA 1
ATOM 2425 C C . LEU A 1 318 ? -17.423 -5.782 -6.530 1.00 98.44 318 LEU A C 1
ATOM 2427 O O . LEU A 1 318 ? -17.676 -4.968 -7.425 1.00 98.44 318 LEU A O 1
ATOM 2431 N N . PHE A 1 319 ? -16.325 -6.543 -6.565 1.00 98.44 319 PHE A N 1
ATOM 2432 C CA . PHE A 1 319 ? -15.312 -6.461 -7.618 1.00 98.44 319 PHE A CA 1
ATOM 2433 C C . PHE A 1 319 ? -15.641 -7.370 -8.808 1.00 98.44 319 PHE A C 1
ATOM 2435 O O . PHE A 1 319 ? -16.040 -8.525 -8.645 1.00 98.44 319 PHE A O 1
ATOM 2442 N N . LYS A 1 320 ? -15.441 -6.853 -10.026 1.00 98.12 320 LYS A N 1
ATOM 2443 C CA . LYS A 1 320 ? -15.722 -7.556 -11.289 1.00 98.12 320 LYS A CA 1
ATOM 2444 C C . LYS A 1 320 ? -14.454 -8.153 -11.907 1.00 98.12 320 LYS A C 1
ATOM 2446 O O . LYS A 1 320 ? -13.455 -7.452 -12.081 1.00 98.12 320 LYS A O 1
ATOM 2451 N N . VAL A 1 321 ? -14.541 -9.423 -12.304 1.00 97.94 321 VAL A N 1
ATOM 2452 C CA . VAL A 1 321 ? -13.498 -10.201 -12.993 1.00 97.94 321 VAL A CA 1
ATOM 2453 C C . VAL A 1 321 ? -13.866 -10.334 -14.473 1.00 97.94 321 VAL A C 1
ATOM 2455 O O . VAL A 1 321 ? -14.999 -10.686 -14.821 1.00 97.94 321 VAL A O 1
ATOM 2458 N N . GLU A 1 322 ? -12.911 -10.056 -15.362 1.00 97.19 322 GLU A N 1
ATOM 2459 C CA . GLU A 1 322 ? -13.117 -10.047 -16.815 1.00 97.19 322 GLU A CA 1
ATOM 2460 C C . GLU A 1 322 ? -13.660 -11.396 -17.313 1.00 97.19 322 GLU A C 1
ATOM 2462 O O . GLU A 1 322 ? -13.046 -12.445 -17.121 1.00 97.19 322 GLU A O 1
ATOM 2467 N N . GLY A 1 323 ? -14.846 -11.372 -17.930 1.00 95.06 323 GLY A N 1
ATOM 2468 C CA . GLY A 1 323 ? -15.509 -12.560 -18.479 1.00 95.06 323 GLY A CA 1
ATOM 2469 C C . GLY A 1 323 ? -16.014 -13.590 -17.456 1.00 95.06 323 GLY A C 1
ATOM 2470 O O . GLY A 1 323 ? -16.582 -14.595 -17.872 1.00 95.06 323 GLY A O 1
ATOM 2471 N N . LYS A 1 324 ? -15.836 -13.370 -16.142 1.00 94.19 324 LYS A N 1
ATOM 2472 C CA . LYS A 1 324 ? -16.134 -14.370 -15.089 1.00 94.19 324 LYS A CA 1
ATOM 2473 C C . LYS A 1 324 ? -17.170 -13.929 -14.045 1.00 94.19 324 LYS A C 1
ATOM 2475 O O . LYS A 1 324 ? -17.621 -14.758 -13.253 1.00 94.19 324 LYS A O 1
ATOM 2480 N N . GLY A 1 325 ? -17.599 -12.666 -14.076 1.00 96.12 325 GLY A N 1
ATOM 2481 C CA . GLY A 1 325 ? -18.606 -12.117 -13.162 1.00 96.12 325 GLY A CA 1
ATOM 2482 C C . GLY A 1 325 ? -17.958 -11.372 -11.999 1.00 96.12 325 GLY A C 1
ATOM 2483 O O . GLY A 1 325 ? -17.185 -10.445 -12.229 1.00 96.12 325 GLY A O 1
ATOM 2484 N N . THR A 1 326 ? -18.288 -11.747 -10.767 1.00 98.00 326 THR A N 1
ATOM 2485 C CA . THR A 1 326 ? -17.672 -11.206 -9.544 1.00 98.00 326 THR A CA 1
ATOM 2486 C C . THR A 1 326 ? -16.529 -12.097 -9.060 1.00 98.00 326 THR A C 1
ATOM 2488 O O . THR A 1 326 ? -16.401 -13.236 -9.517 1.00 98.00 326 THR A O 1
ATOM 2491 N N . VAL A 1 327 ? -15.726 -11.603 -8.115 1.00 97.94 327 VAL A N 1
ATOM 2492 C CA . VAL A 1 327 ? -14.723 -12.424 -7.413 1.00 97.94 327 VAL A CA 1
ATOM 2493 C C . VAL A 1 327 ? -15.405 -13.590 -6.688 1.00 97.94 327 VAL A C 1
ATOM 2495 O O . VAL A 1 327 ? -16.525 -13.454 -6.186 1.00 97.94 327 VAL A O 1
ATOM 2498 N N . LYS A 1 328 ? -14.730 -14.740 -6.661 1.00 96.31 328 LYS A N 1
ATOM 2499 C CA . LYS A 1 328 ? -15.156 -15.981 -5.996 1.00 96.31 328 LYS A CA 1
ATOM 2500 C C . LYS A 1 328 ? -14.011 -16.575 -5.181 1.00 96.31 328 LYS A C 1
ATOM 2502 O O . LYS A 1 328 ? -12.880 -16.109 -5.282 1.00 96.31 328 LYS A O 1
ATOM 2507 N N . ASP A 1 329 ? -14.316 -17.622 -4.420 1.00 96.75 329 ASP A N 1
ATOM 2508 C CA . ASP A 1 329 ? -13.325 -18.469 -3.743 1.00 96.75 329 ASP A CA 1
ATOM 2509 C C . ASP A 1 329 ? -12.457 -17.709 -2.719 1.00 96.75 329 ASP A C 1
ATOM 2511 O O . ASP A 1 329 ? -11.281 -18.006 -2.519 1.00 96.75 329 ASP A O 1
ATOM 2515 N N . TYR A 1 330 ? -13.058 -16.715 -2.052 1.00 98.44 330 TYR A N 1
ATOM 2516 C CA . TYR A 1 330 ? -12.466 -16.079 -0.876 1.00 98.44 330 TYR A CA 1
ATOM 2517 C C . TYR A 1 330 ? -12.404 -17.090 0.292 1.00 98.44 330 TYR A C 1
ATOM 2519 O O . TYR A 1 330 ? -13.368 -17.841 0.469 1.00 98.44 330 TYR A O 1
ATOM 2527 N N . PRO A 1 331 ? -11.314 -17.140 1.084 1.00 98.62 331 PRO A N 1
ATOM 2528 C CA . PRO A 1 331 ? -11.167 -18.110 2.171 1.00 98.62 331 PRO A CA 1
ATOM 2529 C C . PRO A 1 331 ? -12.262 -18.037 3.247 1.00 98.62 331 PRO A C 1
ATOM 2531 O O . PRO A 1 331 ? -12.888 -16.998 3.467 1.00 98.62 331 PRO A O 1
ATOM 2534 N N . GLY A 1 332 ? -12.477 -19.161 3.937 1.00 98.25 332 GLY A N 1
ATOM 2535 C CA . GLY A 1 332 ? -13.547 -19.316 4.931 1.00 98.25 332 GLY A CA 1
ATOM 2536 C C . GLY A 1 332 ? -13.330 -18.571 6.251 1.00 98.25 332 GLY A C 1
ATOM 2537 O O . GLY A 1 332 ? -14.310 -18.260 6.919 1.00 98.25 332 GLY A O 1
ATOM 2538 N N . ASP A 1 333 ? -12.081 -18.247 6.592 1.00 98.56 333 ASP A N 1
ATOM 2539 C CA . ASP A 1 333 ? -11.677 -17.571 7.830 1.00 98.56 333 ASP A CA 1
ATOM 2540 C C . ASP A 1 333 ? -10.365 -16.766 7.642 1.00 98.56 333 ASP A C 1
ATOM 2542 O O . ASP A 1 333 ? -9.801 -16.678 6.542 1.00 98.56 333 ASP A O 1
ATOM 2546 N N . PHE A 1 334 ? -9.890 -16.125 8.717 1.00 98.69 334 PHE A N 1
ATOM 2547 C CA . PHE A 1 334 ? -8.684 -15.287 8.706 1.00 98.69 334 PHE A CA 1
ATOM 2548 C C . PHE A 1 334 ? -7.389 -16.095 8.502 1.00 98.69 334 PHE A C 1
ATOM 2550 O O . PHE A 1 334 ? -6.515 -15.662 7.747 1.00 98.69 334 PHE A O 1
ATOM 2557 N N . ASP A 1 335 ? -7.280 -17.287 9.091 1.00 98.69 335 ASP A N 1
ATOM 2558 C CA . ASP A 1 335 ? -6.120 -18.171 8.907 1.00 98.69 335 ASP A CA 1
ATOM 2559 C C . ASP A 1 335 ? -6.049 -18.711 7.471 1.00 98.69 335 ASP A C 1
ATOM 2561 O O . ASP A 1 335 ? -4.975 -18.755 6.870 1.00 98.69 335 ASP A O 1
ATOM 2565 N N . GLY A 1 336 ? -7.193 -19.007 6.854 1.00 98.75 336 GLY A N 1
ATOM 2566 C CA . GLY A 1 336 ? -7.314 -19.308 5.432 1.00 98.75 336 GLY A CA 1
ATOM 2567 C C . GLY A 1 336 ? -6.856 -18.146 4.546 1.00 98.75 336 GLY A C 1
ATOM 2568 O O . GLY A 1 336 ? -6.246 -18.377 3.501 1.00 98.75 336 GLY A O 1
ATOM 2569 N N . CYS A 1 337 ? -7.067 -16.895 4.971 1.00 98.81 337 CYS A N 1
ATOM 2570 C CA . CYS A 1 337 ? -6.519 -15.718 4.288 1.00 98.81 337 CYS A CA 1
ATOM 2571 C C . CYS A 1 337 ? -4.989 -15.638 4.406 1.00 98.81 337 CYS A C 1
ATOM 2573 O O . CYS A 1 337 ? -4.333 -15.279 3.425 1.00 98.81 337 CYS A O 1
ATOM 2575 N N . ILE A 1 338 ? -4.408 -16.000 5.557 1.00 98.62 338 ILE A N 1
ATOM 2576 C CA . ILE A 1 338 ? -2.948 -16.109 5.730 1.00 98.62 338 ILE A CA 1
ATOM 2577 C C . ILE A 1 338 ? -2.398 -17.219 4.827 1.00 98.62 338 ILE A C 1
ATOM 2579 O O . ILE A 1 338 ? -1.526 -16.949 4.000 1.00 98.62 338 ILE A O 1
ATOM 2583 N N . ALA A 1 339 ? -2.952 -18.430 4.917 1.00 98.69 339 ALA A N 1
ATOM 2584 C CA . ALA A 1 339 ? -2.519 -19.592 4.143 1.00 98.69 339 ALA A CA 1
ATOM 2585 C C . ALA A 1 339 ? -2.618 -19.355 2.625 1.00 98.69 339 ALA A C 1
ATOM 2587 O O . ALA A 1 339 ? -1.701 -19.710 1.882 1.00 98.69 339 ALA A O 1
ATOM 2588 N N . PHE A 1 340 ? -3.685 -18.694 2.156 1.00 98.62 340 PHE A N 1
ATOM 2589 C CA . PHE A 1 340 ? -3.815 -18.292 0.754 1.00 98.62 340 PHE A CA 1
ATOM 2590 C C . PHE A 1 340 ? -2.713 -17.308 0.339 1.00 98.62 340 PHE A C 1
ATOM 2592 O O . PHE A 1 340 ? -2.085 -17.499 -0.704 1.00 98.62 340 PHE A O 1
ATOM 2599 N N . CYS A 1 341 ? -2.439 -16.277 1.151 1.00 98.12 341 CYS A N 1
ATOM 2600 C CA . CYS A 1 341 ? -1.363 -15.327 0.861 1.00 98.12 341 CYS A CA 1
ATOM 2601 C C . CYS A 1 341 ? -0.005 -16.030 0.781 1.00 98.12 341 CYS A C 1
ATOM 2603 O O . CYS A 1 341 ? 0.736 -15.804 -0.169 1.00 98.12 341 CYS A O 1
ATOM 2605 N N . GLU A 1 342 ? 0.312 -16.907 1.732 1.00 97.06 342 GLU A N 1
ATOM 2606 C CA . GLU A 1 342 ? 1.593 -17.619 1.770 1.00 97.06 342 GLU A CA 1
ATOM 2607 C C . GLU A 1 342 ? 1.757 -18.588 0.591 1.00 97.06 342 GLU A C 1
ATOM 2609 O O . GLU A 1 342 ? 2.833 -18.645 -0.011 1.00 97.06 342 GLU A O 1
ATOM 2614 N N . ALA A 1 343 ? 0.694 -19.284 0.176 1.00 97.25 343 ALA A N 1
ATOM 2615 C CA . ALA A 1 343 ? 0.699 -20.115 -1.029 1.00 97.25 343 ALA A CA 1
ATOM 2616 C C . ALA A 1 343 ? 0.881 -19.281 -2.316 1.00 97.25 343 ALA A C 1
ATOM 2618 O O . ALA A 1 343 ? 1.704 -19.613 -3.175 1.00 97.25 343 ALA A O 1
ATOM 2619 N N . TYR A 1 344 ? 0.165 -18.159 -2.446 1.00 96.38 344 TYR A N 1
ATOM 2620 C CA . TYR A 1 344 ? 0.269 -17.267 -3.608 1.00 96.38 344 TYR A CA 1
ATOM 2621 C C . TYR A 1 344 ? 1.654 -16.595 -3.704 1.00 96.38 344 TYR A C 1
ATOM 2623 O O . TYR A 1 344 ? 2.207 -16.471 -4.802 1.00 96.38 344 TYR A O 1
ATOM 2631 N N . GLU A 1 345 ? 2.227 -16.195 -2.564 1.00 95.06 345 GLU A N 1
ATOM 2632 C CA . GLU A 1 345 ? 3.536 -15.533 -2.435 1.00 95.06 345 GLU A CA 1
ATOM 2633 C C . GLU A 1 345 ? 4.726 -16.489 -2.606 1.00 95.06 345 GLU A C 1
ATOM 2635 O O . GLU A 1 345 ? 5.792 -16.054 -3.041 1.00 95.06 345 GLU A O 1
ATOM 2640 N N . SER A 1 346 ? 4.564 -17.774 -2.269 1.00 93.19 346 SER A N 1
ATOM 2641 C CA . SER A 1 346 ? 5.588 -18.815 -2.457 1.00 93.19 346 SER A CA 1
ATOM 2642 C C . SER A 1 346 ? 5.541 -19.486 -3.834 1.00 93.19 346 SER A C 1
ATOM 2644 O O . SER A 1 346 ? 6.510 -20.138 -4.227 1.00 93.19 346 SER A O 1
ATOM 2646 N N . THR A 1 347 ? 4.457 -19.297 -4.595 1.00 92.50 347 THR A N 1
ATOM 2647 C CA . THR A 1 347 ? 4.336 -19.777 -5.979 1.00 92.50 347 THR A CA 1
ATOM 2648 C C . THR A 1 347 ? 5.465 -19.195 -6.843 1.00 92.50 347 THR A C 1
ATOM 2650 O O . THR A 1 347 ? 5.541 -17.970 -6.968 1.00 92.50 347 THR A O 1
ATOM 2653 N N . PRO A 1 348 ? 6.320 -20.018 -7.486 1.00 87.88 348 PRO A N 1
ATOM 2654 C CA . PRO A 1 348 ? 7.372 -19.528 -8.374 1.00 87.88 348 PRO A CA 1
ATOM 2655 C C . PRO A 1 348 ? 6.804 -18.702 -9.533 1.00 87.88 348 PRO A C 1
ATOM 2657 O O . PRO A 1 348 ? 5.812 -19.081 -10.154 1.00 87.88 348 PRO A O 1
ATOM 2660 N N . ARG A 1 349 ? 7.448 -17.574 -9.844 1.00 86.44 349 ARG A N 1
ATOM 2661 C CA . ARG A 1 349 ? 7.042 -16.661 -10.921 1.00 86.44 349 ARG A CA 1
ATOM 2662 C C . ARG A 1 349 ? 8.205 -16.425 -11.870 1.00 86.44 349 ARG A C 1
ATOM 2664 O O . ARG A 1 349 ? 9.356 -16.331 -11.440 1.00 86.44 349 ARG A O 1
ATOM 2671 N N . GLU A 1 350 ? 7.900 -16.312 -13.156 1.00 86.94 350 GLU A N 1
ATOM 2672 C CA . GLU A 1 350 ? 8.887 -15.920 -14.158 1.00 86.94 350 GLU A CA 1
ATOM 2673 C C . GLU A 1 350 ? 9.367 -14.485 -13.911 1.00 86.94 350 GLU A C 1
ATOM 2675 O O . GLU A 1 350 ? 8.611 -13.618 -13.468 1.00 86.94 350 GLU A O 1
ATOM 2680 N N . TYR A 1 351 ? 10.644 -14.229 -14.194 1.00 89.25 351 TYR A N 1
ATOM 2681 C CA . TYR A 1 351 ? 11.203 -12.891 -14.045 1.00 89.25 351 TYR A CA 1
ATOM 2682 C C . TYR A 1 351 ? 10.654 -11.943 -15.112 1.00 89.25 351 TYR A C 1
ATOM 2684 O O . TYR A 1 351 ? 10.700 -12.242 -16.304 1.00 89.25 351 TYR A O 1
ATOM 2692 N N . ASN A 1 352 ? 10.247 -10.753 -14.676 1.00 86.75 352 ASN A N 1
ATOM 2693 C CA . ASN A 1 352 ? 9.802 -9.675 -15.542 1.00 86.75 352 ASN A CA 1
ATOM 2694 C C . ASN A 1 352 ? 10.555 -8.377 -15.220 1.00 86.75 352 ASN A C 1
ATOM 2696 O O . ASN A 1 352 ? 10.467 -7.842 -14.111 1.00 86.75 352 ASN A O 1
ATOM 2700 N N . GLU A 1 353 ? 11.252 -7.831 -16.215 1.00 90.00 353 GLU A N 1
ATOM 2701 C CA . GLU A 1 353 ? 11.934 -6.536 -16.116 1.00 90.00 353 GLU A CA 1
ATOM 2702 C C . GLU A 1 353 ? 10.962 -5.388 -15.802 1.00 90.00 353 GLU A C 1
ATOM 2704 O O . GLU A 1 353 ? 11.286 -4.509 -15.004 1.00 90.00 353 GLU A O 1
ATOM 2709 N N . LYS A 1 354 ? 9.726 -5.440 -16.316 1.00 90.94 354 LYS A N 1
ATOM 2710 C CA . LYS A 1 354 ? 8.691 -4.436 -16.031 1.00 90.94 354 LYS A CA 1
ATOM 2711 C C . LYS A 1 354 ? 8.300 -4.446 -14.554 1.00 90.94 354 LYS A C 1
ATOM 2713 O O . LYS A 1 354 ? 8.211 -3.385 -13.945 1.00 90.94 354 LYS A O 1
ATOM 2718 N N . SER A 1 355 ? 8.136 -5.627 -13.952 1.00 91.38 355 SER A N 1
ATOM 2719 C CA . SER A 1 355 ? 7.858 -5.773 -12.515 1.00 91.38 355 SER A CA 1
ATOM 2720 C C . SER A 1 355 ? 8.998 -5.206 -11.661 1.00 91.38 355 SER A C 1
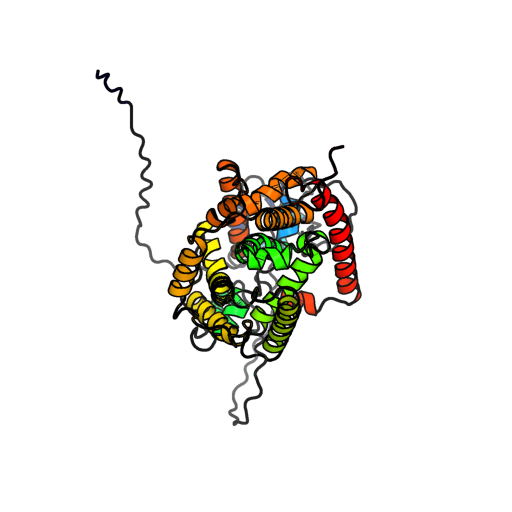ATOM 2722 O O . SER A 1 355 ? 8.745 -4.428 -10.739 1.00 91.38 355 SER A O 1
ATOM 2724 N N . ARG A 1 356 ? 10.260 -5.491 -12.028 1.00 93.06 356 ARG A N 1
ATOM 2725 C CA . ARG A 1 356 ? 11.445 -4.872 -11.405 1.00 93.06 356 ARG A CA 1
ATOM 2726 C C . ARG A 1 356 ? 11.390 -3.349 -11.481 1.00 93.06 356 ARG A C 1
ATOM 2728 O O . ARG A 1 356 ? 11.607 -2.690 -10.465 1.00 93.06 356 ARG A O 1
ATOM 2735 N N . TYR A 1 357 ? 11.109 -2.786 -12.656 1.00 94.31 357 TYR A N 1
ATOM 2736 C CA . TYR A 1 357 ? 11.058 -1.338 -12.828 1.00 94.31 357 TYR A CA 1
ATOM 2737 C C . TYR A 1 357 ? 9.905 -0.690 -12.050 1.00 94.31 357 TYR A C 1
ATOM 2739 O O . TYR A 1 357 ? 10.143 0.318 -11.391 1.00 94.31 357 TYR A O 1
ATOM 2747 N N . ILE A 1 358 ? 8.714 -1.303 -11.999 1.00 95.38 358 ILE A N 1
ATOM 2748 C CA . ILE A 1 358 ? 7.614 -0.835 -11.135 1.00 95.38 358 ILE A CA 1
ATOM 2749 C C . ILE A 1 358 ? 8.048 -0.802 -9.660 1.00 95.38 358 ILE A C 1
ATOM 2751 O O . ILE A 1 358 ? 7.844 0.209 -8.983 1.00 95.38 358 ILE A O 1
ATOM 2755 N N . GLY A 1 359 ? 8.664 -1.879 -9.159 1.00 95.50 359 GLY A N 1
ATOM 2756 C CA . GLY A 1 359 ? 9.150 -1.945 -7.779 1.00 95.50 359 GLY A CA 1
ATOM 2757 C C . GLY A 1 359 ? 10.213 -0.890 -7.472 1.00 95.50 359 GLY A C 1
ATOM 2758 O O . GLY A 1 359 ? 10.123 -0.195 -6.460 1.00 95.50 359 GLY A O 1
ATOM 2759 N N . LEU A 1 360 ? 11.184 -0.711 -8.373 1.00 95.81 360 LEU A N 1
ATOM 2760 C CA . LEU A 1 360 ? 12.218 0.316 -8.238 1.00 95.81 360 LEU A CA 1
ATOM 2761 C C . LEU A 1 360 ? 11.643 1.734 -8.286 1.00 95.81 360 LEU A C 1
ATOM 2763 O O . LEU A 1 360 ? 12.068 2.554 -7.474 1.00 95.81 360 LEU A O 1
ATOM 2767 N N . SER A 1 361 ? 10.675 2.027 -9.162 1.00 97.00 361 SER A N 1
ATOM 2768 C CA . SER A 1 361 ? 9.952 3.304 -9.156 1.00 97.00 361 SER A CA 1
ATOM 2769 C C . SER A 1 361 ? 9.288 3.539 -7.802 1.00 97.00 361 SER A C 1
ATOM 2771 O O . SER A 1 361 ? 9.583 4.527 -7.135 1.00 97.00 361 SER A O 1
ATOM 2773 N N . ILE A 1 362 ? 8.459 2.608 -7.335 1.00 97.75 362 ILE A N 1
ATOM 2774 C CA . ILE A 1 362 ? 7.679 2.785 -6.104 1.00 97.75 362 ILE A CA 1
ATOM 2775 C C . ILE A 1 362 ? 8.578 2.949 -4.870 1.00 97.75 362 ILE A C 1
ATOM 2777 O O . ILE A 1 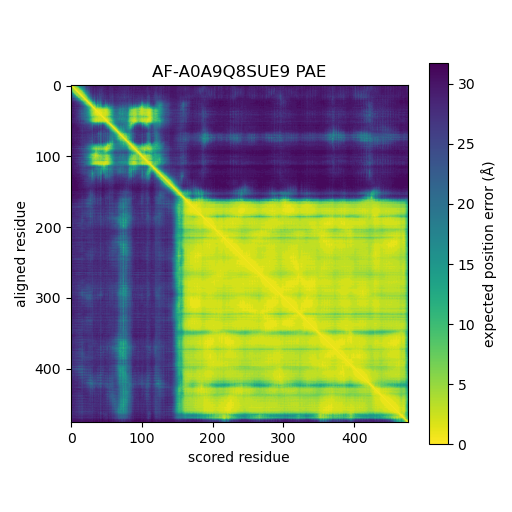362 ? 8.350 3.853 -4.068 1.00 97.75 362 ILE A O 1
ATOM 2781 N N . PHE A 1 363 ? 9.659 2.173 -4.754 1.00 97.81 363 PHE A N 1
ATOM 2782 C CA . PHE A 1 363 ? 10.623 2.343 -3.661 1.00 97.81 363 PHE A CA 1
ATOM 2783 C C . PHE A 1 363 ? 11.326 3.709 -3.733 1.00 97.81 363 PHE A C 1
ATOM 2785 O O . PHE A 1 363 ? 11.472 4.388 -2.714 1.00 97.81 363 PHE A O 1
ATOM 2792 N N . ASN A 1 364 ? 11.717 4.144 -4.938 1.00 97.75 364 ASN A N 1
ATOM 2793 C CA . ASN A 1 364 ? 12.320 5.461 -5.140 1.00 97.75 364 ASN A CA 1
ATOM 2794 C C . ASN A 1 364 ? 11.336 6.600 -4.872 1.00 97.75 364 ASN A C 1
ATOM 2796 O O . ASN A 1 364 ? 11.775 7.656 -4.436 1.00 97.75 364 ASN A O 1
ATOM 2800 N N . LEU A 1 365 ? 10.033 6.418 -5.108 1.00 98.19 365 LEU A N 1
ATOM 2801 C CA . LEU A 1 365 ? 9.016 7.430 -4.816 1.00 98.19 365 LEU A CA 1
ATOM 2802 C C . LEU A 1 365 ? 8.943 7.707 -3.314 1.00 98.19 365 LEU A C 1
ATOM 2804 O O . LEU A 1 365 ? 9.024 8.865 -2.908 1.00 98.19 365 LEU A O 1
ATOM 2808 N N . PHE A 1 366 ? 8.868 6.652 -2.500 1.00 98.00 366 PHE A N 1
ATOM 2809 C CA . PHE A 1 366 ? 8.891 6.764 -1.042 1.00 98.00 366 PHE A CA 1
ATOM 2810 C C . PHE A 1 366 ? 10.160 7.482 -0.556 1.00 98.00 366 PHE A C 1
ATOM 2812 O O . PHE A 1 366 ? 10.091 8.471 0.177 1.00 98.00 366 PHE A O 1
ATOM 2819 N N . ALA A 1 367 ? 11.328 7.043 -1.037 1.00 97.69 367 ALA A N 1
ATOM 2820 C CA . ALA A 1 367 ? 12.599 7.681 -0.712 1.00 97.69 367 ALA A CA 1
ATOM 2821 C C . ALA A 1 367 ? 12.645 9.157 -1.154 1.00 97.69 367 ALA A C 1
ATOM 2823 O O . ALA A 1 367 ? 13.108 10.012 -0.407 1.00 97.69 367 ALA A O 1
ATOM 2824 N N . TYR A 1 368 ? 12.148 9.476 -2.351 1.00 97.50 368 TYR A N 1
ATOM 2825 C CA . TYR A 1 368 ? 12.166 10.827 -2.909 1.00 97.50 368 TYR A CA 1
ATOM 2826 C C . TYR A 1 368 ? 11.245 11.792 -2.160 1.00 97.50 368 TYR A C 1
ATOM 2828 O O . TYR A 1 368 ? 11.631 12.947 -1.965 1.00 97.50 368 TYR A O 1
ATOM 2836 N N . ARG A 1 369 ? 10.052 11.320 -1.764 1.00 95.81 369 ARG A N 1
ATOM 2837 C CA . ARG A 1 369 ? 8.990 12.114 -1.127 1.00 95.81 369 ARG A CA 1
ATOM 2838 C C . ARG A 1 369 ? 9.300 12.460 0.330 1.00 95.81 369 ARG A C 1
ATOM 2840 O O . ARG A 1 369 ? 8.973 13.566 0.746 1.00 95.81 369 ARG A O 1
ATOM 2847 N N . TYR A 1 370 ? 9.931 11.554 1.084 1.00 95.56 370 TYR A N 1
ATOM 2848 C CA . TYR A 1 370 ? 10.121 11.722 2.536 1.00 95.56 370 TYR A CA 1
ATOM 2849 C C . TYR A 1 370 ? 11.579 11.847 2.999 1.00 95.56 370 TYR A C 1
ATOM 2851 O O . TYR A 1 370 ? 11.809 12.120 4.175 1.00 95.56 370 TYR A O 1
ATOM 2859 N N . PHE A 1 371 ? 12.571 11.680 2.114 1.00 95.62 371 PHE A N 1
ATOM 2860 C CA . PHE A 1 371 ? 13.986 11.821 2.472 1.00 95.62 371 PHE A CA 1
ATOM 2861 C C . PHE A 1 371 ? 14.684 12.881 1.599 1.00 95.62 371 PHE A C 1
ATOM 2863 O O . PHE A 1 371 ? 14.562 12.860 0.365 1.00 95.62 371 PHE A O 1
ATOM 2870 N N . PRO A 1 372 ? 15.461 13.803 2.208 1.00 95.00 372 PRO A N 1
ATOM 2871 C CA . PRO A 1 372 ? 16.225 14.797 1.461 1.00 95.00 372 PRO A CA 1
ATOM 2872 C C . PRO A 1 372 ? 17.278 14.106 0.576 1.00 95.00 372 PRO A C 1
ATOM 2874 O O . PRO A 1 372 ? 17.697 12.992 0.901 1.00 95.00 372 PRO A O 1
ATOM 2877 N N . PRO A 1 373 ? 17.757 14.742 -0.513 1.00 93.31 373 PRO A N 1
ATOM 2878 C CA . PRO A 1 373 ? 18.589 14.093 -1.532 1.00 93.31 373 PRO A CA 1
ATOM 2879 C C . PRO A 1 373 ? 19.745 13.226 -1.000 1.00 93.31 373 PRO A C 1
ATOM 2881 O O . PRO A 1 373 ? 19.898 12.091 -1.447 1.00 93.31 373 PRO A O 1
ATOM 2884 N N . GLY A 1 374 ? 20.493 13.700 0.004 1.00 94.12 374 GLY A N 1
ATOM 2885 C CA . GLY A 1 374 ? 21.612 12.961 0.613 1.00 94.12 374 GLY A CA 1
ATOM 2886 C C . GLY A 1 374 ? 21.231 11.746 1.478 1.00 94.12 374 GLY A C 1
ATOM 2887 O O . GLY A 1 374 ? 22.096 10.930 1.786 1.00 94.12 374 GLY A O 1
ATOM 2888 N N . LEU A 1 375 ? 19.957 11.591 1.855 1.00 95.88 375 LEU A N 1
ATOM 2889 C CA . LEU A 1 375 ? 19.439 10.475 2.663 1.00 95.88 375 LEU A CA 1
ATOM 2890 C C . LEU A 1 375 ? 18.509 9.535 1.878 1.00 95.88 375 LEU A C 1
ATOM 2892 O O . LEU A 1 375 ? 17.967 8.589 2.447 1.00 95.88 375 LEU A O 1
ATOM 2896 N N . ARG A 1 376 ? 18.340 9.727 0.564 1.00 95.62 376 ARG A N 1
ATOM 2897 C CA . ARG A 1 376 ? 17.473 8.860 -0.259 1.00 95.62 376 ARG A CA 1
ATOM 2898 C C . ARG A 1 376 ? 17.940 7.406 -0.312 1.00 95.62 376 ARG A C 1
ATOM 2900 O O . ARG A 1 376 ? 17.105 6.517 -0.411 1.00 95.62 376 ARG A O 1
ATOM 2907 N N . TRP A 1 377 ? 19.238 7.138 -0.160 1.00 95.00 377 TRP A N 1
ATOM 2908 C CA . TRP A 1 377 ? 19.757 5.771 -0.013 1.00 95.00 377 TRP A CA 1
ATOM 2909 C C . TRP A 1 377 ? 19.216 5.079 1.254 1.00 95.00 377 TRP A C 1
ATOM 2911 O O . TRP A 1 377 ? 18.922 3.885 1.227 1.00 95.00 377 TRP A O 1
ATOM 2921 N N . PHE A 1 378 ? 19.029 5.833 2.343 1.00 95.88 378 PHE A N 1
ATOM 2922 C CA . PHE A 1 378 ? 18.453 5.345 3.595 1.00 95.88 378 PHE A CA 1
ATOM 2923 C C . PHE A 1 378 ? 16.935 5.182 3.456 1.00 95.88 378 PHE A C 1
ATOM 2925 O O . PHE A 1 378 ? 16.399 4.134 3.807 1.00 95.88 378 PHE A O 1
ATOM 2932 N N . GLY A 1 379 ? 16.258 6.142 2.815 1.00 96.00 379 GLY A N 1
ATOM 2933 C CA . GLY A 1 379 ? 14.845 6.013 2.440 1.00 96.00 379 GLY A CA 1
ATOM 2934 C C . GLY A 1 379 ? 14.555 4.794 1.557 1.00 96.00 379 GLY A C 1
ATOM 2935 O O . GLY A 1 379 ? 13.567 4.101 1.773 1.00 96.00 379 GLY A O 1
ATOM 2936 N N . MET A 1 380 ? 15.454 4.460 0.624 1.00 96.12 380 MET A N 1
ATOM 2937 C CA . MET A 1 380 ? 15.386 3.248 -0.208 1.00 96.12 380 MET A CA 1
ATOM 2938 C C . MET A 1 380 ? 15.574 1.950 0.583 1.00 96.12 380 MET A C 1
ATOM 2940 O O . MET A 1 380 ? 15.108 0.894 0.148 1.00 96.12 380 MET A O 1
ATOM 2944 N N . ALA A 1 381 ? 16.252 1.995 1.731 1.00 97.12 381 ALA A N 1
ATOM 2945 C CA . ALA A 1 381 ? 16.449 0.821 2.566 1.00 97.12 381 ALA A CA 1
ATOM 2946 C C . ALA A 1 381 ? 15.171 0.426 3.327 1.00 97.12 381 ALA A C 1
ATOM 2948 O O . ALA A 1 381 ? 14.980 -0.764 3.564 1.00 97.12 381 ALA A O 1
ATOM 2949 N N . PHE A 1 382 ? 14.267 1.370 3.638 1.00 97.12 382 PHE A N 1
ATOM 2950 C CA . PHE A 1 382 ? 12.982 1.079 4.299 1.00 97.12 382 PHE A CA 1
ATOM 2951 C C . PHE A 1 382 ? 12.163 0.007 3.564 1.00 97.12 382 PHE A C 1
ATOM 2953 O O . PHE A 1 382 ? 11.932 -1.061 4.137 1.00 97.12 382 PHE A O 1
ATOM 2960 N N . PRO A 1 383 ? 11.761 0.209 2.295 1.00 96.69 383 PRO A N 1
ATOM 2961 C CA . PRO A 1 383 ? 10.977 -0.794 1.593 1.00 96.69 383 PRO A CA 1
ATOM 2962 C C . PRO A 1 383 ? 11.773 -2.070 1.300 1.00 96.69 383 PRO A C 1
ATOM 2964 O O . PRO A 1 383 ? 11.195 -3.153 1.336 1.00 96.69 383 PRO A O 1
ATOM 2967 N N . ARG A 1 384 ? 13.100 -1.995 1.113 1.00 97.25 384 ARG A N 1
ATOM 2968 C CA . ARG A 1 384 ? 13.962 -3.186 0.967 1.00 97.25 384 ARG A CA 1
ATOM 2969 C C . ARG A 1 384 ? 14.098 -4.025 2.246 1.00 97.25 384 ARG A C 1
ATOM 2971 O O . ARG A 1 384 ? 14.418 -5.203 2.143 1.00 97.25 384 ARG A O 1
ATOM 2978 N N . ALA A 1 385 ? 13.902 -3.439 3.427 1.00 97.00 385 ALA A N 1
ATOM 2979 C CA . ALA A 1 385 ? 13.942 -4.146 4.709 1.00 97.00 385 ALA A CA 1
ATOM 2980 C C . ALA A 1 385 ? 12.573 -4.722 5.116 1.00 97.00 385 ALA A C 1
ATOM 2982 O O . ALA A 1 385 ? 12.514 -5.728 5.816 1.00 97.00 385 ALA A O 1
ATOM 2983 N N . LEU A 1 386 ? 11.479 -4.076 4.696 1.00 95.88 386 LEU A N 1
ATOM 2984 C CA . LEU A 1 386 ? 10.119 -4.373 5.165 1.00 95.88 386 LEU A CA 1
ATOM 2985 C C . LEU A 1 386 ? 9.261 -5.147 4.143 1.00 95.88 386 LEU A C 1
ATOM 2987 O O . LEU A 1 386 ? 8.241 -5.735 4.521 1.00 95.88 386 LEU A O 1
ATOM 2991 N N . SER A 1 387 ? 9.653 -5.178 2.865 1.00 95.56 387 SER A N 1
ATOM 2992 C CA . SER A 1 387 ? 8.988 -5.990 1.831 1.00 95.56 387 SER A CA 1
ATOM 2993 C C . SER A 1 387 ? 9.174 -7.491 2.066 1.00 95.56 387 SER A C 1
ATOM 2995 O O . SER A 1 387 ? 10.020 -7.920 2.851 1.00 95.56 387 SER A O 1
ATOM 2997 N N . LEU A 1 388 ? 8.374 -8.310 1.383 1.00 93.69 388 LEU A N 1
ATOM 2998 C CA . LEU A 1 388 ? 8.521 -9.763 1.428 1.00 93.69 388 LEU A CA 1
ATOM 2999 C C . LEU A 1 388 ? 9.790 -10.207 0.669 1.00 93.69 388 LEU A C 1
ATOM 3001 O O . LEU A 1 388 ? 10.038 -9.707 -0.435 1.00 93.69 388 LEU A O 1
ATOM 3005 N N . PRO A 1 389 ? 10.573 -11.174 1.192 1.00 93.31 389 PRO A N 1
ATOM 3006 C CA . PRO A 1 389 ? 11.734 -11.719 0.484 1.00 93.31 389 PRO A CA 1
ATOM 3007 C C . PRO A 1 389 ? 11.385 -12.326 -0.882 1.00 93.31 389 PRO A C 1
ATOM 3009 O O . PRO A 1 389 ? 12.164 -12.203 -1.825 1.00 93.31 389 PRO A O 1
ATOM 3012 N N . THR A 1 390 ? 10.201 -12.933 -1.007 1.00 93.38 390 THR A N 1
ATOM 3013 C CA . THR A 1 390 ? 9.667 -13.485 -2.262 1.00 93.38 390 THR A CA 1
ATOM 3014 C C . THR A 1 390 ? 9.470 -12.398 -3.320 1.00 93.38 390 THR A C 1
ATOM 3016 O O . THR A 1 390 ? 9.957 -12.546 -4.438 1.00 93.38 390 THR A O 1
ATOM 3019 N N . THR A 1 391 ? 8.870 -11.263 -2.956 1.00 93.19 391 THR A N 1
ATOM 3020 C CA . THR A 1 391 ? 8.671 -10.099 -3.838 1.00 93.19 391 THR A CA 1
ATOM 3021 C C . THR A 1 391 ? 9.993 -9.471 -4.279 1.00 93.19 391 THR A C 1
ATOM 3023 O O . THR A 1 391 ? 10.184 -9.192 -5.463 1.00 93.19 391 THR A O 1
ATOM 3026 N N . LEU A 1 392 ? 10.943 -9.295 -3.352 1.00 94.69 392 LEU A N 1
ATOM 3027 C CA . LEU A 1 392 ? 12.284 -8.790 -3.677 1.00 94.69 392 LEU A CA 1
ATOM 3028 C C . LEU A 1 392 ? 13.021 -9.734 -4.640 1.00 94.69 392 LEU A C 1
ATOM 3030 O O . LEU A 1 392 ? 13.595 -9.276 -5.630 1.00 94.69 392 LEU A O 1
ATOM 3034 N N . SER A 1 393 ? 12.938 -11.047 -4.397 1.00 93.50 393 SER A N 1
ATOM 3035 C CA . SER A 1 393 ? 13.509 -12.091 -5.256 1.00 93.50 393 SER A CA 1
ATOM 3036 C C . SER A 1 393 ? 12.887 -12.094 -6.658 1.00 93.50 393 SER A C 1
ATOM 3038 O O . SER A 1 393 ? 13.613 -12.013 -7.651 1.00 93.50 393 SER A O 1
ATOM 3040 N N . ALA A 1 394 ? 11.552 -12.073 -6.757 1.00 92.19 394 ALA A N 1
ATOM 3041 C CA . ALA A 1 394 ? 10.822 -12.023 -8.026 1.00 92.19 394 ALA A CA 1
ATOM 3042 C C . ALA A 1 394 ? 11.207 -10.796 -8.872 1.00 92.19 394 ALA A C 1
ATOM 3044 O O . ALA A 1 394 ? 11.357 -10.890 -10.090 1.00 92.19 394 ALA A O 1
ATOM 3045 N N . PHE A 1 395 ? 11.438 -9.648 -8.228 1.00 93.00 395 PHE A N 1
ATOM 3046 C CA . PHE A 1 395 ? 11.864 -8.413 -8.897 1.00 93.00 395 PHE A CA 1
ATOM 3047 C C . PHE A 1 395 ? 13.387 -8.332 -9.108 1.00 93.00 395 PHE A C 1
ATOM 3049 O O . PHE A 1 395 ? 13.881 -7.398 -9.747 1.00 93.00 395 PHE A O 1
ATOM 3056 N N . ARG A 1 396 ? 14.160 -9.285 -8.572 1.00 93.75 396 ARG A N 1
ATOM 3057 C CA . ARG A 1 396 ? 15.631 -9.238 -8.483 1.00 93.75 396 ARG A CA 1
ATOM 3058 C C . ARG A 1 396 ? 16.145 -7.937 -7.840 1.00 93.75 396 ARG A C 1
ATOM 3060 O O . ARG A 1 396 ? 17.191 -7.417 -8.235 1.00 93.75 396 ARG A O 1
ATOM 3067 N N . ILE A 1 397 ? 15.396 -7.381 -6.888 1.00 93.94 397 ILE A N 1
ATOM 3068 C CA . ILE A 1 397 ? 15.814 -6.223 -6.091 1.00 93.94 397 ILE A CA 1
ATOM 3069 C C . ILE A 1 397 ? 16.625 -6.744 -4.909 1.00 93.94 397 ILE A C 1
ATOM 3071 O O . ILE A 1 397 ? 16.163 -7.598 -4.157 1.00 93.94 397 ILE A O 1
ATOM 3075 N N . GLU A 1 398 ? 17.834 -6.218 -4.738 1.00 94.81 398 GLU A N 1
ATOM 3076 C CA . GLU A 1 398 ? 18.694 -6.589 -3.617 1.00 94.81 398 GLU A CA 1
ATOM 3077 C C . GLU A 1 398 ? 18.037 -6.217 -2.275 1.00 94.81 398 GLU A C 1
ATOM 3079 O O . GLU A 1 398 ? 17.555 -5.083 -2.127 1.00 94.81 398 GLU A O 1
ATOM 3084 N N . PRO A 1 399 ? 18.030 -7.131 -1.286 1.00 95.69 399 PRO A N 1
ATOM 3085 C CA . PRO A 1 399 ? 17.530 -6.831 0.049 1.00 95.69 399 PRO A CA 1
ATOM 3086 C C . PRO A 1 399 ? 18.384 -5.753 0.729 1.00 95.69 399 PRO A C 1
ATOM 3088 O O . PRO A 1 399 ? 19.516 -5.465 0.330 1.00 95.69 399 PRO A O 1
ATOM 3091 N N . ALA A 1 400 ? 17.846 -5.142 1.784 1.00 94.94 400 ALA A N 1
ATOM 3092 C CA . ALA A 1 400 ? 18.639 -4.249 2.622 1.00 94.94 400 ALA A CA 1
ATOM 3093 C C . ALA A 1 400 ? 19.785 -5.021 3.307 1.00 94.94 400 ALA A C 1
ATOM 3095 O O . ALA A 1 400 ? 19.652 -6.204 3.625 1.00 94.94 400 ALA A O 1
ATOM 3096 N N . ASN A 1 401 ? 20.906 -4.341 3.577 1.00 94.94 401 ASN A N 1
ATOM 3097 C CA . ASN A 1 401 ? 21.976 -4.901 4.406 1.00 94.94 401 ASN A CA 1
ATOM 3098 C C . ASN A 1 401 ? 21.388 -5.374 5.760 1.00 94.94 401 ASN A C 1
ATOM 3100 O O . ASN A 1 401 ? 20.638 -4.601 6.355 1.00 94.94 401 ASN A O 1
ATOM 3104 N N . PRO A 1 402 ? 21.721 -6.573 6.283 1.00 96.19 402 PRO A N 1
ATOM 3105 C CA . PRO A 1 402 ? 21.054 -7.124 7.469 1.00 96.19 402 PRO A CA 1
ATOM 3106 C C . PRO A 1 402 ? 21.108 -6.238 8.722 1.00 96.19 402 PRO A C 1
ATOM 3108 O O . PRO A 1 402 ? 20.116 -6.144 9.442 1.00 96.19 402 PRO A O 1
ATOM 3111 N N . LEU A 1 403 ? 22.224 -5.539 8.966 1.00 96.62 403 LEU A N 1
ATOM 3112 C CA . LEU A 1 403 ? 22.344 -4.609 10.094 1.00 96.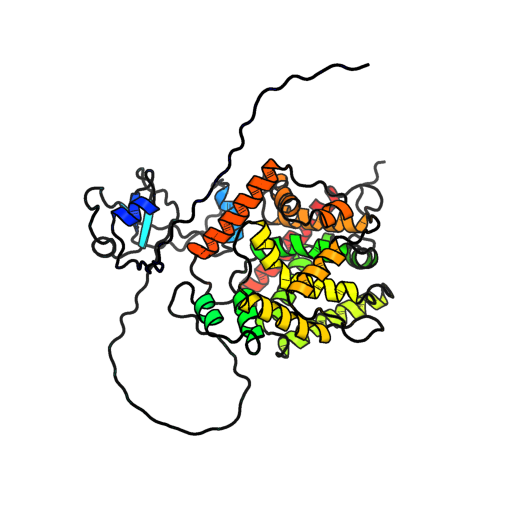62 403 LEU A CA 1
ATOM 3113 C C . LEU A 1 403 ? 21.447 -3.381 9.891 1.00 96.62 403 LEU A C 1
ATOM 3115 O O . LEU A 1 403 ? 20.748 -2.956 10.808 1.00 96.62 403 LEU A O 1
ATOM 3119 N N . LEU A 1 404 ? 21.419 -2.843 8.670 1.00 95.94 404 LEU A N 1
ATOM 3120 C CA . LEU A 1 404 ? 20.545 -1.726 8.313 1.00 95.94 404 LEU A CA 1
ATOM 3121 C C . LEU A 1 404 ? 19.060 -2.119 8.371 1.00 95.94 404 LEU A C 1
ATOM 3123 O O . LEU A 1 404 ? 18.238 -1.336 8.839 1.00 95.94 404 LEU A O 1
ATOM 3127 N N . ALA A 1 405 ? 18.721 -3.342 7.959 1.00 96.19 405 ALA A N 1
ATOM 3128 C CA . ALA A 1 405 ? 17.376 -3.893 8.069 1.00 96.19 405 ALA A CA 1
ATOM 3129 C C . ALA A 1 405 ? 16.939 -4.015 9.537 1.00 96.19 405 ALA A C 1
ATOM 3131 O O . ALA A 1 405 ? 15.842 -3.580 9.876 1.00 96.19 405 ALA A O 1
ATOM 3132 N N . ALA A 1 406 ? 17.810 -4.515 10.422 1.00 96.12 406 ALA A N 1
ATOM 3133 C CA . ALA A 1 406 ? 17.545 -4.571 11.860 1.00 96.12 406 ALA A CA 1
ATOM 3134 C C . ALA A 1 406 ? 17.327 -3.172 12.470 1.00 96.12 406 ALA A C 1
ATOM 3136 O O . ALA A 1 406 ? 16.384 -2.982 13.239 1.00 96.12 406 ALA A O 1
ATOM 3137 N N . ILE A 1 407 ? 18.133 -2.177 12.076 1.00 96.31 407 ILE A N 1
ATOM 3138 C CA . ILE A 1 407 ? 17.953 -0.771 12.484 1.00 96.31 407 ILE A CA 1
ATOM 3139 C C . ILE A 1 407 ? 16.594 -0.231 12.013 1.00 96.31 407 ILE A C 1
ATOM 3141 O O . ILE A 1 407 ? 15.884 0.398 12.791 1.00 96.31 407 ILE A O 1
ATOM 3145 N N . ILE A 1 408 ? 16.196 -0.496 10.768 1.00 96.12 408 ILE A N 1
ATOM 3146 C CA . ILE A 1 408 ? 14.912 -0.038 10.215 1.00 96.12 408 ILE A CA 1
ATOM 3147 C C . ILE A 1 408 ? 13.729 -0.715 10.911 1.00 96.12 408 ILE A C 1
ATOM 3149 O O . ILE A 1 408 ? 12.777 -0.033 11.283 1.00 96.12 408 ILE A O 1
ATOM 3153 N N . ILE A 1 409 ? 13.795 -2.030 11.137 1.00 95.56 409 ILE A N 1
ATOM 3154 C CA . ILE A 1 409 ? 12.780 -2.777 11.893 1.00 95.56 409 ILE A CA 1
ATOM 3155 C C . ILE A 1 409 ? 12.649 -2.196 13.304 1.00 95.56 409 ILE A C 1
ATOM 3157 O O . ILE A 1 409 ? 11.532 -1.950 13.755 1.00 95.56 409 ILE A O 1
ATOM 3161 N N . PHE A 1 410 ? 13.766 -1.894 13.973 1.00 95.56 410 PHE A N 1
ATOM 3162 C CA . PHE A 1 410 ? 13.766 -1.238 15.281 1.00 95.56 410 PHE A CA 1
ATOM 3163 C C . PHE A 1 410 ? 13.150 0.170 15.239 1.00 95.56 410 PHE A C 1
ATOM 3165 O O . PHE A 1 410 ? 12.326 0.490 16.095 1.00 95.56 410 PHE A O 1
ATOM 3172 N N . ILE A 1 411 ? 13.488 0.998 14.243 1.00 94.19 411 ILE A N 1
ATOM 3173 C CA . ILE A 1 411 ? 12.906 2.340 14.066 1.00 94.19 411 ILE A CA 1
ATOM 3174 C C . ILE A 1 411 ? 11.392 2.245 13.869 1.00 94.19 411 ILE A C 1
ATOM 3176 O O . ILE A 1 411 ? 10.649 2.903 14.590 1.00 94.19 411 ILE A O 1
ATOM 3180 N N . VAL A 1 412 ? 10.919 1.407 12.942 1.00 93.56 412 VAL A N 1
ATOM 3181 C CA . VAL A 1 412 ? 9.483 1.278 12.655 1.00 93.56 412 VAL A CA 1
ATOM 3182 C C . VAL A 1 412 ? 8.739 0.689 13.853 1.00 93.56 412 VAL A C 1
ATOM 3184 O O . VAL A 1 412 ? 7.730 1.253 14.262 1.00 93.56 412 VAL A O 1
ATOM 3187 N N . ARG A 1 413 ? 9.266 -0.360 14.499 1.00 94.12 413 ARG A N 1
ATOM 3188 C CA . ARG A 1 413 ? 8.727 -0.892 15.763 1.00 94.12 413 ARG A CA 1
ATOM 3189 C C . ARG A 1 413 ? 8.595 0.205 16.825 1.00 94.12 413 ARG A C 1
ATOM 3191 O O . ARG A 1 413 ? 7.566 0.294 17.487 1.00 94.12 413 ARG A O 1
ATOM 3198 N N . THR A 1 414 ? 9.631 1.030 16.986 1.00 91.69 414 THR A N 1
ATOM 3199 C CA . THR A 1 414 ? 9.647 2.124 17.966 1.00 91.69 414 THR A CA 1
ATOM 3200 C C . THR A 1 414 ? 8.617 3.191 17.618 1.00 91.69 414 THR A C 1
ATOM 3202 O O . THR A 1 414 ? 7.919 3.647 18.514 1.00 91.69 414 THR A O 1
ATO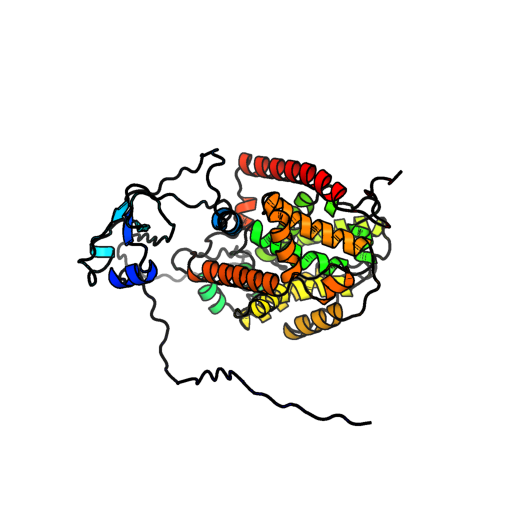M 3205 N N . VAL A 1 415 ? 8.461 3.541 16.336 1.00 89.38 415 VAL A N 1
ATOM 3206 C CA . VAL A 1 415 ? 7.410 4.460 15.875 1.00 89.38 415 VAL A CA 1
ATOM 3207 C C . VAL A 1 415 ? 6.025 3.925 16.235 1.00 89.38 415 VAL A C 1
ATOM 3209 O O . VAL A 1 415 ? 5.291 4.650 16.890 1.00 89.38 415 VAL A O 1
ATOM 3212 N N . PHE A 1 416 ? 5.702 2.667 15.910 1.00 88.12 416 PHE A N 1
ATOM 3213 C CA . PHE A 1 416 ? 4.412 2.057 16.271 1.00 88.12 416 PHE A CA 1
ATOM 3214 C C . PHE A 1 416 ? 4.157 2.087 17.790 1.00 88.12 416 PHE A C 1
ATOM 3216 O O . PHE A 1 416 ? 3.100 2.533 18.230 1.00 88.12 416 PHE A O 1
ATOM 3223 N N . LEU A 1 417 ? 5.143 1.695 18.607 1.00 87.12 417 LEU A N 1
ATOM 3224 C CA . LEU A 1 417 ? 5.021 1.736 20.071 1.00 87.12 417 LEU A CA 1
ATOM 3225 C C . LEU A 1 417 ? 4.843 3.164 20.607 1.00 87.12 417 LEU A C 1
ATOM 3227 O O . LEU A 1 417 ? 4.020 3.386 21.487 1.00 87.12 417 LEU A O 1
ATOM 3231 N N . VAL A 1 418 ? 5.583 4.140 20.078 1.00 85.94 418 VAL A N 1
ATOM 3232 C CA . VAL A 1 418 ? 5.456 5.554 20.466 1.00 85.94 418 VAL A CA 1
ATOM 3233 C C . VAL A 1 418 ? 4.090 6.110 20.064 1.00 85.94 418 VAL A C 1
ATOM 3235 O O . VAL A 1 418 ? 3.461 6.786 20.874 1.00 85.94 418 VAL A O 1
ATOM 3238 N N . THR A 1 419 ? 3.600 5.808 18.860 1.00 82.19 419 THR A N 1
ATOM 3239 C CA . THR A 1 419 ? 2.280 6.266 18.407 1.00 82.19 419 THR A CA 1
ATOM 3240 C C . THR A 1 419 ? 1.140 5.622 19.195 1.00 82.19 419 THR A C 1
ATOM 3242 O O . THR A 1 419 ? 0.153 6.294 19.455 1.00 82.19 419 THR A O 1
ATOM 3245 N N . GLU A 1 420 ? 1.275 4.361 19.614 1.00 79.12 420 GLU A N 1
ATOM 3246 C CA . GLU A 1 420 ? 0.251 3.654 20.399 1.00 79.12 420 GLU A CA 1
ATOM 3247 C C . GLU A 1 420 ? 0.249 4.042 21.886 1.00 79.12 420 GLU A C 1
ATOM 3249 O O . GLU A 1 420 ? -0.814 4.089 22.501 1.00 79.12 420 GLU A O 1
ATOM 3254 N N . ILE A 1 421 ? 1.420 4.304 22.479 1.00 79.81 421 ILE A N 1
ATOM 3255 C CA . ILE A 1 421 ? 1.563 4.521 23.931 1.00 79.81 421 ILE A CA 1
ATOM 3256 C C . ILE A 1 421 ? 1.556 6.011 24.305 1.00 79.81 421 ILE A C 1
ATOM 3258 O O . ILE A 1 421 ? 1.074 6.354 25.382 1.00 79.81 421 ILE A O 1
ATOM 3262 N N . LEU A 1 422 ? 2.118 6.892 23.466 1.00 77.75 422 LEU A N 1
ATOM 3263 C CA . LEU A 1 422 ? 2.390 8.294 23.830 1.00 77.75 422 LEU A CA 1
ATOM 3264 C C . LEU A 1 422 ? 1.549 9.329 23.076 1.00 77.75 422 LEU A C 1
ATOM 3266 O O . LEU A 1 422 ? 1.472 10.470 23.533 1.00 77.75 422 LEU A O 1
ATOM 3270 N N . LEU A 1 423 ? 0.953 8.985 21.931 1.00 78.25 423 LEU A N 1
ATOM 3271 C CA . LEU A 1 423 ? 0.069 9.906 21.215 1.00 78.25 423 LEU A CA 1
ATOM 3272 C C . LEU A 1 423 ? -1.395 9.647 21.593 1.00 78.25 423 LEU A C 1
ATOM 3274 O O . LEU A 1 423 ? -1.800 8.491 21.694 1.00 78.25 423 LEU A O 1
ATOM 3278 N N . PRO A 1 424 ? -2.209 10.703 21.775 1.00 76.19 424 PRO A N 1
ATOM 3279 C CA . PRO A 1 424 ? -3.638 10.540 21.979 1.00 76.19 424 PRO A CA 1
ATOM 3280 C C . PRO A 1 424 ? -4.305 10.053 20.690 1.00 76.19 424 PRO A C 1
ATOM 3282 O O . PRO A 1 424 ? -3.919 10.455 19.587 1.00 76.19 424 PRO A O 1
ATOM 3285 N N . ASP A 1 425 ? -5.360 9.255 20.840 1.00 74.50 425 ASP A N 1
ATOM 3286 C CA . ASP A 1 425 ? -6.164 8.786 19.714 1.00 74.50 425 ASP A CA 1
ATOM 3287 C C . ASP A 1 425 ? -6.642 9.957 18.837 1.00 74.50 425 ASP A C 1
ATOM 3289 O O . ASP A 1 425 ? -7.211 10.937 19.342 1.00 74.50 425 ASP A O 1
ATOM 3293 N N . PRO A 1 426 ? -6.482 9.868 17.505 1.00 79.81 426 PRO A N 1
ATOM 3294 C CA . PRO A 1 426 ? -7.123 10.797 16.591 1.00 79.81 426 PRO A CA 1
ATOM 3295 C C . PRO A 1 426 ? -8.642 10.774 16.795 1.00 79.81 426 PRO A C 1
ATOM 3297 O O . PRO A 1 426 ? -9.280 9.738 16.665 1.00 79.81 426 PRO A O 1
ATOM 3300 N N . LYS A 1 427 ? -9.250 11.927 17.089 1.00 80.94 427 LYS A N 1
ATOM 3301 C CA . LYS A 1 427 ? -10.711 12.020 17.290 1.00 80.94 427 LYS A CA 1
ATOM 3302 C C . LYS A 1 427 ? -11.516 11.892 15.995 1.00 80.94 427 LYS A C 1
ATOM 3304 O O . LYS A 1 427 ? -12.699 11.581 16.035 1.00 80.94 427 LYS A O 1
ATOM 3309 N N . ILE A 1 428 ? -10.869 12.159 14.863 1.00 84.00 428 ILE A N 1
ATOM 3310 C CA . ILE A 1 428 ? -11.449 12.143 13.520 1.00 84.00 428 ILE A CA 1
ATOM 3311 C C . ILE A 1 428 ? -10.580 11.267 12.604 1.00 84.00 428 ILE A C 1
ATOM 3313 O O . ILE A 1 428 ? -9.350 11.415 12.632 1.00 84.00 428 ILE A O 1
ATOM 3317 N N . PRO A 1 429 ? -11.174 10.368 11.796 1.00 86.75 429 PRO A N 1
ATOM 3318 C CA . PRO A 1 429 ? -10.444 9.562 10.823 1.00 86.75 429 PRO A CA 1
ATOM 3319 C C . PRO A 1 429 ? -9.634 10.403 9.840 1.00 86.75 429 PRO A C 1
ATOM 3321 O O . PRO A 1 429 ? -10.016 11.516 9.471 1.00 86.75 429 PRO A O 1
ATOM 3324 N N . PHE A 1 430 ? -8.521 9.853 9.353 1.00 89.06 430 PHE A N 1
ATOM 3325 C CA . PHE A 1 430 ? -7.682 10.565 8.386 1.00 89.06 430 PHE A CA 1
ATOM 3326 C C . PHE A 1 430 ? -8.407 10.833 7.062 1.00 89.06 430 PHE A C 1
ATOM 3328 O O . PHE A 1 430 ? -8.251 11.913 6.502 1.00 89.06 430 PHE A O 1
ATOM 3335 N N . PHE A 1 431 ? -9.254 9.899 6.622 1.00 90.69 431 PHE A N 1
ATOM 3336 C CA . PHE A 1 431 ? -10.114 10.079 5.454 1.00 90.69 431 PHE A CA 1
ATOM 3337 C C . PHE A 1 431 ? -11.023 11.308 5.585 1.00 90.69 431 PHE A C 1
ATOM 3339 O O . PHE A 1 431 ? -11.035 12.166 4.709 1.00 90.69 431 PHE A O 1
ATOM 3346 N N . GLU A 1 432 ? -11.717 11.435 6.718 1.00 90.06 432 GLU A N 1
ATOM 3347 C CA . GLU A 1 432 ? -12.626 12.553 6.982 1.00 90.06 432 GLU A CA 1
ATOM 3348 C C . GLU A 1 432 ? -11.874 13.889 7.000 1.00 90.06 432 GLU A C 1
ATOM 3350 O O . GLU A 1 432 ? -12.327 14.841 6.374 1.00 90.06 432 GLU A O 1
ATOM 3355 N N . ARG A 1 433 ? -10.666 13.933 7.590 1.00 89.50 433 ARG A N 1
ATOM 3356 C CA . ARG A 1 433 ? -9.791 15.120 7.532 1.00 89.50 433 ARG A CA 1
ATOM 3357 C C . ARG A 1 433 ? -9.474 15.565 6.104 1.00 89.50 433 ARG A C 1
ATOM 3359 O O . ARG A 1 433 ? -9.417 16.767 5.870 1.00 89.50 433 ARG A O 1
ATOM 3366 N N . LEU A 1 434 ? -9.242 14.626 5.182 1.00 90.50 434 LEU A N 1
ATOM 3367 C CA . LEU A 1 434 ? -8.939 14.932 3.780 1.00 90.50 434 LEU A CA 1
ATOM 3368 C C . LEU A 1 434 ? -10.176 15.434 3.022 1.00 90.50 434 LEU A C 1
ATOM 3370 O O . LEU A 1 434 ? -10.068 16.401 2.269 1.00 90.50 434 LEU A O 1
ATOM 3374 N N . GLU A 1 435 ? -11.342 14.828 3.254 1.00 91.12 435 GLU A N 1
ATOM 3375 C CA . GLU A 1 435 ? -12.604 15.234 2.618 1.00 91.12 435 GLU A CA 1
ATOM 3376 C C . GLU A 1 435 ? -13.127 16.589 3.126 1.00 91.12 435 GLU A C 1
ATOM 3378 O O . GLU A 1 435 ? -13.830 17.289 2.399 1.00 91.12 435 GLU A O 1
ATOM 3383 N N . THR A 1 436 ? -12.772 16.990 4.353 1.00 92.00 436 THR A N 1
ATOM 3384 C CA . THR A 1 436 ? -13.179 18.274 4.951 1.00 92.00 436 THR A CA 1
ATOM 3385 C C . THR A 1 436 ? -12.127 19.385 4.843 1.00 92.00 436 THR A C 1
ATOM 3387 O O . THR A 1 436 ? -12.252 20.401 5.528 1.00 92.00 436 THR A O 1
ATOM 3390 N N . LEU A 1 437 ? -11.077 19.220 4.027 1.00 91.25 437 LEU A N 1
ATOM 3391 C CA . LEU A 1 437 ? -10.071 20.272 3.826 1.00 91.25 437 LEU A CA 1
ATOM 3392 C C . LEU A 1 437 ? -10.706 21.554 3.247 1.00 91.25 437 LEU A C 1
ATOM 3394 O O . LEU A 1 437 ? -11.479 21.469 2.287 1.00 91.25 437 LEU A O 1
ATOM 3398 N N . PRO A 1 438 ? -10.338 22.753 3.743 1.00 95.38 438 PRO A N 1
ATOM 3399 C CA . PRO A 1 438 ? -10.697 24.016 3.103 1.00 95.38 438 PRO A CA 1
ATOM 3400 C C . PRO A 1 438 ? -10.267 24.044 1.631 1.00 95.38 438 PRO A C 1
ATOM 3402 O O . PRO A 1 438 ? -9.200 23.538 1.281 1.00 95.38 438 PRO A O 1
ATOM 3405 N N . GLU A 1 439 ? -11.051 24.690 0.764 1.00 94.75 439 GLU A N 1
ATOM 3406 C CA . GLU A 1 439 ? -10.819 24.679 -0.690 1.00 94.75 439 GLU A CA 1
ATOM 3407 C C . GLU A 1 439 ? -9.397 25.124 -1.079 1.00 94.75 439 GLU A C 1
ATOM 3409 O O . GLU A 1 439 ? -8.765 24.495 -1.930 1.00 94.75 439 GLU A O 1
ATOM 3414 N N . MET A 1 440 ? -8.851 26.143 -0.402 1.00 95.12 440 MET A N 1
ATOM 3415 C CA . MET A 1 440 ? -7.474 26.608 -0.618 1.00 95.12 440 MET A CA 1
ATOM 3416 C C . MET A 1 440 ? -6.425 25.543 -0.267 1.00 95.12 440 MET A C 1
ATOM 3418 O O . MET A 1 440 ? -5.450 25.382 -0.998 1.00 95.12 440 MET A O 1
ATOM 3422 N N . GLU A 1 441 ? -6.618 24.787 0.816 1.00 94.62 441 GLU A N 1
ATOM 3423 C CA . GLU A 1 441 ? -5.700 23.717 1.231 1.00 94.62 441 GLU A CA 1
ATOM 3424 C C . GLU A 1 441 ? -5.809 22.503 0.303 1.00 94.62 441 GLU A C 1
ATOM 3426 O O . GLU A 1 441 ? -4.795 21.959 -0.139 1.00 94.62 441 GLU A O 1
ATOM 3431 N N . ALA A 1 442 ? -7.033 22.129 -0.079 1.00 93.50 442 ALA A N 1
ATOM 3432 C CA . ALA A 1 442 ? -7.284 21.080 -1.060 1.00 93.50 442 ALA A CA 1
ATOM 3433 C C . ALA A 1 442 ? -6.692 21.426 -2.440 1.00 93.50 442 ALA A C 1
ATOM 3435 O O . ALA A 1 442 ? -6.196 20.544 -3.146 1.00 93.50 442 ALA A O 1
ATOM 3436 N N . GLN A 1 443 ? -6.717 22.703 -2.836 1.00 95.31 443 GLN A N 1
ATOM 3437 C CA . GLN A 1 443 ? -6.078 23.184 -4.059 1.00 95.31 443 GLN A CA 1
ATOM 3438 C C . GLN A 1 443 ? -4.547 23.184 -3.942 1.00 95.31 443 GLN A C 1
ATOM 3440 O O . GLN A 1 443 ? -3.879 22.635 -4.821 1.00 95.31 443 GLN A O 1
ATOM 3445 N N . LYS A 1 444 ? -3.992 23.683 -2.830 1.00 96.19 444 LYS A N 1
ATOM 3446 C CA . LYS A 1 444 ? -2.548 23.643 -2.550 1.00 96.19 444 LYS A CA 1
ATOM 3447 C C . LYS A 1 444 ? -2.004 22.212 -2.602 1.00 96.19 444 LYS A C 1
ATOM 3449 O O . LYS A 1 444 ? -1.023 21.959 -3.297 1.00 96.19 444 LYS A O 1
ATOM 3454 N N . ARG A 1 445 ? -2.689 21.246 -1.974 1.00 94.81 445 ARG A N 1
ATOM 3455 C CA . ARG A 1 445 ? -2.315 19.820 -2.016 1.00 94.81 445 ARG A CA 1
ATOM 3456 C C . ARG A 1 445 ? -2.277 19.279 -3.452 1.00 94.81 445 ARG A C 1
ATOM 3458 O O . ARG A 1 445 ? -1.342 18.570 -3.816 1.00 94.81 445 ARG A O 1
ATOM 3465 N N . LYS A 1 446 ? -3.248 19.637 -4.306 1.00 95.69 446 LYS A N 1
ATOM 3466 C CA . LYS A 1 446 ? -3.251 19.248 -5.736 1.00 95.69 446 LYS A CA 1
ATOM 3467 C C . LYS A 1 446 ? -2.064 19.841 -6.502 1.00 95.69 446 LYS A C 1
ATOM 3469 O O . LYS A 1 446 ? -1.554 19.197 -7.419 1.00 95.69 446 LYS A O 1
ATOM 3474 N N . GLU A 1 447 ? -1.634 21.052 -6.165 1.00 97.50 447 GLU A N 1
ATOM 3475 C CA . GLU A 1 447 ? -0.479 21.714 -6.783 1.00 97.50 447 GLU A CA 1
ATOM 3476 C C . GLU A 1 447 ? 0.847 21.096 -6.321 1.00 97.50 447 GLU A C 1
ATOM 3478 O O . GLU A 1 447 ? 1.688 20.774 -7.162 1.00 97.50 447 GLU A O 1
ATOM 3483 N N . GLU A 1 448 ? 0.987 20.814 -5.024 1.00 96.19 448 GLU A N 1
ATOM 3484 C CA . GLU A 1 448 ? 2.120 20.082 -4.444 1.00 96.19 448 GLU A CA 1
ATOM 3485 C C . GLU A 1 448 ? 2.271 18.685 -5.072 1.00 96.19 448 GLU A C 1
ATOM 3487 O O . GLU A 1 448 ? 3.362 18.329 -5.518 1.00 96.19 448 GLU A O 1
ATOM 3492 N N . ILE A 1 449 ? 1.175 17.926 -5.220 1.00 96.81 449 ILE A N 1
ATOM 3493 C CA . ILE A 1 449 ? 1.166 16.621 -5.910 1.00 96.81 449 ILE A CA 1
ATOM 3494 C C . ILE A 1 449 ? 1.674 16.753 -7.355 1.00 96.81 449 ILE A C 1
ATOM 3496 O O . ILE A 1 449 ? 2.527 15.976 -7.781 1.00 96.81 449 ILE A O 1
ATOM 3500 N N . ARG A 1 450 ? 1.203 17.755 -8.114 1.00 97.94 450 ARG A N 1
ATOM 3501 C CA . ARG A 1 450 ? 1.636 17.986 -9.508 1.00 97.94 450 ARG A CA 1
ATOM 3502 C C . ARG A 1 450 ? 3.114 18.380 -9.608 1.00 97.94 450 ARG A C 1
ATOM 3504 O O . ARG A 1 450 ? 3.788 17.965 -10.553 1.00 97.94 450 ARG A O 1
ATOM 3511 N N . ALA A 1 451 ? 3.613 19.180 -8.666 1.00 97.94 451 ALA A N 1
ATOM 3512 C CA . ALA A 1 451 ? 5.013 19.593 -8.606 1.00 97.94 451 ALA A CA 1
ATOM 3513 C C . ALA A 1 451 ? 5.939 18.423 -8.229 1.00 97.94 451 ALA A C 1
ATOM 3515 O O . ALA A 1 451 ? 6.996 18.245 -8.846 1.00 97.94 451 ALA A O 1
ATOM 3516 N N . LEU A 1 452 ? 5.518 17.588 -7.274 1.00 97.31 452 LEU A N 1
ATOM 3517 C CA . LEU A 1 452 ? 6.225 16.363 -6.910 1.00 97.31 452 LEU A CA 1
ATOM 3518 C C . LEU A 1 452 ? 6.227 15.360 -8.065 1.00 97.31 452 LEU A C 1
ATOM 3520 O O . LEU A 1 452 ? 7.295 14.864 -8.394 1.00 97.31 452 LEU A O 1
ATOM 3524 N N . ASP A 1 453 ? 5.098 15.132 -8.746 1.00 98.31 453 ASP A N 1
ATOM 3525 C CA . ASP A 1 453 ? 5.042 14.268 -9.936 1.00 98.31 453 ASP A CA 1
ATOM 3526 C C . ASP A 1 453 ? 6.068 14.699 -10.993 1.00 98.31 453 ASP A C 1
ATOM 3528 O O . ASP A 1 453 ? 6.877 13.888 -11.432 1.00 98.31 453 ASP A O 1
ATOM 3532 N N . LYS A 1 454 ? 6.079 15.986 -11.366 1.00 98.00 454 LYS A N 1
ATOM 3533 C CA . LYS A 1 454 ? 6.979 16.518 -12.404 1.00 98.00 454 LYS A CA 1
ATOM 3534 C C . LYS A 1 454 ? 8.462 16.396 -12.030 1.00 98.00 454 LYS A C 1
ATOM 3536 O O . LYS A 1 454 ? 9.294 16.118 -12.891 1.00 98.00 454 LYS A O 1
ATOM 3541 N N . SER A 1 455 ? 8.807 16.645 -10.767 1.00 97.62 455 SER A N 1
ATOM 3542 C CA . SER A 1 455 ? 10.198 16.598 -10.290 1.00 97.62 455 SER A CA 1
ATOM 3543 C C . SER A 1 455 ? 10.679 15.168 -10.007 1.00 97.62 455 SER A C 1
ATOM 3545 O O . SER A 1 455 ? 11.851 14.850 -10.234 1.00 97.62 455 SER A O 1
ATOM 3547 N N . TYR A 1 456 ? 9.773 14.283 -9.587 1.00 97.88 456 TYR A N 1
ATOM 3548 C CA . TYR A 1 456 ? 10.023 12.854 -9.442 1.00 97.88 456 TYR A CA 1
ATOM 3549 C C . TYR A 1 456 ? 10.173 12.151 -10.797 1.00 97.88 456 TYR A C 1
ATOM 3551 O O . TYR A 1 456 ? 11.089 11.351 -10.946 1.00 97.88 456 TYR A O 1
ATOM 3559 N N . GLU A 1 457 ? 9.339 12.471 -11.792 1.00 97.31 457 GLU A N 1
ATOM 3560 C CA . GLU A 1 457 ? 9.404 11.918 -13.154 1.00 97.31 457 GLU A CA 1
ATOM 3561 C C . GLU A 1 457 ? 10.808 12.091 -13.761 1.00 97.31 457 GLU A C 1
ATOM 3563 O O . GLU A 1 457 ? 11.443 11.119 -14.170 1.00 97.31 457 GLU A O 1
ATOM 3568 N N . GLN A 1 458 ? 11.341 13.317 -13.714 1.00 95.81 458 GLN A N 1
ATOM 3569 C CA . GLN A 1 458 ? 12.704 13.634 -14.159 1.00 95.81 458 GLN A CA 1
ATOM 3570 C C . GLN A 1 458 ? 13.769 12.839 -13.389 1.00 95.81 458 GLN A C 1
ATOM 3572 O O . GLN A 1 458 ? 14.731 12.343 -13.977 1.00 95.81 458 GLN A O 1
ATOM 3577 N N . PHE A 1 459 ? 13.595 12.696 -12.073 1.00 95.88 459 PHE A N 1
ATOM 3578 C CA . PHE A 1 459 ? 14.506 11.920 -11.241 1.00 95.88 459 PHE A CA 1
ATOM 3579 C C . PHE A 1 459 ? 14.476 10.431 -11.597 1.00 95.88 459 PHE A C 1
ATOM 3581 O O . PHE A 1 459 ? 15.530 9.873 -11.890 1.00 95.88 459 PHE A O 1
ATOM 3588 N N . ILE A 1 460 ? 13.312 9.779 -11.617 1.00 95.50 460 ILE A N 1
ATOM 3589 C CA . ILE A 1 460 ? 13.239 8.327 -11.815 1.00 95.50 460 ILE A CA 1
ATOM 3590 C C . ILE A 1 460 ? 13.693 7.917 -13.219 1.00 95.50 460 ILE A C 1
ATOM 3592 O O . ILE A 1 460 ? 14.417 6.932 -13.343 1.00 95.50 460 ILE A O 1
ATOM 3596 N N . MET A 1 461 ? 13.394 8.711 -14.254 1.00 94.44 461 MET A N 1
ATOM 3597 C CA . MET A 1 461 ? 13.929 8.482 -15.603 1.00 94.44 461 MET A CA 1
ATOM 3598 C C . MET A 1 461 ? 15.466 8.480 -15.628 1.00 94.44 461 MET A C 1
ATOM 3600 O O . MET A 1 461 ? 16.055 7.686 -16.350 1.00 94.44 461 MET A O 1
ATOM 3604 N N . SER A 1 462 ? 16.126 9.301 -14.799 1.00 92.25 462 SER A N 1
ATOM 3605 C CA . SER A 1 462 ? 17.595 9.301 -14.678 1.00 92.25 462 SER A CA 1
ATOM 3606 C C . SER A 1 462 ? 18.169 8.094 -13.920 1.00 92.25 462 SER A C 1
ATOM 3608 O O . SER A 1 462 ? 19.353 7.794 -14.060 1.00 92.25 462 SER A O 1
ATOM 3610 N N . GLN A 1 463 ? 17.360 7.419 -13.093 1.00 90.19 463 GLN A N 1
ATOM 3611 C CA . GLN A 1 463 ? 17.792 6.281 -12.270 1.00 90.19 463 GLN A CA 1
ATOM 3612 C C . GLN A 1 463 ? 17.544 4.922 -12.940 1.00 90.19 463 GLN A C 1
ATOM 3614 O O . GLN A 1 463 ? 18.175 3.933 -12.565 1.00 90.19 463 GLN A O 1
ATOM 3619 N N . LEU A 1 464 ? 16.611 4.840 -13.894 1.00 89.94 464 LEU A N 1
ATOM 3620 C CA . LEU A 1 464 ? 16.235 3.585 -14.544 1.00 89.94 464 LEU A CA 1
ATOM 3621 C C . LEU A 1 464 ? 17.001 3.367 -15.853 1.00 89.94 464 LEU A C 1
ATOM 3623 O O . LEU A 1 464 ? 16.887 4.129 -16.809 1.00 89.94 464 LEU A O 1
ATOM 3627 N N . SER A 1 465 ? 17.732 2.259 -15.926 1.00 85.75 465 SER A N 1
ATOM 3628 C CA . SER A 1 465 ? 18.494 1.843 -17.105 1.00 85.75 465 SER A CA 1
ATOM 3629 C C . SER A 1 465 ? 18.461 0.320 -17.286 1.00 85.75 465 SER A C 1
ATOM 3631 O O . SER A 1 465 ? 17.954 -0.414 -16.431 1.00 85.75 465 SER A O 1
ATOM 3633 N N . GLY A 1 466 ? 18.984 -0.157 -18.418 1.00 82.12 466 GLY A N 1
ATOM 3634 C CA . GLY A 1 466 ? 19.038 -1.576 -18.778 1.00 82.12 466 GLY A CA 1
ATOM 3635 C C . GLY A 1 466 ? 18.007 -1.998 -19.838 1.00 82.12 466 GLY A C 1
ATOM 3636 O O . GLY A 1 466 ? 17.284 -1.148 -20.364 1.00 82.12 466 GLY A O 1
ATOM 3637 N N . PRO A 1 467 ? 17.969 -3.300 -20.186 1.00 77.56 467 PRO A N 1
ATOM 3638 C CA . PRO A 1 467 ? 17.048 -3.851 -21.181 1.00 77.56 467 PRO A CA 1
ATOM 3639 C C . PRO A 1 467 ? 15.583 -3.536 -20.861 1.00 77.56 467 PRO A C 1
ATOM 3641 O O . PRO A 1 467 ? 15.178 -3.555 -19.703 1.00 77.56 467 PRO A O 1
ATOM 3644 N N . GLY A 1 468 ? 14.798 -3.199 -21.886 1.00 73.88 468 GLY A N 1
ATOM 3645 C CA . GLY A 1 468 ? 13.369 -2.903 -21.736 1.00 73.88 468 GLY A CA 1
ATOM 3646 C C . GLY A 1 468 ? 13.021 -1.581 -21.038 1.00 73.88 468 GLY A C 1
ATOM 3647 O O . GLY A 1 468 ? 11.842 -1.225 -20.986 1.00 73.88 468 GLY A O 1
ATOM 3648 N N . CYS A 1 469 ? 13.999 -0.818 -20.534 1.00 82.50 469 CYS A N 1
ATOM 3649 C CA . CYS A 1 469 ? 13.750 0.520 -20.000 1.00 82.50 469 CYS A CA 1
ATOM 3650 C C . CYS A 1 469 ? 13.477 1.516 -21.149 1.00 82.50 469 CYS A C 1
ATOM 3652 O O . CYS A 1 469 ? 14.378 1.763 -21.951 1.00 82.50 469 CYS A O 1
ATOM 3654 N N . PRO A 1 470 ? 12.297 2.164 -21.224 1.00 83.31 470 PRO A N 1
ATOM 3655 C CA . PRO A 1 470 ? 12.010 3.152 -22.268 1.00 83.31 470 PRO A CA 1
ATOM 3656 C C . PRO A 1 470 ? 12.783 4.470 -22.078 1.00 83.31 470 PRO A C 1
ATOM 3658 O O . PRO A 1 470 ? 12.827 5.290 -22.992 1.00 83.31 470 PRO A O 1
ATOM 3661 N N . PHE A 1 471 ? 13.401 4.677 -20.908 1.00 84.88 471 PHE A N 1
ATOM 3662 C CA . PHE A 1 471 ? 14.133 5.898 -20.547 1.00 84.88 471 PHE A CA 1
ATOM 3663 C C . PHE A 1 471 ? 15.648 5.745 -20.582 1.00 84.88 471 PHE A C 1
ATOM 3665 O O . PHE A 1 471 ? 16.347 6.720 -20.310 1.00 84.88 471 PHE A O 1
ATOM 3672 N N . SER A 1 472 ? 16.172 4.550 -20.884 1.00 67.56 472 SER A N 1
ATOM 3673 C CA . SER A 1 472 ? 17.616 4.378 -21.003 1.00 67.56 472 SER A CA 1
ATOM 3674 C C . SER A 1 472 ? 18.125 5.362 -22.049 1.00 67.56 472 SER A C 1
ATOM 3676 O O . SER A 1 472 ? 17.811 5.221 -23.237 1.00 67.56 472 SER A O 1
ATOM 3678 N N . ALA A 1 473 ? 18.901 6.357 -21.612 1.00 55.16 473 ALA A N 1
ATOM 3679 C CA . ALA A 1 473 ? 19.641 7.204 -22.527 1.00 55.16 473 ALA A CA 1
ATOM 3680 C C . ALA A 1 473 ? 20.393 6.275 -23.483 1.00 55.16 473 ALA A C 1
ATOM 3682 O O . ALA A 1 473 ? 21.052 5.333 -23.033 1.00 55.16 473 ALA A O 1
ATOM 3683 N N . LYS A 1 474 ? 20.259 6.503 -24.795 1.00 43.12 474 LYS A N 1
ATOM 3684 C CA . LYS A 1 474 ? 21.087 5.789 -25.764 1.00 43.12 474 LYS A CA 1
ATOM 3685 C C . LYS A 1 474 ? 22.535 6.074 -25.379 1.00 43.12 474 LYS A C 1
ATOM 3687 O O . LYS A 1 474 ? 22.987 7.203 -25.545 1.00 43.12 474 LYS A O 1
ATOM 3692 N N . MET A 1 475 ? 23.236 5.066 -24.865 1.00 36.62 475 MET A N 1
ATOM 3693 C CA . MET A 1 475 ? 24.691 5.060 -24.883 1.00 36.62 475 MET A CA 1
ATOM 3694 C C . MET A 1 475 ? 25.083 4.981 -26.359 1.00 36.62 475 MET A C 1
ATOM 3696 O O . MET A 1 475 ? 25.065 3.901 -26.949 1.00 36.62 475 MET A O 1
ATOM 3700 N N . GLN A 1 476 ? 25.284 6.156 -26.956 1.00 29.78 476 GLN A N 1
ATOM 3701 C CA . GLN A 1 476 ? 25.953 6.340 -28.241 1.00 29.78 476 GLN A CA 1
ATOM 3702 C C . GLN A 1 476 ? 27.456 6.439 -27.997 1.00 29.78 476 GLN A C 1
ATOM 3704 O O . GLN A 1 476 ? 27.828 7.080 -26.988 1.00 29.78 476 GLN A O 1
#

Solvent-accessible surface area (backbone atoms only — not comparable to full-atom values): 27989 Å² total; per-residue (Å²): 137,88,84,81,87,86,90,85,81,91,84,81,84,76,81,76,80,77,85,76,92,77,94,72,82,87,76,86,80,52,70,92,72,36,27,38,44,57,52,34,62,74,45,34,96,78,29,35,50,20,37,24,76,42,77,45,92,74,83,91,66,95,64,100,78,74,96,47,82,60,54,52,56,46,49,38,62,56,34,93,66,64,89,67,53,64,40,71,61,46,77,62,69,94,86,46,52,84,43,48,37,61,80,80,36,90,56,41,41,35,30,28,45,85,82,63,98,57,81,50,94,47,82,54,81,83,86,81,88,88,79,80,93,78,90,83,80,88,87,87,85,83,89,81,84,90,69,89,73,84,80,75,76,84,58,86,84,58,79,60,43,65,58,64,48,47,73,74,5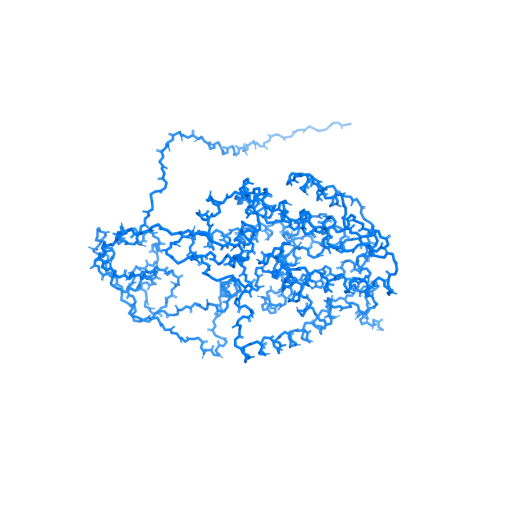1,51,39,91,81,39,13,50,58,46,34,20,58,72,67,27,32,92,54,36,74,44,54,50,50,51,50,48,50,51,46,54,52,65,71,22,60,50,71,52,42,16,46,75,48,24,58,87,77,43,38,48,59,37,71,30,35,49,58,48,49,56,53,53,49,50,52,52,42,45,35,41,58,54,21,67,88,32,67,72,18,49,54,52,44,46,55,48,40,51,50,49,55,58,45,29,76,76,40,73,72,53,47,46,57,52,66,60,54,36,45,53,41,29,42,67,44,43,44,67,33,55,49,28,44,74,47,73,42,81,50,64,52,71,56,54,38,48,5,26,34,53,42,38,57,59,40,35,62,66,43,66,29,53,98,67,51,46,48,62,89,65,61,95,44,48,65,45,24,48,52,50,40,52,53,64,58,66,51,88,69,77,78,43,68,53,32,24,49,52,41,52,36,45,36,47,48,54,5,61,76,66,27,62,83,95,42,26,71,59,37,40,32,50,47,40,47,70,37,58,69,53,55,31,56,52,36,70,46,77,66,36,58,69,69,59,25,52,53,46,43,50,50,53,36,48,49,54,50,45,54,69,74,73,44,75,67,60,82,59,39,41,60,58,56,63,76,66,44,57,70,69,57,53,49,49,52,55,50,52,40,55,52,48,14,58,56,46,29,60,49,51,45,75,72,44,65,60,85,94,42,79,51,38,72,80,87,122

Secondary structure (DSSP, 8-state):
------------------------------GGG-BHHHHHHHH-TT-EEEEEEEE--------S----HHHHHHHHHTTTS---PEEEEEEPPTT-TTSBHHHH-SSEEEEE-TTSS-EEEEEE--------------------------------S-TTHHHHHHHHS-TTTSHHHHHHHHHHSS--HHHHHHHHHHHHHHHT-SHHHHHHHHTTT-THHHHTHHHHHHHHHHHHHHHHHH-TTSHHHHHHHHHHHHHHHHHHTTSTTTT--HHHHHHHHHHHHHHHHHHHHHTTS----HHHHHHHHHHHHHHGGGSEETTTEE-----SSHHHHHHHHHHHHHS-----HHHHHHHHHHHHHHHHHHS-GGGHHHHHHHHHHHS-HHHHHHTTPPPPPHHHHHHHHHHHHHHHHHHHHTSPPPSS-HHHHHHT--HHHHHHHHHHHHHHHHHHHHHHHHH--STT-TT-----

InterPro domains:
  IPR001338 Class I Hydrophobin [PF01185] (43-116)
  IPR001338 Class I Hydrophobin [SM00075] (43-120)

Foldseek 3Di:
DDDDDDDDDDDDPDPPPPDDDDDDDPDDDDLQNAFLQNVDVVLDDQWFKWAFDDFDPDPPDPDPPDDDPCCLVVCLQVDPPDDTDGHDIDGDDPPGGGDRPCVPHVHWIATHGPPDDDGDDDTDDDDDDDDDDDDDDDDDDDDDDDDPDPPQDQQPDDFPSLVVVLVVDFLVPCLLVNLLSVPFWSDDPLNQLLVCLQQVLLLCLAPLSLCLCCPQAHHCLQQQVLVVSVLVSLLVNQCSNQFLVHVSNLVSQVVVQVVVVVSCVVRPPSQQDLLSLLLSLLCQLCVQQVLCVVLVHHGDDPSSQSSSLVRSVSVQQSHQGPPPHTRDDRDPGNVSSVVSNVVSLPPDGDADQSSLLSSVSSQLLQLLVRPDPVCSVLSSQLSLLRHDPSSCVSSVNDHHDPVSSVVNSNVVSVSVCCCSPRNGTRSDTPSVVLVPDDPVVVVVVVVVSNVSSVVSSVVSLVVDADPSNPSHDPPD

Organism: NCBI:txid145971

Mean predicted aligned error: 15.86 Å